Protein AF-0000000072495888 (afdb_homodimer)

Structure (mmCIF, N/CA/C/O backbone):
data_AF-0000000072495888-model_v1
#
loop_
_entity.id
_entity.type
_entity.pdbx_description
1 polymer 'Mevalonate kinase'
#
loop_
_atom_site.group_PDB
_atom_site.id
_atom_site.type_symbol
_atom_site.label_atom_id
_atom_site.label_alt_id
_atom_site.label_comp_id
_atom_site.label_asym_id
_atom_site.label_entity_id
_atom_site.label_seq_id
_atom_site.pdbx_PDB_ins_code
_atom_site.Cartn_x
_atom_site.Cartn_y
_atom_site.Cartn_z
_atom_site.occupancy
_atom_site.B_iso_or_equiv
_atom_site.auth_seq_id
_atom_site.auth_comp_id
_atom_site.auth_asym_id
_atom_site.auth_atom_id
_atom_site.pdbx_PDB_model_num
ATOM 1 N N . MET A 1 1 ? -4.848 -47.031 -33.469 1 75.88 1 MET A N 1
ATOM 2 C CA . MET A 1 1 ? -4.414 -47.062 -32.062 1 75.88 1 MET A CA 1
ATOM 3 C C . MET A 1 1 ? -5.613 -47.062 -31.109 1 75.88 1 MET A C 1
ATOM 5 O O . MET A 1 1 ? -6.586 -46.344 -31.359 1 75.88 1 MET A O 1
ATOM 9 N N . LYS A 1 2 ? -5.645 -48.031 -30.266 1 89.88 2 LYS A N 1
ATOM 10 C CA . LYS A 1 2 ? -6.719 -48.125 -29.281 1 89.88 2 LYS A CA 1
ATOM 11 C C . LYS A 1 2 ? -6.508 -47.125 -28.141 1 89.88 2 LYS A C 1
ATOM 13 O O . LYS A 1 2 ? -5.438 -47.094 -27.531 1 89.88 2 LYS A O 1
ATOM 18 N N . HIS A 1 3 ? -7.512 -46.281 -27.969 1 94.69 3 HIS A N 1
ATOM 19 C CA . HIS A 1 3 ? -7.457 -45.344 -26.875 1 94.69 3 HIS A CA 1
ATOM 20 C C . HIS A 1 3 ? -7.543 -46.031 -25.516 1 94.69 3 HIS A C 1
ATOM 22 O O . HIS A 1 3 ? -8.43 -46.875 -25.312 1 94.69 3 HIS A O 1
ATOM 28 N N . LEU A 1 4 ? -6.629 -45.656 -24.609 1 95.12 4 LEU A N 1
ATOM 29 C CA . LEU A 1 4 ? -6.594 -46.344 -23.312 1 95.12 4 LEU A CA 1
ATOM 30 C C . LEU A 1 4 ? -7.152 -45.438 -22.219 1 95.12 4 LEU A C 1
ATOM 32 O O . LEU A 1 4 ? -7.961 -45.875 -21.391 1 95.12 4 LEU A O 1
ATOM 36 N N . ALA A 1 5 ? -6.699 -44.188 -22.203 1 96.88 5 ALA A N 1
ATOM 37 C CA . ALA A 1 5 ? -7.121 -43.281 -21.141 1 96.88 5 ALA A CA 1
ATOM 38 C C . ALA A 1 5 ? -6.738 -41.844 -21.469 1 96.88 5 ALA A C 1
ATOM 40 O O . ALA A 1 5 ? -5.824 -41.625 -22.266 1 96.88 5 ALA A O 1
ATOM 41 N N . SER A 1 6 ? -7.434 -40.906 -20.906 1 97.88 6 SER A N 1
ATOM 42 C CA . SER A 1 6 ? -7.129 -39.469 -20.969 1 97.88 6 SER A CA 1
ATOM 43 C C . SER A 1 6 ? -7.402 -38.781 -19.625 1 97.88 6 SER A C 1
ATOM 45 O O . SER A 1 6 ? -8.328 -39.156 -18.906 1 97.88 6 SER A O 1
ATOM 47 N N . ALA A 1 7 ? -6.621 -37.875 -19.359 1 98.06 7 ALA A N 1
ATOM 48 C CA . ALA A 1 7 ? -6.809 -37.062 -18.156 1 98.06 7 ALA A CA 1
ATOM 49 C C . ALA A 1 7 ? -6.465 -35.594 -18.406 1 98.06 7 ALA A C 1
ATOM 51 O O . ALA A 1 7 ? -5.703 -35.281 -19.312 1 98.06 7 ALA A O 1
ATOM 52 N N . SER A 1 8 ? -7.086 -34.781 -17.688 1 98 8 SER A N 1
ATOM 53 C CA . SER A 1 8 ? -6.828 -33.344 -17.75 1 98 8 SER A CA 1
ATOM 54 C C . SER A 1 8 ? -6.605 -32.781 -16.359 1 98 8 SER A C 1
ATOM 56 O O . SER A 1 8 ? -7.207 -33.219 -15.383 1 98 8 SER A O 1
ATOM 58 N N . CYS A 1 9 ? -5.727 -31.844 -16.281 1 98 9 CYS A N 1
ATOM 59 C CA . CYS A 1 9 ? -5.387 -31.219 -15 1 98 9 CYS A CA 1
ATOM 60 C C . CYS A 1 9 ? -5.242 -29.719 -15.156 1 98 9 CYS A C 1
ATOM 62 O O . CYS A 1 9 ? -4.621 -29.234 -16.109 1 98 9 CYS A O 1
ATOM 64 N N . PRO A 1 10 ? -5.848 -28.922 -14.242 1 97.5 10 PRO A N 1
ATOM 65 C CA . PRO A 1 10 ? -5.746 -27.469 -14.312 1 97.5 10 PRO A CA 1
ATOM 66 C C . PRO A 1 10 ? -4.379 -26.953 -13.883 1 97.5 10 PRO A C 1
ATOM 68 O O . PRO A 1 10 ? -3.578 -27.703 -13.32 1 97.5 10 PRO A O 1
ATOM 71 N N . GLY A 1 11 ? -4.152 -25.688 -14.242 1 96 11 GLY A N 1
ATOM 72 C CA . GLY A 1 11 ? -3.02 -24.984 -13.656 1 96 11 GLY A CA 1
ATOM 73 C C . GLY A 1 11 ? -3.346 -24.328 -12.328 1 96 11 GLY A C 1
ATOM 74 O O . GLY A 1 11 ? -4.348 -24.656 -11.695 1 96 11 GLY A O 1
ATOM 75 N N . LYS A 1 12 ? -2.402 -23.547 -11.883 1 94.94 12 LYS A N 1
ATOM 76 C CA . LYS A 1 12 ? -2.59 -22.828 -10.625 1 94.94 12 LYS A CA 1
ATOM 77 C C . LYS A 1 12 ? -2.01 -21.422 -10.703 1 94.94 12 LYS A C 1
ATOM 79 O O . LYS A 1 12 ? -1.163 -21.141 -11.555 1 94.94 12 LYS A O 1
ATOM 84 N N . LEU A 1 13 ? -2.453 -20.516 -9.891 1 94.62 13 LEU A N 1
ATOM 85 C CA . LEU A 1 13 ? -1.805 -19.234 -9.719 1 94.62 13 LEU A CA 1
ATOM 86 C C . LEU A 1 13 ? -1.782 -18.828 -8.25 1 94.62 13 LEU A C 1
ATOM 88 O O . LEU A 1 13 ? -2.508 -19.391 -7.43 1 94.62 13 LEU A O 1
ATOM 92 N N . ILE A 1 14 ? -0.899 -17.984 -7.941 1 95 14 ILE A N 1
ATOM 93 C CA . ILE A 1 14 ? -0.83 -17.391 -6.609 1 95 14 ILE A CA 1
ATOM 94 C C . ILE A 1 14 ? -1.785 -16.203 -6.527 1 95 14 ILE A C 1
ATOM 96 O O . ILE A 1 14 ? -1.586 -15.188 -7.199 1 95 14 ILE A O 1
ATOM 100 N N . LEU A 1 15 ? -2.768 -16.375 -5.727 1 96 15 LEU A N 1
ATOM 101 C CA . LEU A 1 15 ? -3.771 -15.32 -5.594 1 96 15 LEU A CA 1
ATOM 102 C C . LEU A 1 15 ? -3.26 -14.188 -4.711 1 96 15 LEU A C 1
ATOM 104 O O . LEU A 1 15 ? -3.582 -13.023 -4.938 1 96 15 LEU A O 1
ATOM 108 N N . SER A 1 16 ? -2.504 -14.539 -3.707 1 97.19 16 SER A N 1
ATOM 109 C CA . SER A 1 16 ? -1.871 -13.562 -2.822 1 97.19 16 SER A CA 1
ATOM 110 C C . SER A 1 16 ? -0.73 -14.195 -2.031 1 97.19 16 SER A C 1
ATOM 112 O O . SER A 1 16 ? -0.672 -15.422 -1.884 1 97.19 16 SER A O 1
ATOM 114 N N . GLY A 1 17 ? 0.167 -13.336 -1.563 1 96.81 17 GLY A N 1
ATOM 115 C CA . GLY A 1 17 ? 1.252 -13.812 -0.724 1 96.81 17 GLY A CA 1
ATOM 116 C C . GLY A 1 17 ? 2.559 -13.992 -1.477 1 96.81 17 GLY A C 1
ATOM 117 O O . GLY A 1 17 ? 3.498 -14.602 -0.966 1 96.81 17 GLY A O 1
ATOM 118 N N . GLU A 1 18 ? 2.619 -13.469 -2.732 1 93.88 18 GLU A N 1
ATOM 119 C CA . GLU A 1 18 ? 3.869 -13.492 -3.486 1 93.88 18 GLU A CA 1
ATOM 120 C C . GLU A 1 18 ? 5.023 -12.93 -2.658 1 93.88 18 GLU A C 1
ATOM 122 O O . GLU A 1 18 ? 4.875 -11.906 -1.987 1 93.88 18 GLU A O 1
ATOM 127 N N . HIS A 1 19 ? 6.16 -13.602 -2.643 1 94.44 19 HIS A N 1
ATOM 128 C CA . HIS A 1 19 ? 7.371 -13.227 -1.919 1 94.44 19 HIS A CA 1
ATOM 129 C C . HIS A 1 19 ? 7.172 -13.344 -0.412 1 94.44 19 HIS A C 1
ATOM 131 O O . HIS A 1 19 ? 8.078 -13.758 0.309 1 94.44 19 HIS A O 1
ATOM 137 N N . ALA A 1 20 ? 6 -13.047 0.117 1 96.06 20 ALA A N 1
ATOM 138 C CA . ALA A 1 20 ? 5.746 -13.141 1.553 1 96.06 20 ALA A CA 1
ATOM 139 C C . ALA A 1 20 ? 5.871 -14.578 2.041 1 96.06 20 ALA A C 1
ATOM 141 O O . ALA A 1 20 ? 6.309 -14.82 3.17 1 96.06 20 ALA A O 1
ATOM 142 N N . ALA A 1 21 ? 5.516 -15.523 1.232 1 92.5 21 ALA A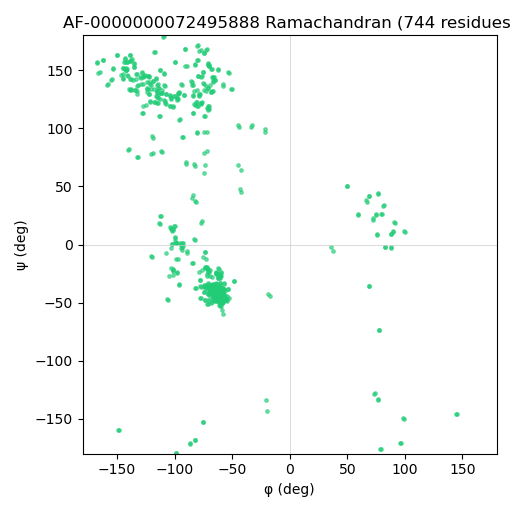 N 1
ATOM 143 C CA . ALA A 1 21 ? 5.613 -16.938 1.574 1 92.5 21 ALA A CA 1
ATOM 144 C C . ALA A 1 21 ? 7.055 -17.328 1.866 1 92.5 21 ALA A C 1
ATOM 146 O O . ALA A 1 21 ? 7.312 -18.188 2.725 1 92.5 21 ALA A O 1
ATOM 147 N N . VAL A 1 22 ? 7.973 -16.75 1.152 1 90.38 22 VAL A N 1
ATOM 148 C CA . VAL A 1 22 ? 9.398 -17.016 1.336 1 90.38 22 VAL A CA 1
ATOM 149 C C . VAL A 1 22 ? 9.82 -16.594 2.742 1 90.38 22 VAL A C 1
ATOM 151 O O . VAL A 1 22 ? 10.727 -17.188 3.324 1 90.38 22 VAL A O 1
ATOM 154 N N . TYR A 1 23 ? 9.125 -15.617 3.25 1 94.06 23 TYR A N 1
ATOM 155 C CA . TYR A 1 23 ? 9.453 -15.117 4.578 1 94.06 23 TYR A CA 1
ATOM 156 C C . TYR A 1 23 ? 8.508 -15.688 5.629 1 94.06 23 TYR A C 1
ATOM 158 O O . TYR A 1 23 ? 8.336 -15.102 6.699 1 94.06 23 TYR A O 1
ATOM 166 N N . GLY A 1 24 ? 7.812 -16.734 5.25 1 95 24 GLY A N 1
ATOM 167 C CA . GLY A 1 24 ? 7.043 -17.5 6.211 1 95 24 GLY A CA 1
ATOM 168 C C . GLY A 1 24 ? 5.637 -16.969 6.414 1 95 24 GLY A C 1
ATOM 169 O O . GLY A 1 24 ? 4.93 -17.406 7.332 1 95 24 GLY A O 1
ATOM 170 N N . LYS A 1 25 ? 5.203 -16.031 5.617 1 97.31 25 LYS A N 1
ATOM 171 C CA . LYS A 1 25 ? 3.867 -15.461 5.777 1 97.31 25 LYS A CA 1
ATOM 172 C C . LYS A 1 25 ? 2.842 -16.219 4.941 1 97.31 25 LYS A C 1
ATOM 174 O O . LYS A 1 25 ? 3.207 -17.062 4.113 1 97.31 25 LYS A O 1
ATOM 179 N N . LYS A 1 26 ? 1.606 -15.977 5.168 1 97.62 26 LYS A N 1
ATOM 180 C CA . LYS A 1 26 ? 0.509 -16.672 4.508 1 97.62 26 LYS A CA 1
ATOM 181 C C . LYS A 1 26 ? 0.452 -16.344 3.023 1 97.62 26 LYS A C 1
ATOM 183 O O . LYS A 1 26 ? 0.695 -15.195 2.633 1 97.62 26 LYS A O 1
ATOM 188 N N . ALA A 1 27 ? 0.104 -17.328 2.248 1 97.06 27 ALA A N 1
ATOM 189 C CA . ALA A 1 27 ? -0.153 -17.172 0.816 1 97.06 27 ALA A CA 1
ATOM 190 C C . ALA A 1 27 ? -1.321 -18.062 0.379 1 97.06 27 ALA A C 1
ATOM 192 O O . ALA A 1 27 ? -1.592 -19.094 0.993 1 97.06 27 ALA A O 1
ATOM 193 N N . VAL A 1 28 ? -2.035 -17.609 -0.642 1 96.88 28 VAL A N 1
ATOM 194 C CA . VAL A 1 28 ? -3.176 -18.359 -1.168 1 96.88 28 VAL A CA 1
ATOM 195 C C . VAL A 1 28 ? -2.908 -18.766 -2.615 1 96.88 28 VAL A C 1
ATOM 197 O O . VAL A 1 28 ? -2.594 -17.906 -3.455 1 96.88 28 VAL A O 1
ATOM 200 N N . ALA A 1 29 ? -2.957 -20 -2.885 1 96.38 29 ALA A N 1
ATOM 201 C CA . ALA A 1 29 ? -2.898 -20.531 -4.246 1 96.38 29 ALA A CA 1
ATOM 202 C C . ALA A 1 29 ? -4.25 -21.094 -4.676 1 96.38 29 ALA A C 1
ATOM 204 O O . ALA A 1 29 ? -5.004 -21.609 -3.85 1 96.38 29 ALA A O 1
ATOM 205 N N . ILE A 1 30 ? -4.543 -20.969 -5.961 1 95.94 30 ILE A N 1
ATOM 206 C CA . ILE A 1 30 ? -5.852 -21.391 -6.453 1 95.94 30 ILE A CA 1
ATOM 207 C C . ILE A 1 30 ? -5.711 -21.969 -7.859 1 95.94 30 ILE A C 1
ATOM 209 O O . ILE A 1 30 ? -4.777 -21.641 -8.586 1 95.94 30 ILE A O 1
ATOM 213 N N . THR A 1 31 ? -6.57 -22.859 -8.227 1 96.25 31 THR A N 1
ATOM 214 C CA . THR A 1 31 ? -6.527 -23.469 -9.555 1 96.25 31 THR A CA 1
ATOM 215 C C . THR A 1 31 ? -7.043 -22.484 -10.609 1 96.25 31 THR A C 1
ATOM 217 O O . THR A 1 31 ? -7.898 -21.641 -10.32 1 96.25 31 THR A O 1
ATOM 220 N N . VAL A 1 32 ? -6.504 -22.625 -11.727 1 96.06 32 VAL A N 1
ATOM 221 C CA . VAL A 1 32 ? -6.945 -21.875 -12.898 1 96.06 32 VAL A CA 1
ATOM 222 C C . VAL A 1 32 ? -7.441 -22.844 -13.969 1 96.06 32 VAL A C 1
ATOM 224 O O . VAL A 1 32 ? -6.844 -23.906 -14.18 1 96.06 32 VAL A O 1
ATOM 227 N N . ASP A 1 33 ? -8.508 -22.5 -14.672 1 95.62 33 ASP A N 1
ATOM 228 C CA . ASP A 1 33 ? -9.141 -23.438 -15.594 1 95.62 33 ASP A CA 1
ATOM 229 C C . ASP A 1 33 ? -8.406 -23.484 -16.938 1 95.62 33 ASP A C 1
ATOM 231 O O . ASP A 1 33 ? -9.031 -23.453 -17.984 1 95.62 33 ASP A O 1
ATOM 235 N N . LEU A 1 34 ? -7.191 -23.391 -16.969 1 96.25 34 LEU A N 1
ATOM 236 C CA . LEU A 1 34 ? -6.301 -23.781 -18.062 1 96.25 34 LEU A CA 1
ATOM 237 C C . LEU A 1 34 ? -5.777 -25.203 -17.828 1 96.25 34 LEU A C 1
ATOM 239 O O . LEU A 1 34 ? -5.426 -25.562 -16.703 1 96.25 34 LEU A O 1
ATOM 243 N N . GLN A 1 35 ? -5.738 -25.984 -18.906 1 95.81 35 GLN A N 1
ATOM 244 C CA . GLN A 1 35 ? -5.613 -27.422 -18.688 1 95.81 35 GLN A CA 1
ATOM 245 C C . GLN A 1 35 ? -4.445 -28 -19.469 1 95.81 35 GLN A C 1
ATOM 247 O O . GLN A 1 35 ? -4.141 -27.531 -20.578 1 95.81 35 GLN A O 1
ATOM 252 N N . THR A 1 36 ? -3.838 -28.922 -18.906 1 96.88 36 THR A N 1
ATOM 253 C CA . THR A 1 36 ? -3 -29.891 -19.609 1 96.88 36 THR A CA 1
ATOM 254 C C . THR A 1 36 ? -3.74 -31.203 -19.812 1 96.88 36 THR A C 1
ATOM 256 O O . THR A 1 36 ? -4.293 -31.766 -18.859 1 96.88 36 THR A O 1
ATOM 259 N N . LYS A 1 37 ? -3.76 -31.656 -21.031 1 97.69 37 LYS A N 1
ATOM 260 C CA . LYS A 1 37 ? -4.477 -32.875 -21.375 1 97.69 37 LYS A CA 1
ATOM 261 C C . LYS A 1 37 ? -3.512 -33.969 -21.844 1 97.69 37 LYS A C 1
ATOM 263 O O . LYS A 1 37 ? -2.617 -33.688 -22.656 1 97.69 37 LYS A O 1
ATOM 268 N N . ILE A 1 38 ? -3.693 -35.094 -21.312 1 98.19 38 ILE A N 1
ATOM 269 C CA . ILE A 1 38 ? -2.924 -36.281 -21.688 1 98.19 38 ILE A CA 1
ATOM 270 C C . ILE A 1 38 ? -3.848 -37.312 -22.328 1 98.19 38 ILE A C 1
ATOM 272 O O . ILE A 1 38 ? -4.922 -37.594 -21.797 1 98.19 38 ILE A O 1
ATOM 276 N N . SER A 1 39 ? -3.441 -37.75 -23.438 1 97.88 39 SER A N 1
ATOM 277 C CA . SER A 1 39 ? -4.133 -38.875 -24.078 1 97.88 39 SER A CA 1
ATOM 278 C C . SER A 1 39 ? -3.178 -40.031 -24.344 1 97.88 39 SER A C 1
ATOM 280 O O . SER A 1 39 ? -2.096 -39.844 -24.906 1 97.88 39 SER A O 1
ATOM 282 N N . ILE A 1 40 ? -3.613 -41.188 -24 1 97.62 40 ILE A N 1
ATOM 283 C CA . ILE A 1 40 ? -2.768 -42.375 -24.141 1 97.62 40 ILE A CA 1
ATOM 284 C C . ILE A 1 40 ? -3.443 -43.375 -25.062 1 97.62 40 ILE A C 1
ATOM 286 O O . ILE A 1 40 ? -4.625 -43.688 -24.906 1 97.62 40 ILE A O 1
ATOM 290 N N . TYR A 1 41 ? -2.617 -43.875 -25.969 1 96.44 41 TYR A N 1
ATOM 291 C CA . TYR A 1 41 ? -3.076 -44.844 -26.938 1 96.44 41 TYR A CA 1
ATOM 292 C C . TYR A 1 41 ? -2.193 -46.094 -26.922 1 96.44 41 TYR A C 1
ATOM 294 O O . TYR A 1 41 ? -0.987 -46 -26.672 1 96.44 41 TYR A O 1
ATOM 302 N N . GLU A 1 42 ? -2.799 -47.219 -27.141 1 95.62 42 GLU A N 1
ATOM 303 C CA . GLU A 1 42 ? -2.041 -48.469 -27.328 1 95.62 42 GLU A CA 1
ATOM 304 C C . GLU A 1 42 ? -1.507 -48.562 -28.75 1 95.62 42 GLU A C 1
ATOM 306 O O . GLU A 1 42 ? -2.236 -48.344 -29.719 1 95.62 42 GLU A O 1
ATOM 311 N N . ASN A 1 43 ? -0.26 -48.906 -28.75 1 94.31 43 ASN A N 1
ATOM 312 C CA . ASN A 1 43 ? 0.348 -49.062 -30.062 1 94.31 43 ASN A CA 1
ATOM 313 C C . ASN A 1 43 ? 0.009 -50.406 -30.688 1 94.31 43 ASN A C 1
ATOM 315 O O . ASN A 1 43 ? -0.328 -51.344 -29.969 1 94.31 43 ASN A O 1
ATOM 319 N N . SER A 1 44 ? 0.131 -50.469 -32.062 1 89.69 44 SER A N 1
ATOM 320 C CA . SER A 1 44 ? -0.004 -51.75 -32.75 1 89.69 44 SER A CA 1
ATOM 321 C C . SER A 1 44 ? 1.204 -52.625 -32.5 1 89.69 44 SER A C 1
ATOM 323 O O . SER A 1 44 ? 2.248 -52.156 -32.031 1 89.69 44 SER A O 1
ATOM 325 N N . LYS A 1 45 ? 1.039 -53.906 -32.875 1 85.81 45 LYS A N 1
ATOM 326 C CA . LYS A 1 45 ? 2.111 -54.875 -32.656 1 85.81 45 LYS A CA 1
ATOM 327 C C . LYS A 1 45 ? 3.346 -54.5 -33.469 1 85.81 45 LYS A C 1
ATOM 329 O O . LYS A 1 45 ? 4.473 -54.812 -33.094 1 85.81 45 LYS A O 1
ATOM 334 N N . GLU A 1 46 ? 3.164 -53.781 -34.531 1 86.69 46 GLU A N 1
ATOM 335 C CA . GLU A 1 46 ? 4.262 -53.406 -35.406 1 86.69 46 GLU A CA 1
ATOM 336 C C . GLU A 1 46 ? 5.086 -52.281 -34.781 1 86.69 46 GLU A C 1
ATOM 338 O O . GLU A 1 46 ? 6.27 -52.125 -35.094 1 86.69 46 GLU A O 1
ATOM 343 N N . ASN A 1 47 ? 4.461 -51.594 -33.906 1 88.62 47 ASN A N 1
ATOM 344 C CA . ASN A 1 47 ? 5.137 -50.5 -33.25 1 88.62 47 ASN A CA 1
ATOM 345 C C . ASN A 1 47 ? 5.379 -50.812 -31.766 1 88.62 47 ASN A C 1
ATOM 347 O O . ASN A 1 47 ? 4.715 -50.25 -30.891 1 88.62 47 ASN A O 1
ATOM 351 N N . ASP A 1 48 ? 6.375 -51.562 -31.469 1 92.38 48 ASP A N 1
ATOM 352 C CA . ASP A 1 48 ? 6.676 -52.031 -30.109 1 92.38 48 ASP A CA 1
ATOM 353 C C . ASP A 1 48 ? 7.605 -51.031 -29.406 1 92.38 48 ASP A C 1
ATOM 355 O O . ASP A 1 48 ? 8.773 -51.344 -29.156 1 92.38 48 ASP A O 1
ATOM 359 N N . ALA A 1 49 ? 7.055 -49.844 -29.062 1 95.56 49 ALA A N 1
ATOM 360 C CA . ALA A 1 49 ? 7.797 -48.781 -28.406 1 95.56 49 ALA A CA 1
ATOM 361 C C . ALA A 1 49 ? 6.879 -47.938 -27.516 1 95.56 49 ALA A C 1
ATOM 363 O O . ALA A 1 49 ? 5.656 -48.062 -27.594 1 95.56 49 ALA A O 1
ATOM 364 N N . VAL A 1 50 ? 7.438 -47.25 -26.688 1 96.31 50 VAL A N 1
ATOM 365 C CA . VAL A 1 50 ? 6.73 -46.219 -25.938 1 96.31 50 VAL A CA 1
ATOM 366 C C . VAL A 1 50 ? 7.09 -44.844 -26.5 1 96.31 50 VAL A C 1
ATOM 368 O O . VAL A 1 50 ? 8.266 -44.5 -26.672 1 96.31 50 VAL A O 1
ATOM 371 N N . GLN A 1 51 ? 6.062 -44.094 -26.812 1 97.31 51 GLN A N 1
ATOM 372 C CA . GLN A 1 51 ? 6.273 -42.812 -27.469 1 97.31 51 GLN A CA 1
ATOM 373 C C . GLN A 1 51 ? 5.66 -41.656 -26.656 1 97.31 51 GLN A C 1
ATOM 375 O O . GLN A 1 51 ? 4.582 -41.812 -26.078 1 97.31 51 GLN A O 1
ATOM 380 N N . LEU A 1 52 ? 6.328 -40.562 -26.578 1 98.12 52 LEU A N 1
ATOM 381 C CA . LEU A 1 52 ? 5.867 -39.344 -25.938 1 98.12 52 LEU A CA 1
ATOM 382 C C . LEU A 1 52 ? 5.848 -38.188 -26.938 1 98.12 52 LEU A C 1
ATOM 384 O O . LEU A 1 52 ? 6.855 -37.906 -27.578 1 98.12 52 LEU A O 1
ATOM 388 N N . HIS A 1 53 ? 4.684 -37.594 -27.078 1 98.19 53 HIS A N 1
ATOM 389 C CA . HIS A 1 53 ? 4.527 -36.406 -27.922 1 98.19 53 HIS A CA 1
ATOM 390 C C . HIS A 1 53 ? 4.172 -35.188 -27.078 1 98.19 53 HIS A C 1
ATOM 392 O O . HIS A 1 53 ? 3.078 -35.125 -26.516 1 98.19 53 HIS A O 1
ATOM 398 N N . LEU A 1 54 ? 5.121 -34.312 -27.016 1 96.62 54 LEU A N 1
ATOM 399 C CA . LEU A 1 54 ? 4.891 -33.031 -26.359 1 96.62 54 LEU A CA 1
ATOM 400 C C . LEU A 1 54 ? 4.441 -31.969 -27.359 1 96.62 54 LEU A C 1
ATOM 402 O O . LEU A 1 54 ? 5.27 -31.25 -27.922 1 96.62 54 LEU A O 1
ATOM 406 N N . GLY A 1 55 ? 3.139 -31.844 -27.5 1 94.19 55 GLY A N 1
ATOM 407 C CA . GLY A 1 55 ? 2.561 -31 -28.547 1 94.19 55 GLY A CA 1
ATOM 408 C C . GLY A 1 55 ? 3 -29.562 -28.469 1 94.19 55 GLY A C 1
ATOM 409 O O . GLY A 1 55 ? 3.434 -28.984 -29.469 1 94.19 55 GLY A O 1
ATOM 410 N N . ASN A 1 56 ? 2.934 -28.922 -27.375 1 91.25 56 ASN A N 1
ATOM 411 C CA . ASN A 1 56 ? 3.227 -27.5 -27.188 1 91.25 56 ASN A CA 1
ATOM 412 C C . ASN A 1 56 ? 4.715 -27.219 -27.359 1 91.25 56 ASN A C 1
ATOM 414 O O . ASN A 1 56 ? 5.105 -26.078 -27.625 1 91.25 56 ASN A O 1
ATOM 418 N N . LEU A 1 57 ? 5.582 -28.219 -27.203 1 91 57 LEU A N 1
ATOM 419 C CA . LEU A 1 57 ? 7.027 -28.047 -27.328 1 91 57 LEU A CA 1
ATOM 420 C C . LEU A 1 57 ? 7.535 -28.562 -28.656 1 91 57 LEU A C 1
ATOM 422 O O . LEU A 1 57 ? 8.742 -28.531 -28.922 1 91 57 LEU A O 1
ATOM 426 N N . ASN A 1 58 ? 6.68 -29.047 -29.469 1 92.56 58 ASN A N 1
ATOM 427 C CA . ASN A 1 58 ? 7.02 -29.625 -30.766 1 92.56 58 ASN A CA 1
ATOM 428 C C . ASN A 1 58 ? 8.148 -30.641 -30.641 1 92.56 58 ASN A C 1
ATOM 430 O O . ASN A 1 58 ? 9.156 -30.547 -31.359 1 92.56 58 ASN A O 1
ATOM 434 N N . PHE A 1 59 ? 8 -31.547 -29.734 1 95.81 59 PHE A N 1
ATOM 435 C CA . PHE A 1 59 ? 9.008 -32.562 -29.453 1 95.81 59 PHE A CA 1
ATOM 436 C C . PHE A 1 59 ? 8.359 -33.969 -29.359 1 95.81 59 PHE A C 1
ATOM 438 O O . PHE A 1 59 ? 7.266 -34.094 -28.812 1 95.81 59 PHE A O 1
ATOM 445 N N . SER A 1 60 ? 8.984 -34.938 -29.953 1 97.19 60 SER A N 1
ATOM 446 C CA . SER A 1 60 ? 8.562 -36.344 -29.875 1 97.19 60 SER A CA 1
ATOM 447 C C . SER A 1 60 ? 9.758 -37.25 -29.688 1 97.19 60 SER A C 1
ATOM 449 O O . SER A 1 60 ? 10.82 -37.031 -30.266 1 97.19 60 SER A O 1
ATOM 451 N N . LYS A 1 61 ? 9.531 -38.219 -28.922 1 96.44 61 LYS A N 1
ATOM 452 C CA . LYS A 1 61 ? 10.578 -39.219 -28.688 1 96.44 61 LYS A CA 1
ATOM 453 C C . LYS A 1 61 ? 9.992 -40.625 -28.516 1 96.44 61 LYS A C 1
ATOM 455 O O . LYS A 1 61 ? 8.875 -40.75 -28 1 96.44 61 LYS A O 1
ATOM 460 N N . SER A 1 62 ? 10.742 -41.594 -28.969 1 96.06 62 SER A N 1
ATOM 461 C CA . SER A 1 62 ? 10.328 -42.969 -28.875 1 96.06 62 SER A CA 1
ATOM 462 C C . SER A 1 62 ? 11.422 -43.844 -28.25 1 96.06 62 SER A C 1
ATOM 464 O O . SER A 1 62 ? 12.609 -43.656 -28.531 1 96.06 62 SER A O 1
ATOM 466 N N . TRP A 1 63 ? 11.062 -44.719 -27.406 1 95.25 63 TRP A N 1
ATOM 467 C CA . TRP A 1 63 ? 11.969 -45.688 -26.797 1 95.25 63 TRP A CA 1
ATOM 468 C C . TRP A 1 63 ? 11.5 -47.125 -27.078 1 95.25 63 TRP A C 1
ATOM 470 O O . TRP A 1 63 ? 10.367 -47.469 -26.766 1 95.25 63 TRP A O 1
ATOM 480 N N . PRO A 1 64 ? 12.383 -47.906 -27.547 1 94.25 64 PRO A N 1
ATOM 481 C CA . PRO A 1 64 ? 11.992 -49.281 -27.828 1 94.25 64 PRO A CA 1
ATOM 482 C C . PRO A 1 64 ? 11.648 -50.094 -26.578 1 94.25 64 PRO A C 1
ATOM 484 O O . PRO A 1 64 ? 12.305 -49.906 -25.531 1 94.25 64 PRO A O 1
ATOM 487 N N . MET A 1 65 ? 10.656 -50.969 -26.75 1 93.06 65 MET A N 1
ATOM 488 C CA . MET A 1 65 ? 10.164 -51.719 -25.609 1 93.06 65 MET A CA 1
ATOM 489 C C . MET A 1 65 ? 11.266 -52.594 -25.016 1 93.06 65 MET A C 1
ATOM 491 O O . MET A 1 65 ? 11.344 -52.781 -23.812 1 93.06 65 MET A O 1
ATOM 495 N N . ASN A 1 66 ? 12.062 -53.156 -25.844 1 90.88 66 ASN A N 1
ATOM 496 C CA . ASN A 1 66 ? 13.133 -54.031 -25.391 1 90.88 66 ASN A CA 1
ATOM 497 C C . ASN A 1 66 ? 14.094 -53.281 -24.453 1 90.88 66 ASN A C 1
ATOM 499 O O . ASN A 1 66 ? 14.555 -53.875 -23.469 1 90.88 66 ASN A O 1
ATOM 503 N N . MET A 1 67 ? 14.352 -52.125 -24.75 1 90.94 67 MET A N 1
ATOM 504 C CA . MET A 1 67 ? 15.211 -51.312 -23.906 1 90.94 67 MET A CA 1
ATOM 505 C C . MET A 1 67 ? 14.57 -51.062 -22.547 1 90.94 67 MET A C 1
ATOM 507 O O . MET A 1 67 ? 15.25 -51.156 -21.516 1 90.94 67 MET A O 1
ATOM 511 N N . LEU A 1 68 ? 13.312 -50.812 -22.484 1 91.56 68 LEU A N 1
ATOM 512 C CA . LEU A 1 68 ? 12.602 -50.469 -21.266 1 91.56 68 LEU A CA 1
ATOM 513 C C . LEU A 1 68 ? 12.406 -51.688 -20.375 1 91.56 68 LEU A C 1
ATOM 515 O O . LEU A 1 68 ? 12.406 -51.594 -19.156 1 91.56 68 LEU A O 1
ATOM 519 N N . LYS A 1 69 ? 12.211 -52.812 -20.984 1 88.44 69 LYS A N 1
ATOM 520 C CA . LYS A 1 69 ? 12.023 -54.062 -20.234 1 88.44 69 LYS A CA 1
ATOM 521 C C . LYS A 1 69 ? 13.25 -54.375 -19.391 1 88.44 69 LYS A C 1
ATOM 523 O O . LYS A 1 69 ? 13.133 -54.969 -18.312 1 88.44 69 LYS A O 1
ATOM 528 N N . GLU A 1 70 ? 14.336 -53.938 -19.859 1 87.25 70 GLU A N 1
ATOM 529 C CA . GLU A 1 70 ? 15.586 -54.188 -19.141 1 87.25 70 GLU A CA 1
ATOM 530 C C . GLU A 1 70 ? 15.656 -53.344 -17.875 1 87.25 70 GLU A C 1
ATOM 532 O O . GLU A 1 70 ? 16.406 -53.688 -16.938 1 87.25 70 GLU A O 1
ATOM 537 N N . LEU A 1 71 ? 14.922 -52.375 -17.828 1 87.44 71 LEU A N 1
ATOM 538 C CA . LEU A 1 71 ? 14.961 -51.469 -16.703 1 87.44 71 LEU A CA 1
ATOM 539 C C . LEU A 1 71 ? 13.898 -51.812 -15.672 1 87.44 71 LEU A C 1
ATOM 541 O O . LEU A 1 71 ? 13.812 -51.188 -14.617 1 87.44 71 LEU A O 1
ATOM 545 N N . MET A 1 72 ? 13.148 -52.812 -15.883 1 79.19 72 MET A N 1
ATOM 546 C CA . MET A 1 72 ? 12.023 -53.188 -15.031 1 79.19 72 MET A CA 1
ATOM 547 C C . MET A 1 72 ? 12.508 -53.938 -13.797 1 79.19 72 MET A C 1
ATOM 549 O O . MET A 1 72 ? 13.492 -54.688 -13.859 1 79.19 72 MET A O 1
ATOM 553 N N . ASN A 1 73 ? 11.781 -53.656 -12.727 1 79.62 73 ASN A N 1
ATOM 554 C CA . ASN A 1 73 ? 11.977 -54.375 -11.469 1 79.62 73 ASN A CA 1
ATOM 555 C C . ASN A 1 73 ? 10.641 -54.688 -10.797 1 79.62 73 ASN A C 1
ATOM 557 O O . ASN A 1 73 ? 10.266 -54.031 -9.82 1 79.62 73 ASN A O 1
ATOM 561 N N . PRO A 1 74 ? 9.93 -55.781 -11.219 1 68.75 74 PRO A N 1
ATOM 562 C CA . PRO A 1 74 ? 8.57 -56.062 -10.766 1 68.75 74 PRO A CA 1
ATOM 563 C C . PRO A 1 74 ? 8.523 -56.594 -9.328 1 68.75 74 PRO A C 1
ATOM 565 O O . PRO A 1 74 ? 8.68 -57.812 -9.102 1 68.75 74 PRO A O 1
ATOM 568 N N . LYS A 1 75 ? 8.93 -55.938 -8.359 1 73.56 75 LYS A N 1
ATOM 569 C CA . LYS A 1 75 ? 8.914 -56.469 -7 1 73.56 75 LYS A CA 1
ATOM 570 C C . LYS A 1 75 ? 7.773 -55.875 -6.191 1 73.56 75 LYS A C 1
ATOM 572 O O . LYS A 1 75 ? 7.469 -56.344 -5.09 1 73.56 75 LYS A O 1
ATOM 577 N N . ILE A 1 76 ? 7.082 -55 -6.781 1 76.62 76 ILE A N 1
ATOM 578 C CA . ILE A 1 76 ? 6.113 -54.25 -5.973 1 76.62 76 ILE A CA 1
ATOM 579 C C . ILE A 1 76 ? 4.695 -54.656 -6.387 1 76.62 76 ILE A C 1
ATOM 581 O O . ILE A 1 76 ? 4.387 -54.719 -7.578 1 76.62 76 ILE A O 1
ATOM 585 N N . SER A 1 77 ? 3.854 -54.938 -5.336 1 77.25 77 SER A N 1
ATOM 586 C CA . SER A 1 77 ? 2.514 -55.438 -5.66 1 77.25 77 SER A CA 1
ATOM 587 C C . SER A 1 77 ? 1.469 -54.344 -5.453 1 77.25 77 SER A C 1
ATOM 589 O O . SER A 1 77 ? 0.387 -54.406 -6.043 1 77.25 77 SER A O 1
ATOM 591 N N . TYR A 1 78 ? 1.826 -53.469 -4.566 1 84.5 78 TYR A N 1
ATOM 592 C CA . TYR A 1 78 ? 0.824 -52.438 -4.25 1 84.5 78 TYR A CA 1
ATOM 593 C C . TYR A 1 78 ? 1.362 -51.031 -4.512 1 84.5 78 TYR A C 1
ATOM 595 O O . TYR A 1 78 ? 2.527 -50.75 -4.227 1 84.5 78 TYR A O 1
ATOM 603 N N . VAL A 1 79 ? 0.515 -50.25 -5.078 1 88.12 79 VAL A N 1
ATOM 604 C CA . VAL A 1 79 ? 0.864 -48.875 -5.465 1 88.12 79 VAL A CA 1
ATOM 605 C C . VAL A 1 79 ? 1.345 -48.094 -4.242 1 88.12 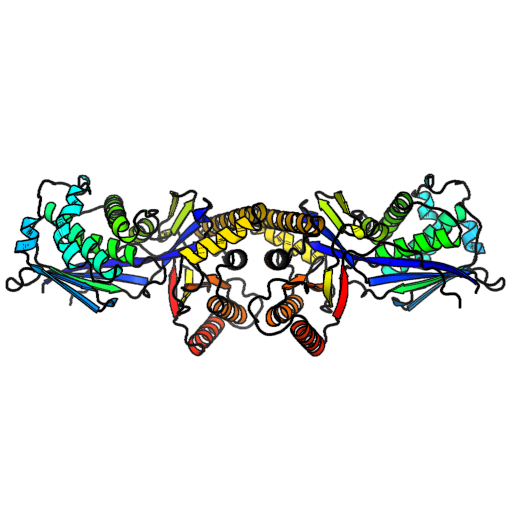79 VAL A C 1
ATOM 607 O O . VAL A 1 79 ? 2.256 -47.281 -4.344 1 88.12 79 VAL A O 1
ATOM 610 N N . GLU A 1 80 ? 0.828 -48.344 -3.004 1 87.81 80 GLU A N 1
ATOM 611 C CA . GLU A 1 80 ? 1.152 -47.625 -1.771 1 87.81 80 GLU A CA 1
ATOM 612 C C . GLU A 1 80 ? 2.561 -47.969 -1.294 1 87.81 80 GLU A C 1
ATOM 614 O O . GLU A 1 80 ? 3.176 -47.188 -0.556 1 87.81 80 GLU A O 1
ATOM 619 N N . ASP A 1 81 ? 3.027 -49.094 -1.755 1 83.69 81 ASP A N 1
ATOM 620 C CA . ASP A 1 81 ? 4.305 -49.594 -1.274 1 83.69 81 ASP A CA 1
ATOM 621 C C . ASP A 1 81 ? 5.465 -49.062 -2.117 1 83.69 81 ASP A C 1
ATOM 623 O O . ASP A 1 81 ? 6.633 -49.281 -1.776 1 83.69 81 ASP A O 1
ATOM 627 N N . PHE A 1 82 ? 5.051 -48.406 -3.107 1 85.62 82 PHE A N 1
ATOM 628 C CA . PHE A 1 82 ? 6.109 -48 -4.012 1 85.62 82 PHE A CA 1
ATOM 629 C C . PHE A 1 82 ? 6.973 -46.906 -3.371 1 85.62 82 PHE A C 1
ATOM 631 O O . PHE A 1 82 ? 6.449 -45.969 -2.783 1 85.62 82 PHE A O 1
ATOM 638 N N . ILE A 1 83 ? 8.289 -47.094 -3.52 1 80.88 83 ILE A N 1
ATOM 639 C CA . ILE A 1 83 ? 9.242 -46.125 -2.941 1 80.88 83 ILE A CA 1
ATOM 640 C C . ILE A 1 83 ? 10.172 -45.625 -4.031 1 80.88 83 ILE A C 1
ATOM 642 O O . ILE A 1 83 ? 10.828 -46.375 -4.73 1 80.88 83 ILE A O 1
ATOM 646 N N . PHE A 1 84 ? 10.086 -44.312 -4.176 1 88 84 PHE A N 1
ATOM 647 C CA . PHE A 1 84 ? 11.031 -43.656 -5.082 1 88 84 PHE A CA 1
ATOM 648 C C . PHE A 1 84 ? 12.375 -43.438 -4.395 1 88 84 PHE A C 1
ATOM 650 O O . PHE A 1 84 ? 12.562 -42.438 -3.699 1 88 84 PHE A O 1
ATOM 657 N N . ASN A 1 85 ? 13.305 -44.312 -4.598 1 87.12 85 ASN A N 1
ATOM 658 C CA . ASN A 1 85 ? 14.641 -44.188 -4.023 1 87.12 85 ASN A CA 1
ATOM 659 C C . ASN A 1 85 ? 15.68 -43.875 -5.094 1 87.12 85 ASN A C 1
ATOM 661 O O . ASN A 1 85 ? 15.344 -43.75 -6.277 1 87.12 85 ASN A O 1
ATOM 665 N N . GLU A 1 86 ? 16.844 -43.719 -4.668 1 87.62 86 GLU A N 1
ATOM 666 C CA . GLU A 1 86 ? 17.938 -43.344 -5.574 1 87.62 86 GLU A CA 1
ATOM 667 C C . GLU A 1 86 ? 18.109 -44.406 -6.664 1 87.62 86 GLU A C 1
ATOM 669 O O . GLU A 1 86 ? 18.391 -44.062 -7.816 1 87.62 86 GLU A O 1
ATOM 674 N N . ASN A 1 87 ? 17.984 -45.562 -6.273 1 86.56 87 ASN A N 1
ATOM 675 C CA . ASN A 1 87 ? 18.141 -46.656 -7.227 1 86.56 87 ASN A CA 1
ATOM 676 C C . ASN A 1 87 ? 17.078 -46.625 -8.32 1 86.56 87 ASN A C 1
ATOM 678 O O . ASN A 1 87 ? 17.375 -46.938 -9.484 1 86.56 87 ASN A O 1
ATOM 682 N N . PHE A 1 88 ? 15.953 -46.281 -7.918 1 86.94 88 PHE A N 1
ATOM 683 C CA . PHE A 1 88 ? 14.875 -46.188 -8.891 1 86.94 88 PHE A CA 1
ATOM 684 C C . PHE A 1 88 ? 15.164 -45.094 -9.914 1 86.94 88 PHE A C 1
ATOM 686 O O . PHE A 1 88 ? 15.016 -45.312 -11.117 1 86.94 88 PHE A O 1
ATOM 693 N N . PHE A 1 89 ? 15.672 -43.969 -9.5 1 89.56 89 PHE A N 1
ATOM 694 C CA . PHE A 1 89 ? 15.914 -42.844 -10.383 1 89.56 89 PHE A CA 1
ATOM 695 C C . PHE A 1 89 ? 17.094 -43.125 -11.312 1 89.56 89 PHE A C 1
ATOM 697 O O . PHE A 1 89 ? 17.141 -42.625 -12.438 1 89.56 89 PHE A O 1
ATOM 704 N N . GLN A 1 90 ? 17.938 -43.969 -10.852 1 89.94 90 GLN A N 1
ATOM 705 C CA . GLN A 1 90 ? 19.141 -44.281 -11.633 1 89.94 90 GLN A CA 1
ATOM 706 C C . GLN A 1 90 ? 18.812 -45.188 -12.82 1 89.94 90 GLN A C 1
ATOM 708 O O . GLN A 1 90 ? 19.609 -45.312 -13.75 1 89.94 90 GLN A O 1
ATOM 713 N N . ARG A 1 91 ? 17.609 -45.688 -12.789 1 88.06 91 ARG A N 1
ATOM 714 C CA . ARG A 1 91 ? 17.188 -46.562 -13.859 1 88.06 91 ARG A CA 1
ATOM 715 C C . ARG A 1 91 ? 17.234 -45.875 -15.211 1 88.06 91 ARG A C 1
ATOM 717 O O . ARG A 1 91 ? 17.422 -46.531 -16.25 1 88.06 91 ARG A O 1
ATOM 724 N N . ILE A 1 92 ? 17.141 -44.562 -15.133 1 89.69 92 ILE A N 1
ATOM 725 C CA . ILE A 1 92 ? 17.031 -43.875 -16.422 1 89.69 92 ILE A CA 1
ATOM 726 C C . ILE A 1 92 ? 18.297 -43.062 -16.672 1 89.69 92 ILE A C 1
ATOM 728 O O . ILE A 1 92 ? 18.266 -42.062 -17.406 1 89.69 92 ILE A O 1
ATOM 732 N N . ASP A 1 93 ? 19.375 -43.375 -16.125 1 90.44 93 ASP A N 1
ATOM 733 C CA . ASP A 1 93 ? 20.609 -42.594 -16.25 1 90.44 93 ASP A CA 1
ATOM 734 C C . ASP A 1 93 ? 21.078 -42.562 -17.703 1 90.44 93 ASP A C 1
ATOM 736 O O . ASP A 1 93 ? 21.562 -41.531 -18.188 1 90.44 93 ASP A O 1
ATOM 740 N N . ALA A 1 94 ? 21 -43.719 -18.297 1 87.38 94 ALA A N 1
ATOM 741 C CA . ALA A 1 94 ? 21.406 -43.75 -19.688 1 87.38 94 ALA A CA 1
ATOM 742 C C . ALA A 1 94 ? 20.562 -42.812 -20.547 1 87.38 94 ALA A C 1
ATOM 744 O O . ALA A 1 94 ? 21.062 -42.188 -21.469 1 87.38 94 ALA A O 1
ATOM 745 N N . ILE A 1 95 ? 19.328 -42.781 -20.25 1 88.5 95 ILE A N 1
ATOM 746 C CA . ILE A 1 95 ? 18.406 -41.938 -21 1 88.5 95 ILE A CA 1
ATOM 747 C C . ILE A 1 95 ? 18.703 -40.469 -20.688 1 88.5 95 ILE A C 1
ATOM 749 O O . ILE A 1 95 ? 18.609 -39.594 -21.562 1 88.5 95 ILE A O 1
ATOM 753 N N . LYS A 1 96 ? 19.031 -40.156 -19.469 1 91.62 96 LYS A N 1
ATOM 754 C CA . LYS A 1 96 ? 19.406 -38.812 -19.094 1 91.62 96 LYS A CA 1
ATOM 755 C C . LYS A 1 96 ? 20.562 -38.312 -19.938 1 91.62 96 LYS A C 1
ATOM 757 O O . LYS A 1 96 ? 20.578 -37.125 -20.344 1 91.62 96 LYS A O 1
ATOM 762 N N . LYS A 1 97 ? 21.453 -39.156 -20.172 1 91.69 97 LYS A N 1
ATOM 763 C CA . LYS A 1 97 ? 22.609 -38.812 -20.984 1 91.69 97 LYS A CA 1
ATOM 764 C C . LYS A 1 97 ? 22.203 -38.5 -22.422 1 91.69 97 LYS A C 1
ATOM 766 O O . LYS A 1 97 ? 22.766 -37.594 -23.062 1 91.69 97 LYS A O 1
ATOM 771 N N . GLU A 1 98 ? 21.297 -39.25 -22.859 1 91.56 98 GLU A N 1
ATOM 772 C CA . GLU A 1 98 ? 20.797 -39.094 -24.219 1 91.56 98 GLU A CA 1
ATOM 773 C C . GLU A 1 98 ? 20.125 -37.719 -24.391 1 91.56 98 GLU A C 1
ATOM 775 O O . GLU A 1 98 ? 20.141 -37.156 -25.484 1 91.56 98 GLU A O 1
ATOM 780 N N . LEU A 1 99 ? 19.453 -37.25 -23.375 1 93.31 99 LEU A N 1
ATOM 781 C CA . LEU A 1 99 ? 18.641 -36.031 -23.469 1 93.31 99 LEU A CA 1
ATOM 782 C C . LEU A 1 99 ? 19.344 -34.844 -22.875 1 93.31 99 LEU A C 1
ATOM 784 O O . LEU A 1 99 ? 18.719 -33.812 -22.609 1 93.31 99 LEU A O 1
ATOM 788 N N . GLU A 1 100 ? 20.594 -34.906 -22.609 1 90.69 100 GLU A N 1
ATOM 789 C CA . GLU A 1 100 ? 21.359 -33.875 -21.906 1 90.69 100 GLU A CA 1
ATOM 790 C C . GLU A 1 100 ? 21.406 -32.594 -22.688 1 90.69 100 GLU A C 1
ATOM 792 O O . GLU A 1 100 ? 21.5 -31.5 -22.109 1 90.69 100 GLU A O 1
ATOM 797 N N . ASN A 1 101 ? 21.25 -32.656 -24.016 1 92.25 101 ASN A N 1
ATOM 798 C CA . ASN A 1 101 ? 21.359 -31.469 -24.875 1 92.25 101 ASN A CA 1
ATOM 799 C C . ASN A 1 101 ? 20 -30.828 -25.125 1 92.25 101 ASN A C 1
ATOM 801 O O . ASN A 1 101 ? 19.922 -29.766 -25.734 1 92.25 101 ASN A O 1
ATOM 805 N N . GLU A 1 102 ? 18.953 -31.453 -24.641 1 92.12 102 GLU A N 1
ATOM 806 C CA . GLU A 1 102 ? 17.625 -30.891 -24.812 1 92.12 102 GLU A CA 1
ATOM 807 C C . GLU A 1 102 ? 17.344 -29.828 -23.75 1 92.12 102 GLU A C 1
ATOM 809 O O . GLU A 1 102 ? 18 -29.781 -22.719 1 92.12 102 GLU A O 1
ATOM 814 N N . HIS A 1 103 ? 16.422 -28.922 -24.141 1 91.06 103 HIS A N 1
ATOM 815 C CA . HIS A 1 103 ? 15.969 -27.938 -23.156 1 91.06 103 HIS A CA 1
ATOM 816 C C . HIS A 1 103 ? 15.477 -28.641 -21.891 1 91.06 103 HIS A C 1
ATOM 818 O O . HIS A 1 103 ? 14.867 -29.703 -21.953 1 91.06 103 HIS A O 1
ATOM 824 N N . CYS A 1 104 ? 15.641 -28 -20.797 1 87.75 104 CYS A N 1
ATOM 825 C CA . CYS A 1 104 ? 15.359 -28.594 -19.484 1 87.75 104 CYS A CA 1
ATOM 826 C C . CYS A 1 104 ? 13.906 -29.047 -19.391 1 87.75 104 CYS A C 1
ATOM 828 O O . CYS A 1 104 ? 13.609 -30.094 -18.844 1 87.75 104 CYS A O 1
ATOM 830 N N . ASN A 1 105 ? 13.016 -28.234 -19.922 1 89.12 105 ASN A N 1
ATOM 831 C CA . ASN A 1 105 ? 11.602 -28.609 -19.859 1 89.12 105 ASN A CA 1
ATOM 832 C C . ASN A 1 105 ? 11.328 -29.906 -20.609 1 89.12 105 ASN A C 1
ATOM 834 O O . ASN A 1 105 ? 10.516 -30.719 -20.156 1 89.12 105 ASN A O 1
ATOM 838 N N . ILE A 1 106 ? 11.977 -30.094 -21.703 1 93.5 106 ILE A N 1
ATOM 839 C CA . ILE A 1 106 ? 11.805 -31.297 -22.516 1 93.5 106 ILE A CA 1
ATOM 840 C C . ILE A 1 106 ? 12.422 -32.5 -21.812 1 93.5 106 ILE A C 1
ATOM 842 O O . ILE A 1 106 ? 11.766 -33.531 -21.641 1 93.5 106 ILE A O 1
ATOM 846 N N . SER A 1 107 ? 13.664 -32.312 -21.406 1 94.94 107 SER A N 1
ATOM 847 C CA . SER A 1 107 ? 14.359 -33.438 -20.75 1 94.94 107 SER A CA 1
ATOM 848 C C . SER A 1 107 ? 13.617 -33.875 -19.5 1 94.94 107 SER A C 1
ATOM 850 O O . SER A 1 107 ? 13.383 -35.062 -19.312 1 94.94 107 SER A O 1
ATOM 852 N N . ASN A 1 108 ? 13.211 -32.906 -18.688 1 93.94 108 ASN A N 1
ATOM 853 C CA . ASN A 1 108 ? 12.508 -33.25 -17.453 1 93.94 108 ASN A CA 1
ATOM 854 C C . ASN A 1 108 ? 11.172 -33.938 -17.734 1 93.94 108 ASN A C 1
ATOM 856 O O . ASN A 1 108 ? 10.766 -34.844 -17.016 1 93.94 108 ASN A O 1
ATOM 860 N N . SER A 1 109 ? 10.492 -33.469 -18.75 1 95.75 109 SER A N 1
ATOM 861 C CA . SER A 1 109 ? 9.227 -34.094 -19.125 1 95.75 109 SER A CA 1
ATOM 862 C C . SER A 1 109 ? 9.43 -35.531 -19.531 1 95.75 109 SER A C 1
ATOM 864 O O . SER A 1 109 ? 8.633 -36.406 -19.172 1 95.75 109 SER A O 1
ATOM 866 N N . CYS A 1 110 ? 10.445 -35.781 -20.219 1 96.62 110 CYS A N 1
ATOM 867 C CA . CYS A 1 110 ? 10.766 -37.156 -20.641 1 96.62 110 CYS A CA 1
ATOM 868 C C . CYS A 1 110 ? 11.117 -38.031 -19.438 1 96.62 110 CYS A C 1
ATOM 870 O O . CYS A 1 110 ? 10.656 -39.156 -19.328 1 96.62 110 CYS A O 1
ATOM 872 N N . TYR A 1 111 ? 11.906 -37.438 -18.562 1 95.56 111 TYR A N 1
ATOM 873 C CA . TYR A 1 111 ? 12.312 -38.188 -17.375 1 95.56 111 TYR A CA 1
ATOM 874 C C . TYR A 1 111 ? 11.102 -38.594 -16.547 1 95.56 111 TYR A C 1
ATOM 876 O O . TYR A 1 111 ? 10.977 -39.75 -16.156 1 95.56 111 TYR A O 1
ATOM 884 N N . VAL A 1 112 ? 10.258 -37.656 -16.312 1 96.5 112 VAL A N 1
ATOM 885 C CA . VAL A 1 112 ? 9.062 -37.906 -15.508 1 96.5 112 VAL A CA 1
ATOM 886 C C . VAL A 1 112 ? 8.203 -38.969 -16.172 1 96.5 112 VAL A C 1
ATOM 888 O O . VAL A 1 112 ? 7.719 -39.875 -15.508 1 96.5 112 VAL A O 1
ATOM 891 N N . PHE A 1 113 ? 8.055 -38.906 -17.438 1 97.62 113 PHE A N 1
ATOM 892 C CA . PHE A 1 113 ? 7.25 -39.844 -18.188 1 97.62 113 PHE A CA 1
ATOM 893 C C . PHE A 1 113 ? 7.812 -41.281 -18.031 1 97.62 113 PHE A C 1
ATOM 895 O O . PHE A 1 113 ? 7.082 -42.188 -17.656 1 97.62 113 PHE A O 1
ATOM 902 N N . LEU A 1 114 ? 9.023 -41.406 -18.281 1 95.88 114 LEU A N 1
ATOM 903 C CA . LEU A 1 114 ? 9.648 -42.719 -18.266 1 95.88 114 LEU A CA 1
ATOM 904 C C . LEU A 1 114 ? 9.633 -43.312 -16.875 1 95.88 114 LEU A C 1
ATOM 906 O O . LEU A 1 114 ? 9.375 -44.5 -16.703 1 95.88 114 LEU A O 1
ATOM 910 N N . LEU A 1 115 ? 9.93 -42.5 -15.906 1 95.19 115 LEU A N 1
ATOM 911 C CA . LEU A 1 115 ? 9.938 -43 -14.531 1 95.19 115 LEU A CA 1
ATOM 912 C C . LEU A 1 115 ? 8.547 -43.438 -14.102 1 95.19 115 LEU A C 1
ATOM 914 O O . LEU A 1 115 ? 8.398 -44.5 -13.477 1 95.19 115 LEU A O 1
ATOM 918 N N . LEU A 1 116 ? 7.57 -42.656 -14.422 1 96.31 116 LEU A N 1
ATOM 919 C CA . LEU A 1 116 ? 6.203 -43.031 -14.094 1 96.31 116 LEU A CA 1
ATOM 920 C C . LEU A 1 116 ? 5.801 -44.312 -14.836 1 96.31 116 LEU A C 1
ATOM 922 O O . LEU A 1 116 ? 5.188 -45.219 -14.25 1 96.31 116 LEU A O 1
ATOM 926 N N . TYR A 1 117 ? 6.113 -44.375 -16.094 1 96.12 117 TYR A N 1
ATOM 927 C CA . TYR A 1 117 ? 5.812 -45.562 -16.891 1 96.12 117 TYR A CA 1
ATOM 928 C C . TYR A 1 117 ? 6.438 -46.812 -16.281 1 96.12 117 TYR A C 1
ATOM 930 O O . TYR A 1 117 ? 5.77 -47.812 -16.125 1 96.12 117 TYR A O 1
ATOM 938 N N . LEU A 1 118 ? 7.699 -46.688 -15.945 1 93.81 118 LEU A N 1
ATOM 939 C CA . LEU A 1 118 ? 8.422 -47.812 -15.383 1 93.81 118 LEU A CA 1
ATOM 940 C C . LEU A 1 118 ? 7.84 -48.219 -14.031 1 93.81 118 LEU A C 1
ATOM 942 O O . LEU A 1 118 ? 7.664 -49.406 -13.75 1 93.81 118 LEU A O 1
ATOM 946 N N . ALA A 1 119 ? 7.598 -47.25 -13.219 1 93.06 119 ALA A N 1
ATOM 947 C CA . ALA A 1 119 ? 7.035 -47.531 -11.898 1 93.06 119 ALA A CA 1
ATOM 948 C C . ALA A 1 119 ? 5.68 -48.219 -12.016 1 93.06 119 ALA A C 1
ATOM 950 O O . ALA A 1 119 ? 5.395 -49.156 -11.289 1 93.06 119 ALA A O 1
ATOM 951 N N . ILE A 1 120 ? 4.863 -47.75 -12.906 1 93.56 120 ILE A N 1
ATOM 952 C CA . ILE A 1 120 ? 3.51 -48.281 -13.055 1 93.56 120 ILE A CA 1
ATOM 953 C C . ILE A 1 120 ? 3.555 -49.656 -13.688 1 93.56 120 ILE A C 1
ATOM 955 O O . ILE A 1 120 ? 2.789 -50.562 -13.312 1 93.56 120 ILE A O 1
ATOM 959 N N . THR A 1 121 ? 4.465 -49.844 -14.625 1 89.69 121 THR A N 1
ATOM 960 C CA . THR A 1 121 ? 4.594 -51.156 -15.258 1 89.69 121 THR A CA 1
ATOM 961 C C . THR A 1 121 ? 5.148 -52.156 -14.273 1 89.69 121 THR A C 1
ATOM 963 O O . THR A 1 121 ? 4.902 -53.375 -14.406 1 89.69 121 THR A O 1
ATOM 966 N N . ASP A 1 122 ? 5.922 -51.625 -13.305 1 86.75 122 ASP A N 1
ATOM 967 C CA . ASP A 1 122 ? 6.375 -52.531 -12.242 1 86.75 122 ASP A CA 1
ATOM 968 C C . ASP A 1 122 ? 5.191 -53.094 -11.469 1 86.75 122 ASP A C 1
ATOM 970 O O . ASP A 1 122 ? 5.305 -54.156 -10.859 1 86.75 122 ASP A O 1
ATOM 974 N N . LEU A 1 123 ? 4.105 -52.438 -11.555 1 84.5 123 LEU A N 1
ATOM 975 C CA . LEU A 1 123 ? 2.902 -52.844 -10.828 1 84.5 123 LEU A CA 1
ATOM 976 C C . LEU A 1 123 ? 1.952 -53.625 -11.727 1 84.5 123 LEU A C 1
ATOM 978 O O . LEU A 1 123 ? 0.989 -54.219 -11.25 1 84.5 123 LEU A O 1
ATOM 982 N N . SER A 1 124 ? 2.268 -53.562 -13.062 1 84.88 124 SER A N 1
ATOM 983 C CA . SER A 1 124 ? 1.354 -54.188 -14.039 1 84.88 124 SER A CA 1
ATOM 984 C C . SER A 1 124 ? 2.109 -54.719 -15.25 1 84.88 124 SER A C 1
ATOM 986 O O . SER A 1 124 ? 3.322 -54.906 -15.195 1 84.88 124 SER A O 1
ATOM 988 N N . GLU A 1 125 ? 1.348 -54.906 -16.344 1 84.88 125 GLU A N 1
ATOM 989 C CA . GLU A 1 125 ? 1.944 -55.438 -17.562 1 84.88 125 GLU A CA 1
ATOM 990 C C . GLU A 1 125 ? 2.48 -54.312 -18.438 1 84.88 125 GLU A C 1
ATOM 992 O O . GLU A 1 125 ? 1.962 -53.188 -18.422 1 84.88 125 GLU A O 1
ATOM 997 N N . PHE A 1 126 ? 3.398 -54.656 -19.172 1 85.5 126 PHE A N 1
ATOM 998 C CA . PHE A 1 126 ? 3.961 -53.719 -20.141 1 85.5 126 PHE A CA 1
ATOM 999 C C . PHE A 1 126 ? 3 -53.5 -21.297 1 85.5 126 PHE A C 1
ATOM 1001 O O . PHE A 1 126 ? 2.348 -54.438 -21.75 1 85.5 126 PHE A O 1
ATOM 1008 N N . LYS A 1 127 ? 2.926 -52.219 -21.625 1 90.19 127 LYS A N 1
ATOM 1009 C CA . LYS A 1 127 ? 2.15 -51.844 -22.797 1 90.19 127 LYS A CA 1
ATOM 1010 C C . LYS A 1 127 ? 2.928 -50.875 -23.688 1 90.19 127 LYS A C 1
ATOM 1012 O O . LYS A 1 127 ? 3.605 -50 -23.188 1 90.19 127 LYS A O 1
ATOM 1017 N N . SER A 1 128 ? 2.934 -51.281 -24.984 1 95 128 SER A N 1
ATOM 1018 C CA . SER A 1 128 ? 3.393 -50.281 -25.953 1 95 128 SER A CA 1
ATOM 1019 C C . SER A 1 128 ? 2.369 -49.188 -26.141 1 95 128 SER A C 1
ATOM 1021 O O . SER A 1 128 ? 1.243 -49.438 -26.578 1 95 128 SER A O 1
ATOM 1023 N N . ILE A 1 129 ? 2.787 -47.938 -25.781 1 96.69 129 ILE A N 1
ATOM 1024 C CA . ILE A 1 129 ? 1.788 -46.875 -25.766 1 96.69 129 ILE A CA 1
ATOM 1025 C C . ILE A 1 129 ? 2.365 -45.625 -26.422 1 96.69 129 ILE A C 1
ATOM 1027 O O . ILE A 1 129 ? 3.586 -45.469 -26.5 1 96.69 129 ILE A O 1
ATOM 1031 N N . THR A 1 130 ? 1.506 -44.812 -26.906 1 97.56 130 THR A N 1
ATOM 1032 C CA . THR A 1 130 ? 1.79 -43.438 -27.328 1 97.56 130 THR A CA 1
ATOM 1033 C C . THR A 1 130 ? 1.064 -42.438 -26.438 1 97.56 130 THR A C 1
ATOM 1035 O O . THR A 1 130 ? -0.147 -42.531 -26.234 1 97.56 130 THR A O 1
ATOM 1038 N N . VAL A 1 131 ? 1.809 -41.531 -25.906 1 98.25 131 VAL A N 1
ATOM 1039 C CA . VAL A 1 131 ? 1.259 -40.5 -25.047 1 98.25 131 VAL A CA 1
ATOM 1040 C C . VAL A 1 131 ? 1.294 -39.156 -25.766 1 98.25 131 VAL A C 1
ATOM 1042 O O . VAL A 1 131 ? 2.355 -38.719 -26.203 1 98.25 131 VAL A O 1
ATOM 1045 N N . ASN A 1 132 ? 0.16 -38.531 -25.875 1 98.12 132 ASN A N 1
ATOM 1046 C CA . ASN A 1 132 ? 0.043 -37.188 -26.438 1 98.12 132 ASN A CA 1
ATOM 1047 C C . ASN A 1 132 ? -0.258 -36.156 -25.359 1 98.12 132 ASN A C 1
ATOM 1049 O O . ASN A 1 132 ? -1.2 -36.312 -24.578 1 98.12 132 ASN A O 1
ATOM 1053 N N . VAL A 1 133 ? 0.528 -35.094 -25.359 1 97.94 133 VAL A N 1
ATOM 1054 C CA . VAL A 1 133 ? 0.372 -34.031 -24.375 1 97.94 133 VAL A CA 1
ATOM 1055 C C . VAL A 1 133 ? -0.026 -32.75 -25.094 1 97.94 133 VAL A C 1
ATOM 1057 O O . VAL A 1 133 ? 0.646 -32.312 -26.031 1 97.94 133 VAL A O 1
ATOM 1060 N N . THR A 1 134 ? -1.085 -32.125 -24.656 1 96.5 134 THR A N 1
ATOM 1061 C CA . THR A 1 134 ? -1.495 -30.797 -25.109 1 96.5 134 THR A CA 1
ATOM 1062 C C . THR A 1 134 ? -1.861 -29.906 -23.922 1 96.5 134 THR A C 1
ATOM 1064 O O . THR A 1 134 ? -2.328 -30.391 -22.891 1 96.5 134 THR A O 1
ATOM 1067 N N . SER A 1 135 ? -1.595 -28.672 -24.078 1 95.56 135 SER A N 1
ATOM 1068 C CA . SER A 1 135 ? -1.901 -27.719 -23.016 1 95.56 135 SER A CA 1
ATOM 1069 C C . SER A 1 135 ? -2.332 -26.375 -23.578 1 95.56 135 SER A C 1
ATOM 1071 O O . SER A 1 135 ? -1.813 -25.938 -24.609 1 95.56 135 SER A O 1
ATOM 1073 N N . ASN A 1 136 ? -3.275 -25.688 -22.953 1 94 136 ASN A N 1
ATOM 1074 C CA . ASN A 1 136 ? -3.646 -24.328 -23.328 1 94 136 ASN A CA 1
ATOM 1075 C C . ASN A 1 136 ? -3.049 -23.297 -22.391 1 94 136 ASN A C 1
ATOM 1077 O O . ASN A 1 136 ? -3.422 -22.125 -22.438 1 94 136 ASN A O 1
ATOM 1081 N N . MET A 1 137 ? -2.152 -23.688 -21.578 1 90.81 137 MET A N 1
ATOM 1082 C CA . MET A 1 137 ? -1.423 -22.766 -20.703 1 90.81 137 MET A CA 1
ATOM 1083 C C . MET A 1 137 ? -0.239 -22.141 -21.438 1 90.81 137 MET A C 1
ATOM 1085 O O . MET A 1 137 ? 0.471 -22.828 -22.172 1 90.81 137 MET A O 1
ATOM 1089 N N . PRO A 1 138 ? -0.08 -20.844 -21.234 1 84.19 138 PRO A N 1
ATOM 1090 C CA . PRO A 1 138 ? 1.131 -20.266 -21.828 1 84.19 138 PRO A CA 1
ATOM 1091 C C . PRO A 1 138 ? 2.41 -20.812 -21.203 1 84.19 138 PRO A C 1
ATOM 1093 O O . PRO A 1 138 ? 2.461 -21.062 -20 1 84.19 138 PRO A O 1
ATOM 1096 N N . ASN A 1 139 ? 3.422 -21.031 -22 1 73.81 139 ASN A N 1
ATOM 1097 C CA . ASN A 1 139 ? 4.68 -21.609 -21.547 1 73.81 139 ASN A CA 1
ATOM 1098 C C . ASN A 1 139 ? 5.434 -20.656 -20.625 1 73.81 139 ASN A C 1
ATOM 1100 O O . ASN A 1 139 ? 5.559 -19.469 -20.938 1 73.81 139 ASN A O 1
ATOM 1104 N N . GLY A 1 140 ? 5.855 -21.172 -19.531 1 72.12 140 GLY A N 1
ATOM 1105 C CA . GLY A 1 140 ? 6.746 -20.406 -18.672 1 72.12 140 GLY A CA 1
ATOM 1106 C C . GLY A 1 140 ? 6.059 -19.266 -17.953 1 72.12 140 GLY A C 1
ATOM 1107 O O . GLY A 1 140 ? 6.711 -18.297 -17.562 1 72.12 140 GLY A O 1
ATOM 1108 N N . ALA A 1 141 ? 4.793 -19.297 -17.797 1 77.62 141 ALA A N 1
ATOM 1109 C CA . ALA A 1 141 ? 4.051 -18.156 -17.234 1 77.62 141 ALA A CA 1
ATOM 1110 C C . ALA A 1 141 ? 3.895 -18.297 -15.727 1 77.62 141 ALA A C 1
ATOM 1112 O O . ALA A 1 141 ? 3.336 -17.406 -15.078 1 77.62 141 ALA A O 1
ATOM 1113 N N . GLY A 1 142 ? 4.383 -19.344 -15.18 1 81.38 142 GLY A N 1
ATOM 1114 C CA . GLY A 1 142 ? 4.285 -19.516 -13.742 1 81.38 142 GLY A CA 1
ATOM 1115 C C . GLY A 1 142 ? 2.918 -20 -13.289 1 81.38 142 GLY A C 1
ATOM 1116 O O . GLY A 1 142 ? 2.523 -19.781 -12.141 1 81.38 142 GLY A O 1
ATOM 1117 N N . LEU A 1 143 ? 2.219 -20.672 -14.109 1 91.5 143 LEU A N 1
ATOM 1118 C CA . LEU A 1 143 ? 0.86 -21.109 -13.812 1 91.5 143 LEU A CA 1
ATOM 1119 C C . LEU A 1 143 ? 0.837 -22.594 -13.445 1 91.5 143 LEU A C 1
ATOM 1121 O O . LEU A 1 143 ? -0.209 -23.234 -13.523 1 91.5 143 LEU A O 1
ATOM 1125 N N . GLY A 1 144 ? 2.031 -23.172 -13.188 1 90.94 144 GLY A N 1
ATOM 1126 C CA . GLY A 1 144 ? 2.104 -24.547 -12.719 1 90.94 144 GLY A CA 1
ATOM 1127 C C . GLY A 1 144 ? 2.004 -25.562 -13.836 1 90.94 144 GLY A C 1
ATOM 1128 O O . GLY A 1 144 ? 1.414 -26.625 -13.656 1 90.94 144 GLY A O 1
ATOM 1129 N N . SER A 1 145 ? 2.506 -25.281 -15 1 91.81 145 SER A N 1
ATOM 1130 C CA . SER A 1 145 ? 2.414 -26.156 -16.172 1 91.81 145 SER A CA 1
ATOM 1131 C C . SER A 1 145 ? 3.113 -27.484 -15.914 1 91.81 145 SER A C 1
ATOM 1133 O O . SER A 1 145 ? 2.617 -28.547 -16.312 1 91.81 145 SER A O 1
ATOM 1135 N N . SER A 1 146 ? 4.301 -27.438 -15.25 1 92.69 146 SER A N 1
ATOM 1136 C CA . SER A 1 146 ? 5.043 -28.672 -15 1 92.69 146 SER A CA 1
ATOM 1137 C C . SER A 1 146 ? 4.266 -29.609 -14.086 1 92.69 146 SER A C 1
ATOM 1139 O O . SER A 1 146 ? 4.16 -30.812 -14.359 1 92.69 146 SER A O 1
ATOM 1141 N N . SER A 1 147 ? 3.74 -29 -13.016 1 95.06 147 SER A N 1
ATOM 1142 C CA . SER A 1 147 ? 2.98 -29.828 -12.086 1 95.06 147 SER A CA 1
ATOM 1143 C C . SER A 1 147 ? 1.686 -30.328 -12.719 1 95.06 147 SER A C 1
ATOM 1145 O O . SER A 1 147 ? 1.263 -31.453 -12.477 1 95.06 147 SER A O 1
ATOM 1147 N N . SER A 1 148 ? 1.049 -29.484 -13.469 1 96.75 148 SER A N 1
ATOM 1148 C CA . SER A 1 148 ? -0.147 -29.891 -14.195 1 96.75 148 SER A CA 1
ATOM 1149 C C . SER A 1 148 ? 0.15 -31.062 -15.133 1 96.75 148 SER A C 1
ATOM 1151 O O . SER A 1 148 ? -0.654 -31.984 -15.25 1 96.75 148 SER A O 1
ATOM 1153 N N . TYR A 1 149 ? 1.269 -31.047 -15.789 1 96.75 149 TYR A N 1
ATOM 1154 C CA . TYR A 1 149 ? 1.726 -32.125 -16.656 1 96.75 149 TYR A CA 1
ATOM 1155 C C . TYR A 1 149 ? 1.938 -33.406 -15.859 1 96.75 149 TYR A C 1
ATOM 1157 O O . TYR A 1 149 ? 1.442 -34.469 -16.25 1 96.75 149 TYR A O 1
ATOM 1165 N N . ILE A 1 150 ? 2.621 -33.25 -14.781 1 97.56 150 ILE A N 1
ATOM 1166 C CA . ILE A 1 150 ? 2.973 -34.406 -13.969 1 97.56 150 ILE A CA 1
ATOM 1167 C C . ILE A 1 150 ? 1.703 -35.125 -13.477 1 97.56 150 ILE A C 1
ATOM 1169 O O . ILE A 1 150 ? 1.552 -36.312 -13.625 1 97.56 150 ILE A O 1
ATOM 1173 N N . VAL A 1 151 ? 0.809 -34.344 -12.953 1 98.31 151 VAL A N 1
ATOM 1174 C CA . VAL A 1 151 ? -0.386 -34.906 -12.32 1 98.31 151 VAL A CA 1
ATOM 1175 C C . VAL A 1 151 ? -1.297 -35.5 -13.383 1 98.31 151 VAL A C 1
ATOM 1177 O O . VAL A 1 151 ? -1.846 -36.594 -13.195 1 98.31 151 VAL A O 1
ATOM 1180 N N . SER A 1 152 ? -1.473 -34.875 -14.477 1 98.38 152 SER A N 1
ATOM 1181 C CA . SER A 1 152 ? -2.312 -35.406 -15.539 1 98.38 152 SER A CA 1
ATOM 1182 C C . SER A 1 152 ? -1.704 -36.656 -16.141 1 98.38 152 SER A C 1
ATOM 1184 O O . SER A 1 152 ? -2.42 -37.594 -16.453 1 98.38 152 SER A O 1
ATOM 1186 N N . LEU A 1 153 ? -0.454 -36.656 -16.359 1 98.38 153 LEU A N 1
ATOM 1187 C CA . LEU A 1 153 ? 0.245 -37.812 -16.891 1 98.38 153 LEU A CA 1
ATOM 1188 C C . LEU A 1 153 ? 0.088 -39 -15.953 1 98.38 153 LEU A C 1
ATOM 1190 O O . LEU A 1 153 ? -0.245 -40.125 -16.406 1 98.38 153 LEU A O 1
ATOM 1194 N N . ALA A 1 154 ? 0.412 -38.781 -14.695 1 98.25 154 ALA A N 1
ATOM 1195 C CA . ALA A 1 154 ? 0.288 -39.875 -13.711 1 98.25 154 ALA A CA 1
ATOM 1196 C C . ALA A 1 154 ? -1.125 -40.438 -13.703 1 98.25 154 ALA A C 1
ATOM 1198 O O . ALA A 1 154 ? -1.306 -41.656 -13.773 1 98.25 154 ALA A O 1
ATOM 1199 N N . LYS A 1 155 ? -2.088 -39.562 -13.656 1 98.19 155 LYS A N 1
ATOM 1200 C CA . LYS A 1 155 ? -3.479 -40 -13.633 1 98.19 155 LYS A CA 1
ATOM 1201 C C . LYS A 1 155 ? -3.818 -40.812 -14.875 1 98.19 155 LYS A C 1
ATOM 1203 O O . LYS A 1 155 ? -4.426 -41.906 -14.781 1 98.19 155 LYS A O 1
ATOM 1208 N N . ALA A 1 156 ? -3.479 -40.312 -16.016 1 98 156 ALA A N 1
ATOM 1209 C CA . ALA A 1 156 ? -3.768 -41 -17.281 1 98 156 ALA A CA 1
ATOM 1210 C C . ALA A 1 156 ? -3.08 -42.344 -17.344 1 98 156 ALA A C 1
ATOM 1212 O O . ALA A 1 156 ? -3.662 -43.344 -17.828 1 98 156 ALA A O 1
ATOM 1213 N N . LEU A 1 157 ? -1.842 -42.438 -16.922 1 97.69 157 LEU A N 1
ATOM 1214 C CA . LEU A 1 157 ? -1.1 -43.688 -16.953 1 97.69 157 LEU A CA 1
ATOM 1215 C C . LEU A 1 157 ? -1.736 -44.719 -16.016 1 97.69 157 LEU A C 1
ATOM 1217 O O . LEU A 1 157 ? -1.935 -45.875 -16.406 1 97.69 157 LEU A O 1
ATOM 1221 N N . PHE A 1 158 ? -2.016 -44.312 -14.805 1 97.12 158 PHE A N 1
ATOM 1222 C CA . PHE A 1 158 ? -2.666 -45.219 -13.875 1 97.12 158 PHE A CA 1
ATOM 1223 C C . PHE A 1 158 ? -3.973 -45.75 -14.461 1 97.12 158 PHE A C 1
ATOM 1225 O O . PHE A 1 158 ? -4.266 -46.938 -14.367 1 97.12 158 PHE A O 1
ATOM 1232 N N . ASP A 1 159 ? -4.746 -44.875 -15.047 1 96.44 159 ASP A N 1
ATOM 1233 C CA . ASP A 1 159 ? -6.008 -45.281 -15.656 1 96.44 159 ASP A CA 1
ATOM 1234 C C . ASP A 1 159 ? -5.77 -46.219 -16.844 1 96.44 159 ASP A C 1
ATOM 1236 O O . ASP A 1 159 ? -6.488 -47.188 -17 1 96.44 159 ASP A O 1
ATOM 1240 N N . ALA A 1 160 ? -4.793 -45.875 -17.656 1 96 160 ALA A N 1
ATOM 1241 C CA . ALA A 1 160 ? -4.488 -46.688 -18.828 1 96 160 ALA A CA 1
ATOM 1242 C C . ALA A 1 160 ? -4.098 -48.094 -18.438 1 96 160 ALA A C 1
ATOM 1244 O O . ALA A 1 160 ? -4.391 -49.062 -19.172 1 96 160 ALA A O 1
ATOM 1245 N N . PHE A 1 161 ? -3.465 -48.25 -17.344 1 95.12 161 PHE A N 1
ATOM 1246 C CA . PHE A 1 161 ? -2.98 -49.562 -16.906 1 95.12 161 PHE A CA 1
ATOM 1247 C C . PHE A 1 161 ? -3.943 -50.188 -15.906 1 95.12 161 PHE A C 1
ATOM 1249 O O . PHE A 1 161 ? -3.629 -51.188 -15.281 1 95.12 161 PHE A O 1
ATOM 1256 N N . LYS A 1 162 ? -5.055 -49.5 -15.609 1 94.06 162 LYS A N 1
ATOM 1257 C CA . LYS A 1 162 ? -6.156 -50.031 -14.797 1 94.06 162 LYS A CA 1
ATOM 1258 C C . LYS A 1 162 ? -5.715 -50.25 -13.352 1 94.06 162 LYS A C 1
ATOM 1260 O O . LYS A 1 162 ? -6.031 -51.281 -12.758 1 94.06 162 LYS A O 1
ATOM 1265 N N . ILE A 1 163 ? -4.918 -49.375 -12.93 1 94 163 ILE A N 1
ATOM 1266 C CA . ILE A 1 163 ? -4.516 -49.375 -11.523 1 94 163 ILE A CA 1
ATOM 1267 C C . ILE A 1 163 ? -5.293 -48.312 -10.75 1 94 163 ILE A C 1
ATOM 1269 O O . ILE A 1 163 ? -5.227 -47.125 -11.078 1 94 163 ILE A O 1
ATOM 1273 N N . THR A 1 164 ? -6.031 -48.75 -9.805 1 92.06 164 THR A N 1
ATOM 1274 C CA . THR A 1 164 ? -6.797 -47.812 -8.969 1 92.06 164 THR A CA 1
ATOM 1275 C C . THR A 1 164 ? -5.895 -47.156 -7.941 1 92.06 164 THR A C 1
ATOM 1277 O O . THR A 1 164 ? -5.105 -47.812 -7.27 1 92.06 164 THR A O 1
ATOM 1280 N N . ILE A 1 165 ? -5.996 -45.875 -7.922 1 93 165 ILE A N 1
ATOM 1281 C CA . ILE A 1 165 ? -5.191 -45.094 -6.984 1 93 165 ILE A CA 1
ATOM 1282 C C . ILE A 1 165 ? -6.035 -43.969 -6.391 1 93 165 ILE A C 1
ATOM 1284 O O . ILE A 1 165 ? -6.828 -43.344 -7.094 1 93 165 ILE A O 1
ATOM 1288 N N . ASP A 1 166 ? -5.949 -43.844 -5.105 1 94.31 166 ASP A N 1
ATOM 1289 C CA . ASP A 1 166 ? -6.66 -42.719 -4.531 1 94.31 166 ASP A CA 1
ATOM 1290 C C . ASP A 1 166 ? -5.859 -41.406 -4.695 1 94.31 166 ASP A C 1
ATOM 1292 O O . ASP A 1 166 ? -4.691 -41.438 -5.082 1 94.31 166 ASP A O 1
ATOM 1296 N N . GLN A 1 167 ? -6.418 -40.312 -4.395 1 95.06 167 GLN A N 1
ATOM 1297 C CA . GLN A 1 167 ? -5.836 -39 -4.672 1 95.06 167 GLN A CA 1
ATOM 1298 C C . GLN A 1 167 ? -4.629 -38.719 -3.773 1 95.06 167 GLN A C 1
ATOM 1300 O O . GLN A 1 167 ? -3.67 -38.062 -4.191 1 95.06 167 GLN A O 1
ATOM 1305 N N . GLU A 1 168 ? -4.68 -39.219 -2.588 1 95.5 168 GLU A N 1
ATOM 1306 C CA . GLU A 1 168 ? -3.576 -39 -1.659 1 95.5 168 GLU A CA 1
ATOM 1307 C C . GLU A 1 168 ? -2.293 -39.656 -2.166 1 95.5 168 GLU A C 1
ATOM 1309 O O . GLU A 1 168 ? -1.225 -39.031 -2.141 1 95.5 168 GLU A O 1
ATOM 1314 N N . ILE A 1 169 ? -2.451 -40.875 -2.566 1 95.88 169 ILE A N 1
ATOM 1315 C CA . ILE A 1 169 ? -1.297 -41.625 -3.074 1 95.88 169 ILE A CA 1
ATOM 1316 C C . ILE A 1 169 ? -0.833 -41 -4.391 1 95.88 169 ILE A C 1
ATOM 1318 O O . ILE A 1 169 ? 0.369 -40.844 -4.625 1 95.88 169 ILE A O 1
ATOM 1322 N N . LEU A 1 170 ? -1.786 -40.656 -5.246 1 97.06 170 LEU A N 1
ATOM 1323 C CA . LEU A 1 170 ? -1.441 -39.969 -6.484 1 97.06 170 LEU A CA 1
ATOM 1324 C C . LEU A 1 170 ? -0.623 -38.719 -6.195 1 97.06 170 LEU A C 1
ATOM 1326 O O . LEU A 1 170 ? 0.403 -38.469 -6.84 1 97.06 170 LEU A O 1
ATOM 1330 N N . ASN A 1 171 ? -1.091 -37.969 -5.25 1 96.62 171 ASN A N 1
ATOM 1331 C CA . ASN A 1 171 ? -0.413 -36.719 -4.879 1 96.62 171 ASN A CA 1
ATOM 1332 C C . ASN A 1 171 ? 1.008 -36.969 -4.387 1 96.62 171 ASN A C 1
ATOM 1334 O O . ASN A 1 171 ? 1.925 -36.219 -4.688 1 96.62 171 ASN A O 1
ATOM 1338 N N . ARG A 1 172 ? 1.165 -37.969 -3.639 1 95.31 172 ARG A N 1
ATOM 1339 C CA . ARG A 1 172 ? 2.486 -38.344 -3.139 1 95.31 172 ARG A CA 1
ATOM 1340 C C . ARG A 1 172 ? 3.426 -38.688 -4.289 1 95.31 172 ARG A C 1
ATOM 1342 O O . ARG A 1 172 ? 4.598 -38.312 -4.277 1 95.31 172 ARG A O 1
ATOM 1349 N N . TRP A 1 173 ? 2.914 -39.5 -5.23 1 95.88 173 TRP A N 1
ATOM 1350 C CA . TRP A 1 173 ? 3.703 -39.844 -6.406 1 95.88 173 TRP A CA 1
ATOM 1351 C C . TRP A 1 173 ? 4.121 -38.594 -7.176 1 95.88 173 TRP A C 1
ATOM 1353 O O . TRP A 1 173 ? 5.281 -38.469 -7.578 1 95.88 173 TRP A O 1
ATOM 1363 N N . CYS A 1 174 ? 3.174 -37.719 -7.336 1 96.88 174 CYS A N 1
ATOM 1364 C CA . CYS A 1 174 ? 3.416 -36.5 -8.109 1 96.88 174 CYS A CA 1
ATOM 1365 C C . CYS A 1 174 ? 4.402 -35.594 -7.391 1 96.88 174 CYS A C 1
ATOM 1367 O O . CYS A 1 174 ? 5.195 -34.906 -8.031 1 96.88 174 CYS A O 1
ATOM 1369 N N . PHE A 1 175 ? 4.359 -35.562 -6.09 1 95.06 175 PHE A N 1
ATOM 1370 C CA . PHE A 1 175 ? 5.312 -34.781 -5.309 1 95.06 175 PHE A CA 1
ATOM 1371 C C . PHE A 1 175 ? 6.742 -35.25 -5.59 1 95.06 175 PHE A C 1
ATOM 1373 O O . PHE A 1 175 ? 7.637 -34.406 -5.766 1 95.06 175 PHE A O 1
ATOM 1380 N N . GLU A 1 176 ? 6.902 -36.531 -5.656 1 94.12 176 GLU A N 1
ATOM 1381 C CA . GLU A 1 176 ? 8.227 -37.094 -5.914 1 94.12 176 GLU A CA 1
ATOM 1382 C C . GLU A 1 176 ? 8.719 -36.719 -7.312 1 94.12 176 GLU A C 1
ATOM 1384 O O . GLU A 1 176 ? 9.906 -36.469 -7.512 1 94.12 176 GLU A O 1
ATOM 1389 N N . MET A 1 177 ? 7.84 -36.75 -8.266 1 94.75 177 MET A N 1
ATOM 1390 C CA . MET A 1 177 ? 8.203 -36.406 -9.633 1 94.75 177 MET A CA 1
ATOM 1391 C C . MET A 1 177 ? 8.523 -34.906 -9.742 1 94.75 177 MET A C 1
ATOM 1393 O O . MET A 1 177 ? 9.383 -34.5 -10.531 1 94.75 177 MET A O 1
ATOM 1397 N N . ASP A 1 178 ? 7.801 -34.094 -8.961 1 92.75 178 ASP A N 1
ATOM 1398 C CA . ASP A 1 178 ? 7.996 -32.625 -8.984 1 92.75 178 ASP A CA 1
ATOM 1399 C C . ASP A 1 178 ? 9.422 -32.281 -8.562 1 92.75 178 ASP A C 1
ATOM 1401 O O . ASP A 1 178 ? 9.938 -31.219 -8.961 1 92.75 178 ASP A O 1
ATOM 1405 N N . LYS A 1 179 ? 10.039 -33.062 -7.785 1 89.19 179 LYS A N 1
ATOM 1406 C CA . LYS A 1 179 ? 11.406 -32.844 -7.344 1 89.19 179 LYS A CA 1
ATOM 1407 C C . LYS A 1 179 ? 12.375 -32.812 -8.523 1 89.19 179 LYS A C 1
ATOM 1409 O O . LYS A 1 179 ? 13.414 -32.156 -8.469 1 89.19 179 LYS A O 1
ATOM 1414 N N . LEU A 1 180 ? 12.008 -33.469 -9.562 1 84.12 180 LEU A N 1
ATOM 1415 C CA . LEU A 1 180 ? 12.852 -33.531 -10.75 1 84.12 180 LEU A CA 1
ATOM 1416 C C . LEU A 1 180 ? 12.836 -32.188 -11.484 1 84.12 180 LEU A C 1
ATOM 1418 O O . LEU A 1 180 ? 13.82 -31.828 -12.125 1 84.12 180 LEU A O 1
ATOM 1422 N N . PHE A 1 181 ? 11.688 -31.547 -11.461 1 78 181 PHE A N 1
ATOM 1423 C CA . PHE A 1 181 ? 11.562 -30.25 -12.125 1 78 181 PHE A CA 1
ATOM 1424 C C . PHE A 1 181 ? 12.109 -29.141 -11.234 1 78 181 PHE A C 1
ATOM 1426 O O . PHE A 1 181 ? 12.703 -28.188 -11.727 1 78 181 PHE A O 1
ATOM 1433 N N . HIS A 1 182 ? 11.891 -29.25 -9.969 1 77.5 182 HIS A N 1
ATOM 1434 C CA . HIS A 1 182 ? 12.07 -28.062 -9.125 1 77.5 182 HIS A CA 1
ATOM 1435 C C . HIS A 1 182 ? 13.125 -28.312 -8.055 1 77.5 182 HIS A C 1
ATOM 1437 O O . HIS A 1 182 ? 13.562 -27.375 -7.383 1 77.5 182 HIS A O 1
ATOM 1443 N N . GLY A 1 183 ? 13.555 -29.438 -7.871 1 78 183 GLY A N 1
ATOM 1444 C CA . GLY A 1 183 ? 14.492 -29.781 -6.816 1 78 183 GLY A CA 1
ATOM 1445 C C . GLY A 1 183 ? 13.836 -29.891 -5.453 1 78 183 GLY A C 1
ATOM 1446 O O . GLY A 1 183 ? 13.672 -31 -4.934 1 78 183 GLY A O 1
ATOM 1447 N N . LYS A 1 184 ? 13.438 -28.703 -4.777 1 76.38 184 LYS A N 1
ATOM 1448 C CA . LYS A 1 184 ? 12.758 -28.688 -3.484 1 76.38 184 LYS A CA 1
ATOM 1449 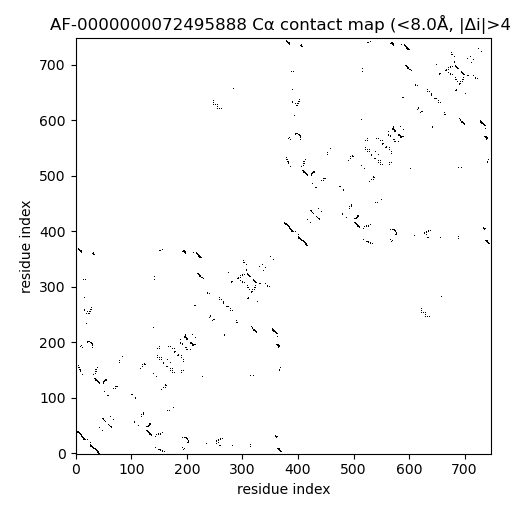C C . LYS A 1 184 ? 11.391 -28.031 -3.594 1 76.38 184 LYS A C 1
ATOM 1451 O O . LYS A 1 184 ? 11.211 -26.875 -3.182 1 76.38 184 LYS A O 1
ATOM 1456 N N . PRO A 1 185 ? 10.555 -28.844 -4.098 1 79.25 185 PRO A N 1
ATOM 1457 C CA . PRO A 1 185 ? 9.219 -28.266 -4.23 1 79.25 185 PRO A CA 1
ATOM 1458 C C . PRO A 1 185 ? 8.516 -28.078 -2.889 1 79.25 185 PRO A C 1
ATOM 1460 O O . PRO A 1 185 ? 8.852 -28.75 -1.913 1 79.25 185 PRO A O 1
ATOM 1463 N N . SER A 1 186 ? 7.574 -27.156 -2.811 1 78.69 186 SER A N 1
ATOM 1464 C CA . SER A 1 186 ? 6.816 -26.875 -1.595 1 78.69 186 SER A CA 1
ATOM 1465 C C . SER A 1 186 ? 5.633 -27.828 -1.443 1 78.69 186 SER A C 1
ATOM 1467 O O . SER A 1 186 ? 5.047 -27.922 -0.365 1 78.69 186 SER A O 1
ATOM 1469 N N . GLY A 1 187 ? 5.293 -28.5 -2.541 1 86.62 187 GLY A N 1
ATOM 1470 C CA . GLY A 1 187 ? 4.117 -29.359 -2.52 1 86.62 187 GLY A CA 1
ATOM 1471 C C . GLY A 1 187 ? 2.838 -28.625 -2.867 1 86.62 187 GLY A C 1
ATOM 1472 O O . GLY A 1 187 ? 1.776 -29.234 -2.994 1 86.62 187 GLY A O 1
ATOM 1473 N N . ILE A 1 188 ? 2.898 -27.406 -3.08 1 88.88 188 ILE A N 1
ATOM 1474 C CA . ILE A 1 188 ? 1.733 -26.578 -3.348 1 88.88 188 ILE A CA 1
ATOM 1475 C C . ILE A 1 188 ? 1.165 -26.906 -4.727 1 88.88 188 ILE A C 1
ATOM 1477 O O . ILE A 1 188 ? -0.032 -27.172 -4.863 1 88.88 188 ILE A O 1
ATOM 1481 N N . ASP A 1 189 ? 2.016 -26.984 -5.688 1 91.62 189 ASP A N 1
ATOM 1482 C CA . ASP A 1 189 ? 1.562 -27.094 -7.07 1 91.62 189 ASP A CA 1
ATOM 1483 C C . ASP A 1 189 ? 0.9 -28.438 -7.32 1 91.62 189 ASP A C 1
ATOM 1485 O O . ASP A 1 189 ? -0.217 -28.516 -7.836 1 91.62 189 ASP A O 1
ATOM 1489 N N . ASN A 1 190 ? 1.608 -29.531 -6.91 1 93.81 190 ASN A N 1
ATOM 1490 C CA . ASN A 1 190 ? 1.02 -30.859 -7.141 1 93.81 190 ASN A CA 1
ATOM 1491 C C . ASN A 1 190 ? -0.264 -31.047 -6.336 1 93.81 190 ASN A C 1
ATOM 1493 O O . ASN A 1 190 ? -1.21 -31.672 -6.812 1 93.81 190 ASN A O 1
ATOM 1497 N N . SER A 1 191 ? -0.285 -30.469 -5.152 1 94.62 191 SER A N 1
ATOM 1498 C CA . SER A 1 191 ? -1.473 -30.609 -4.316 1 94.62 191 SER A CA 1
ATOM 1499 C C . SER A 1 191 ? -2.674 -29.906 -4.941 1 94.62 191 SER A C 1
ATOM 1501 O O . SER A 1 191 ? -3.762 -30.484 -5.023 1 94.62 191 SER A O 1
ATOM 1503 N N . ILE A 1 192 ? -2.488 -28.781 -5.336 1 94.62 192 ILE A N 1
ATOM 1504 C CA . ILE A 1 192 ? -3.588 -28 -5.898 1 94.62 192 ILE A CA 1
ATOM 1505 C C . ILE A 1 192 ? -4.031 -28.609 -7.223 1 94.62 192 ILE A C 1
ATOM 1507 O O . ILE A 1 192 ? -5.223 -28.625 -7.547 1 94.62 192 ILE A O 1
ATOM 1511 N N . CYS A 1 193 ? -3.121 -29.062 -8.008 1 96.19 193 CYS A N 1
ATOM 1512 C CA . CYS A 1 193 ? -3.441 -29.703 -9.273 1 96.19 193 CYS A CA 1
ATOM 1513 C C . CYS A 1 193 ? -4.219 -31 -9.039 1 96.19 193 CYS A C 1
ATOM 1515 O O . CYS A 1 193 ? -5.137 -31.312 -9.789 1 96.19 193 CYS A O 1
ATOM 1517 N N . THR A 1 194 ? -3.859 -31.719 -8.016 1 97.12 194 THR A N 1
ATOM 1518 C CA . THR A 1 194 ? -4.484 -33 -7.723 1 97.12 194 THR A CA 1
ATOM 1519 C C . THR A 1 194 ? -5.887 -32.812 -7.164 1 97.12 194 THR A C 1
ATOM 1521 O O . THR A 1 194 ? -6.844 -33.406 -7.645 1 97.12 194 THR A O 1
ATOM 1524 N N . TYR A 1 195 ? -6 -31.938 -6.223 1 96.19 195 TYR A N 1
ATOM 1525 C CA . TYR A 1 195 ? -7.234 -31.859 -5.445 1 96.19 195 TYR A CA 1
ATOM 1526 C C . TYR A 1 195 ? -8.148 -30.766 -5.973 1 96.19 195 TYR A C 1
ATOM 1528 O O . TYR A 1 195 ? -9.352 -30.781 -5.723 1 96.19 195 TYR A O 1
ATOM 1536 N N . GLY A 1 196 ? -7.598 -29.812 -6.617 1 96 196 GLY A N 1
ATOM 1537 C CA . GLY A 1 196 ? -8.367 -28.656 -7.066 1 96 196 GLY A CA 1
ATOM 1538 C C . GLY A 1 196 ? -8.633 -27.656 -5.961 1 96 196 GLY A C 1
ATOM 1539 O O . GLY A 1 196 ? -8.031 -27.734 -4.887 1 96 196 GLY A O 1
ATOM 1540 N N . GLY A 1 197 ? -9.406 -26.641 -6.332 1 95.31 197 GLY A N 1
ATOM 1541 C CA . GLY A 1 197 ? -9.805 -25.641 -5.355 1 95.31 197 GLY A CA 1
ATOM 1542 C C . GLY A 1 197 ? -8.695 -24.656 -5.031 1 95.31 197 GLY A C 1
ATOM 1543 O O . GLY A 1 197 ? -8.117 -24.062 -5.934 1 95.31 197 GLY A O 1
ATOM 1544 N N . ALA A 1 198 ? -8.539 -24.469 -3.715 1 95.75 198 ALA A N 1
ATOM 1545 C CA . ALA A 1 198 ? -7.562 -23.5 -3.225 1 95.75 198 ALA A CA 1
ATOM 1546 C C . ALA A 1 198 ? -6.887 -24 -1.951 1 95.75 198 ALA A C 1
ATOM 1548 O O . ALA A 1 198 ? -7.375 -24.922 -1.303 1 95.75 198 ALA A O 1
ATOM 1549 N N . LEU A 1 199 ? -5.754 -23.422 -1.677 1 96.69 199 LEU A N 1
ATOM 1550 C CA . LEU A 1 199 ? -5.062 -23.797 -0.448 1 96.69 199 LEU A CA 1
ATOM 1551 C C . LEU A 1 199 ? -4.398 -22.578 0.196 1 96.69 199 LEU A C 1
ATOM 1553 O O . LEU A 1 199 ? -4.059 -21.625 -0.493 1 96.69 199 LEU A O 1
ATOM 1557 N N . LEU A 1 200 ? -4.285 -22.609 1.489 1 97.06 200 LEU A N 1
ATOM 1558 C CA . LEU A 1 200 ? -3.568 -21.641 2.309 1 97.06 200 LEU A CA 1
ATOM 1559 C C . LEU A 1 200 ? -2.227 -22.203 2.764 1 97.06 200 LEU A C 1
ATOM 1561 O O . LEU A 1 200 ? -2.164 -23.312 3.312 1 97.06 200 LEU A O 1
ATOM 1565 N N . PHE A 1 201 ? -1.274 -21.484 2.484 1 95.69 201 PHE A N 1
ATOM 1566 C CA . PHE A 1 201 ? 0.095 -21.875 2.789 1 95.69 201 PHE A CA 1
ATOM 1567 C C . PHE A 1 201 ? 0.732 -20.922 3.781 1 95.69 201 PHE A C 1
ATOM 1569 O O . PHE A 1 201 ? 0.496 -19.703 3.717 1 95.69 201 PHE A O 1
ATOM 1576 N N . GLU A 1 202 ? 1.571 -21.391 4.727 1 96.25 202 GLU A N 1
ATOM 1577 C CA . GLU A 1 202 ? 2.285 -20.578 5.703 1 96.25 202 GLU A CA 1
ATOM 1578 C C . GLU A 1 202 ? 3.5 -21.328 6.262 1 96.25 202 GLU A C 1
ATOM 1580 O O . GLU A 1 202 ? 3.42 -22.516 6.566 1 96.25 202 GLU A O 1
ATOM 1585 N N . GLY A 1 203 ? 4.578 -20.656 6.391 1 93 203 GLY A N 1
ATOM 1586 C CA . GLY A 1 203 ? 5.762 -21.234 7 1 93 203 GLY A CA 1
ATOM 1587 C C . GLY A 1 203 ? 6.262 -22.469 6.266 1 93 203 GLY A C 1
ATOM 1588 O O . GLY A 1 203 ? 6.656 -23.453 6.887 1 93 203 GLY A O 1
ATOM 1589 N N . GLY A 1 204 ? 5.988 -22.562 5.07 1 87.19 204 GLY A N 1
ATOM 1590 C CA . GLY A 1 204 ? 6.5 -23.656 4.266 1 87.19 204 GLY A CA 1
ATOM 1591 C C . GLY A 1 204 ? 5.586 -24.859 4.254 1 87.19 204 GLY A C 1
ATOM 1592 O O . GLY A 1 204 ? 5.965 -25.938 3.768 1 87.19 204 GLY A O 1
ATOM 1593 N N . LYS A 1 205 ? 4.398 -24.609 4.777 1 92.06 205 LYS A N 1
ATOM 1594 C CA . LYS A 1 205 ? 3.48 -25.75 4.852 1 92.06 205 LYS A CA 1
ATOM 1595 C C . LYS A 1 205 ? 2.082 -25.359 4.391 1 92.06 205 LYS A C 1
ATOM 1597 O O . LYS A 1 205 ? 1.69 -24.188 4.504 1 92.06 205 LYS A O 1
ATOM 1602 N N . ILE A 1 206 ? 1.405 -26.328 3.91 1 94.38 206 ILE A N 1
ATOM 1603 C CA . ILE A 1 206 ? -0.012 -26.141 3.619 1 94.38 206 ILE A CA 1
ATOM 1604 C C . ILE A 1 206 ? -0.816 -26.188 4.918 1 94.38 206 ILE A C 1
ATOM 1606 O O . ILE A 1 206 ? -0.818 -27.203 5.621 1 94.38 206 ILE A O 1
ATOM 1610 N N . ILE A 1 207 ? -1.504 -25.156 5.203 1 95.12 207 ILE A N 1
ATOM 1611 C CA . ILE A 1 207 ? -2.217 -25.078 6.473 1 95.12 207 ILE A CA 1
ATOM 1612 C C . ILE A 1 207 ? -3.666 -25.516 6.281 1 95.12 207 ILE A C 1
ATOM 1614 O O . ILE A 1 207 ? -4.281 -26.062 7.203 1 95.12 207 ILE A O 1
ATOM 1618 N N . GLU A 1 208 ? -4.16 -25.219 5.184 1 95.69 208 GLU A N 1
ATOM 1619 C CA . GLU A 1 208 ? -5.539 -25.562 4.863 1 95.69 208 GLU A CA 1
ATOM 1620 C C . GLU A 1 208 ? -5.75 -25.672 3.357 1 95.69 208 GLU A C 1
ATOM 1622 O O . GLU A 1 208 ? -5.121 -24.953 2.58 1 95.69 208 GLU A O 1
ATOM 1627 N N . GLN A 1 209 ? -6.574 -26.656 2.965 1 94.88 209 GLN A N 1
ATOM 1628 C CA . GLN A 1 209 ? -6.934 -26.844 1.564 1 94.88 209 GLN A CA 1
ATOM 1629 C C . GLN A 1 209 ? -8.43 -27.078 1.408 1 94.88 209 GLN A C 1
ATOM 1631 O O . GLN A 1 209 ? -9.039 -27.812 2.197 1 94.88 209 GLN A O 1
ATOM 1636 N N . VAL A 1 210 ? -9.008 -26.375 0.458 1 93.44 210 VAL A N 1
ATOM 1637 C CA . VAL A 1 210 ? -10.438 -26.547 0.225 1 93.44 210 VAL A CA 1
ATOM 1638 C C . VAL A 1 210 ? -10.688 -26.969 -1.222 1 93.44 210 VAL A C 1
ATOM 1640 O O . VAL A 1 210 ? -9.992 -26.5 -2.135 1 93.44 210 VAL A O 1
ATOM 1643 N N . LYS A 1 211 ? -11.688 -27.797 -1.395 1 90.94 211 LYS A N 1
ATOM 1644 C CA . LYS A 1 211 ? -12.031 -28.281 -2.729 1 90.94 211 LYS A CA 1
ATOM 1645 C C . LYS A 1 211 ? -12.812 -27.234 -3.51 1 90.94 211 LYS A C 1
ATOM 1647 O O . LYS A 1 211 ? -13.281 -26.234 -2.938 1 90.94 211 LYS A O 1
ATOM 1652 N N . HIS A 1 212 ? -12.914 -27.469 -4.77 1 91.12 212 HIS A N 1
ATOM 1653 C CA . HIS A 1 212 ? -13.516 -26.516 -5.684 1 91.12 212 HIS A CA 1
ATOM 1654 C C . HIS A 1 212 ? -14.977 -26.25 -5.328 1 91.12 212 HIS A C 1
ATOM 1656 O O . HIS A 1 212 ? -15.492 -25.156 -5.566 1 91.12 212 HIS A O 1
ATOM 1662 N N . GLU A 1 213 ? -15.602 -27.188 -4.691 1 88.12 213 GLU A N 1
ATOM 1663 C CA . GLU A 1 213 ? -17.016 -27.062 -4.352 1 88.12 213 GLU A CA 1
ATOM 1664 C C . GLU A 1 213 ? -17.219 -26.062 -3.211 1 88.12 213 GLU A C 1
ATOM 1666 O O . GLU A 1 213 ? -18.312 -25.531 -3.039 1 88.12 213 GLU A O 1
ATOM 1671 N N . SER A 1 214 ? -16.203 -25.844 -2.535 1 86 214 SER A N 1
ATOM 1672 C CA . SER A 1 214 ? -16.312 -25.047 -1.316 1 86 214 SER A CA 1
ATOM 1673 C C . SER A 1 214 ? -15.898 -23.609 -1.562 1 86 214 SER A C 1
ATOM 1675 O O . SER A 1 214 ? -15.852 -22.797 -0.629 1 86 214 SER A O 1
ATOM 1677 N N . ILE A 1 215 ? -15.555 -23.266 -2.732 1 82.94 215 ILE A N 1
ATOM 1678 C CA . ILE A 1 215 ? -15.172 -21.891 -3.016 1 82.94 215 ILE A CA 1
ATOM 1679 C C . ILE A 1 215 ? -15.961 -21.359 -4.211 1 82.94 215 ILE A C 1
ATOM 1681 O O . ILE A 1 215 ? -16.391 -22.141 -5.066 1 82.94 215 ILE A O 1
ATOM 1685 N N . PRO A 1 216 ? -16.203 -20.031 -4.129 1 80 216 PRO A N 1
ATOM 1686 C CA . PRO A 1 216 ? -16.906 -19.469 -5.285 1 80 216 PRO A CA 1
ATOM 1687 C C . PRO A 1 216 ? -16.047 -19.469 -6.551 1 80 216 PRO A C 1
ATOM 1689 O O . PRO A 1 216 ? -14.82 -19.516 -6.469 1 80 216 PRO A O 1
ATOM 1692 N N . ASN A 1 217 ? -16.797 -19.562 -7.688 1 75.25 217 ASN A N 1
ATOM 1693 C CA . ASN A 1 217 ? -16.094 -19.375 -8.945 1 75.25 217 ASN A CA 1
ATOM 1694 C C . ASN A 1 217 ? -15.844 -17.891 -9.242 1 75.25 217 ASN A C 1
ATOM 1696 O O . ASN A 1 217 ? -16.734 -17.062 -9.039 1 75.25 217 ASN A O 1
ATOM 1700 N N . PHE A 1 218 ? -14.57 -17.641 -9.508 1 81.56 218 PHE A N 1
ATOM 1701 C CA . PHE A 1 218 ? -14.195 -16.266 -9.852 1 81.56 218 PHE A CA 1
ATOM 1702 C C . PHE A 1 218 ? -13.727 -16.188 -11.297 1 81.56 218 PHE A C 1
ATOM 1704 O O . PHE A 1 218 ? -13 -17.062 -11.773 1 81.56 218 PHE A O 1
ATOM 1711 N N . LYS A 1 219 ? -14.266 -15.172 -11.906 1 88.94 219 LYS A N 1
ATOM 1712 C CA . LYS A 1 219 ? -13.797 -14.922 -13.266 1 88.94 219 LYS A CA 1
ATOM 1713 C C . LYS A 1 219 ? -12.695 -13.867 -13.289 1 88.94 219 LYS A C 1
ATOM 1715 O O . LYS A 1 219 ? -12.789 -12.844 -12.609 1 88.94 219 LYS A O 1
ATOM 1720 N N . VAL A 1 220 ? -11.656 -14.227 -13.969 1 94.94 220 VAL A N 1
ATOM 1721 C CA . VAL A 1 220 ? -10.555 -13.281 -14.125 1 94.94 220 VAL A CA 1
ATOM 1722 C C . VAL A 1 220 ? -10.047 -13.312 -15.562 1 94.94 220 VAL A C 1
ATOM 1724 O O . VAL A 1 220 ? -10.352 -14.234 -16.312 1 94.94 220 VAL A O 1
ATOM 1727 N N . ILE A 1 221 ? -9.398 -12.266 -15.891 1 96.94 221 ILE A N 1
ATOM 1728 C CA . ILE A 1 221 ? -8.625 -12.234 -17.125 1 96.94 221 ILE A CA 1
ATOM 1729 C C . ILE A 1 221 ? -7.133 -12.273 -16.797 1 96.94 221 ILE A C 1
ATOM 1731 O O . ILE A 1 221 ? -6.645 -11.461 -16.016 1 96.94 221 ILE A O 1
ATOM 1735 N N . LEU A 1 222 ? -6.484 -13.281 -17.328 1 97.38 222 LEU A N 1
ATOM 1736 C CA . LEU A 1 222 ? -5.031 -13.32 -17.234 1 97.38 222 LEU A CA 1
ATOM 1737 C C . LEU A 1 222 ? -4.391 -12.672 -18.453 1 97.38 222 LEU A C 1
ATOM 1739 O O . LEU A 1 222 ? -4.773 -12.969 -19.594 1 97.38 222 LEU A O 1
ATOM 1743 N N . VAL A 1 223 ? -3.5 -11.766 -18.188 1 97.81 223 VAL A N 1
ATOM 1744 C CA . VAL A 1 223 ? -2.809 -11.078 -19.266 1 97.81 223 VAL A CA 1
ATOM 1745 C C . VAL A 1 223 ? -1.321 -11.422 -19.234 1 97.81 223 VAL A C 1
ATOM 1747 O O . VAL A 1 223 ? -0.651 -11.219 -18.219 1 97.81 223 VAL A O 1
ATOM 1750 N N . ASN A 1 224 ? -0.871 -11.961 -20.328 1 95.75 224 ASN A N 1
ATOM 1751 C CA . ASN A 1 224 ? 0.554 -12.234 -20.484 1 95.75 224 ASN A CA 1
ATOM 1752 C C . ASN A 1 224 ? 1.322 -10.992 -20.922 1 95.75 224 ASN A C 1
ATOM 1754 O O . ASN A 1 224 ? 1.084 -10.469 -22.016 1 95.75 224 ASN A O 1
ATOM 1758 N N . THR A 1 225 ? 2.287 -10.555 -20.109 1 94.75 225 THR A N 1
ATOM 1759 C CA . THR A 1 225 ? 3.031 -9.336 -20.391 1 94.75 225 THR A CA 1
ATOM 1760 C C . THR A 1 225 ? 3.957 -9.531 -21.594 1 94.75 225 THR A C 1
ATOM 1762 O O . THR A 1 225 ? 4.418 -8.555 -22.188 1 94.75 225 THR A O 1
ATOM 1765 N N . GLY A 1 226 ? 4.305 -10.805 -21.844 1 92.25 226 GLY A N 1
ATOM 1766 C CA . GLY A 1 226 ? 5.262 -11.117 -22.891 1 92.25 226 GLY A CA 1
ATOM 1767 C C . GLY A 1 226 ? 6.703 -10.977 -22.453 1 92.25 226 GLY A C 1
ATOM 1768 O O . GLY A 1 226 ? 7.625 -11.219 -23.234 1 92.25 226 GLY A O 1
ATOM 1769 N N . ILE A 1 227 ? 6.867 -10.555 -21.234 1 92.44 227 ILE A N 1
ATOM 1770 C CA . ILE A 1 227 ? 8.203 -10.398 -20.672 1 92.44 227 ILE A CA 1
ATOM 1771 C C . ILE A 1 227 ? 8.57 -11.633 -19.844 1 92.44 227 ILE A C 1
ATOM 1773 O O . ILE A 1 227 ? 7.84 -12.008 -18.922 1 92.44 227 ILE A O 1
ATOM 1777 N N . GLN A 1 228 ? 9.703 -12.273 -20.156 1 87.31 228 GLN A N 1
ATOM 1778 C CA . GLN A 1 228 ? 10.148 -13.469 -19.438 1 87.31 228 GLN A CA 1
ATOM 1779 C C . GLN A 1 228 ? 10.516 -13.133 -18 1 87.31 228 GLN A C 1
ATOM 1781 O O . GLN A 1 228 ? 11.211 -12.156 -17.734 1 87.31 228 GLN A O 1
ATOM 1786 N N . ARG A 1 229 ? 10.172 -14.008 -17.062 1 86.44 229 ARG A N 1
ATOM 1787 C CA . ARG A 1 229 ? 10.398 -13.789 -15.633 1 86.44 229 ARG A CA 1
ATOM 1788 C C . ARG A 1 229 ? 11.805 -14.234 -15.234 1 86.44 229 ARG A C 1
ATOM 1790 O O . ARG A 1 229 ? 12.352 -15.172 -15.805 1 86.44 229 ARG A O 1
ATOM 1797 N N . ASN A 1 230 ? 12.305 -13.477 -14.438 1 90.25 230 ASN A N 1
ATOM 1798 C CA . ASN A 1 230 ? 13.516 -13.859 -13.727 1 90.25 230 ASN A CA 1
ATOM 1799 C C . ASN A 1 230 ? 13.289 -13.883 -12.219 1 90.25 230 ASN A C 1
ATOM 1801 O O . ASN A 1 230 ? 13.508 -12.883 -11.531 1 90.25 230 ASN A O 1
ATOM 1805 N N . THR A 1 231 ? 12.953 -15.031 -11.727 1 88.19 231 THR A N 1
ATOM 1806 C CA . THR A 1 231 ? 12.555 -15.188 -10.328 1 88.19 231 THR A CA 1
ATOM 1807 C C . THR A 1 231 ? 13.688 -14.805 -9.391 1 88.19 231 THR A C 1
ATOM 1809 O O . THR A 1 231 ? 13.477 -14.102 -8.406 1 88.19 231 THR A O 1
ATOM 1812 N N . LYS A 1 232 ? 14.859 -15.266 -9.727 1 90.81 232 LYS A N 1
ATOM 1813 C CA . LYS A 1 232 ? 16.031 -14.969 -8.898 1 90.81 232 LYS A CA 1
ATOM 1814 C C . LYS A 1 232 ? 16.25 -13.469 -8.766 1 90.81 232 LYS A C 1
ATOM 1816 O O . LYS A 1 232 ? 16.531 -12.969 -7.672 1 90.81 232 LYS A O 1
ATOM 1821 N N . ALA A 1 233 ? 16.078 -12.789 -9.852 1 95.06 233 ALA A N 1
ATOM 1822 C CA . ALA A 1 233 ? 16.25 -11.344 -9.836 1 95.06 233 ALA A CA 1
ATOM 1823 C C . ALA A 1 233 ? 15.219 -10.656 -8.961 1 95.06 233 ALA A C 1
ATOM 1825 O O . ALA A 1 233 ? 15.516 -9.68 -8.273 1 95.06 233 ALA A O 1
ATOM 1826 N N . MET A 1 234 ? 14.008 -11.141 -8.992 1 94.94 234 MET A N 1
ATOM 1827 C CA . MET A 1 234 ? 12.938 -10.562 -8.188 1 94.94 234 MET A CA 1
ATOM 1828 C C . MET A 1 234 ? 13.18 -10.805 -6.703 1 94.94 234 MET A C 1
ATOM 1830 O O . MET A 1 234 ? 12.93 -9.922 -5.879 1 94.94 234 MET A O 1
ATOM 1834 N N . ILE A 1 235 ? 13.688 -11.961 -6.34 1 94.12 235 ILE A N 1
ATOM 1835 C CA . ILE A 1 235 ? 14.008 -12.273 -4.953 1 94.12 235 ILE A CA 1
ATOM 1836 C C . ILE A 1 235 ? 15.117 -11.344 -4.457 1 94.12 235 ILE A C 1
ATOM 1838 O O . ILE A 1 235 ? 15.07 -10.867 -3.324 1 94.12 235 ILE A O 1
ATOM 1842 N N . GLU A 1 236 ? 16.031 -11.117 -5.328 1 95.75 236 GLU A N 1
ATOM 1843 C CA . GLU A 1 236 ? 17.141 -10.219 -4.977 1 95.75 236 GLU A CA 1
ATOM 1844 C C . GLU A 1 236 ? 16.641 -8.789 -4.773 1 95.75 236 GLU A C 1
ATOM 1846 O O . GLU A 1 236 ? 17.109 -8.086 -3.877 1 95.75 236 GLU A O 1
ATOM 1851 N N . ARG A 1 237 ? 15.742 -8.406 -5.59 1 95.25 237 ARG A N 1
ATOM 1852 C CA . ARG A 1 237 ? 15.164 -7.07 -5.445 1 95.25 237 ARG A CA 1
ATOM 1853 C C . ARG A 1 237 ? 14.43 -6.934 -4.117 1 95.25 237 ARG A C 1
ATOM 1855 O O . ARG A 1 237 ? 14.547 -5.906 -3.443 1 95.25 237 ARG A O 1
ATOM 1862 N N . CYS A 1 238 ? 13.664 -7.891 -3.791 1 94.81 238 CYS A N 1
ATOM 1863 C CA . CYS A 1 238 ? 12.977 -7.906 -2.504 1 94.81 238 CYS A CA 1
ATOM 1864 C C . CYS A 1 238 ? 13.977 -7.828 -1.354 1 94.81 238 CYS A C 1
ATOM 1866 O O . CYS A 1 238 ? 13.766 -7.086 -0.392 1 94.81 238 CYS A O 1
ATOM 1868 N N . ARG A 1 239 ? 15.055 -8.586 -1.492 1 95.44 239 ARG A N 1
ATOM 1869 C CA . ARG A 1 239 ? 16.078 -8.594 -0.456 1 95.44 239 ARG A CA 1
ATOM 1870 C C . ARG A 1 239 ? 16.703 -7.207 -0.288 1 95.44 239 ARG A C 1
ATOM 1872 O O . ARG A 1 239 ? 17.031 -6.801 0.829 1 95.44 239 ARG A O 1
ATOM 1879 N N . LYS A 1 240 ? 16.859 -6.539 -1.375 1 95.62 240 LYS A N 1
ATOM 1880 C CA . LYS A 1 240 ? 17.422 -5.191 -1.325 1 95.62 240 LYS A CA 1
ATOM 1881 C C . LYS A 1 240 ? 16.531 -4.258 -0.499 1 95.62 240 LYS A C 1
ATOM 1883 O O . LYS A 1 240 ? 17.047 -3.355 0.173 1 95.62 240 LYS A O 1
ATOM 1888 N N . ARG A 1 241 ? 15.219 -4.441 -0.592 1 94.69 241 ARG A N 1
ATOM 1889 C CA . ARG A 1 241 ? 14.312 -3.654 0.236 1 94.69 241 ARG A CA 1
ATOM 1890 C C . ARG A 1 241 ? 14.555 -3.914 1.719 1 94.69 241 ARG A C 1
ATOM 1892 O O . ARG A 1 241 ? 14.516 -2.988 2.531 1 94.69 241 ARG A O 1
ATOM 1899 N N . PHE A 1 242 ? 14.828 -5.168 2.074 1 94.56 242 PHE A N 1
ATOM 1900 C CA . PHE A 1 242 ? 15.117 -5.539 3.453 1 94.56 242 PHE A CA 1
ATOM 1901 C C . PHE A 1 242 ? 16.438 -4.926 3.914 1 94.56 242 PHE A C 1
ATOM 1903 O O . PHE A 1 242 ? 16.594 -4.574 5.086 1 94.56 242 PHE A O 1
ATOM 1910 N N . ASP A 1 243 ? 17.344 -4.844 2.98 1 94.44 243 ASP A N 1
ATOM 1911 C CA . ASP A 1 243 ? 18.625 -4.211 3.318 1 94.44 243 ASP A CA 1
ATOM 1912 C C . ASP A 1 243 ? 18.438 -2.727 3.613 1 94.44 243 ASP A C 1
ATOM 1914 O O . ASP A 1 243 ? 19.031 -2.195 4.551 1 94.44 243 ASP A O 1
ATOM 1918 N N . LEU A 1 244 ? 17.625 -2.074 2.857 1 90.44 244 LEU A N 1
ATOM 1919 C CA . LEU A 1 244 ? 17.422 -0.634 2.977 1 90.44 244 LEU A CA 1
ATOM 1920 C C . LEU A 1 244 ? 16.531 -0.309 4.164 1 90.44 244 LEU A C 1
ATOM 1922 O O . LEU A 1 244 ? 16.781 0.647 4.898 1 90.44 244 LEU A O 1
ATOM 1926 N N . TYR A 1 245 ? 15.383 -1.106 4.254 1 93.75 245 TYR A N 1
ATOM 1927 C CA . TYR A 1 245 ? 14.367 -0.847 5.27 1 93.75 245 TYR A CA 1
ATOM 1928 C C . TYR A 1 245 ? 13.969 -2.131 5.988 1 93.75 245 TYR A C 1
ATOM 1930 O O . TYR A 1 245 ? 12.844 -2.615 5.836 1 93.75 245 TYR A O 1
ATOM 1938 N N . PRO A 1 246 ? 14.766 -2.637 6.848 1 95.06 246 PRO A N 1
ATOM 1939 C CA . PRO A 1 246 ? 14.516 -3.961 7.426 1 95.06 246 PRO A CA 1
ATOM 1940 C C . PRO A 1 246 ? 13.18 -4.047 8.156 1 95.06 246 PRO A C 1
ATOM 1942 O O . PRO A 1 246 ? 12.359 -4.918 7.852 1 95.06 246 PRO A O 1
ATOM 1945 N N . GLU A 1 247 ? 12.914 -3.092 9.039 1 96 247 GLU A N 1
ATOM 1946 C CA . GLU A 1 247 ? 11.703 -3.164 9.852 1 96 247 GLU A CA 1
ATOM 1947 C C . GLU A 1 247 ? 10.461 -2.906 9.008 1 96 247 GLU A C 1
ATOM 1949 O O . GLU A 1 247 ? 9.453 -3.6 9.156 1 96 247 GLU A O 1
ATOM 1954 N N . LEU A 1 248 ? 10.555 -1.927 8.156 1 96.06 248 LEU A N 1
ATOM 1955 C CA . LEU A 1 248 ? 9.414 -1.589 7.309 1 96.06 248 LEU A CA 1
ATOM 1956 C C . LEU A 1 248 ? 9.109 -2.725 6.34 1 96.06 248 LEU A C 1
ATOM 1958 O O . LEU A 1 248 ? 7.941 -3.059 6.121 1 96.06 248 LEU A O 1
ATOM 1962 N N . SER A 1 249 ? 10.18 -3.303 5.758 1 97.19 249 SER A N 1
ATOM 1963 C CA . SER A 1 249 ? 9.977 -4.395 4.809 1 97.19 249 SER A CA 1
ATOM 1964 C C . SER A 1 249 ? 9.367 -5.613 5.492 1 97.19 249 SER A C 1
ATOM 1966 O O . SER A 1 249 ? 8.516 -6.293 4.914 1 97.19 249 SER A O 1
ATOM 1968 N N . GLU A 1 250 ? 9.789 -5.875 6.691 1 97.56 250 GLU A N 1
ATOM 1969 C CA . GLU A 1 250 ? 9.164 -6.941 7.465 1 97.56 250 GLU A CA 1
ATOM 1970 C C . GLU A 1 250 ? 7.68 -6.66 7.691 1 97.56 250 GLU A C 1
ATOM 1972 O O . GLU A 1 250 ? 6.848 -7.562 7.57 1 97.56 250 GLU A O 1
ATOM 1977 N N . GLN A 1 251 ? 7.41 -5.457 8.016 1 97.56 251 GLN A N 1
ATOM 1978 C CA . GLN A 1 251 ? 6.02 -5.074 8.242 1 97.56 251 GLN A CA 1
ATOM 1979 C C . GLN A 1 251 ? 5.195 -5.219 6.969 1 97.56 251 GLN A C 1
ATOM 1981 O O . GLN A 1 251 ? 4.023 -5.59 7.02 1 97.56 251 GLN A O 1
ATOM 1986 N N . VAL A 1 252 ? 5.777 -4.883 5.879 1 98.12 252 VAL A N 1
ATOM 1987 C CA . VAL A 1 252 ? 5.105 -5.031 4.59 1 98.12 252 VAL A CA 1
ATOM 1988 C C . VAL A 1 252 ? 4.789 -6.504 4.34 1 98.12 252 VAL A C 1
ATOM 1990 O O . VAL A 1 252 ? 3.678 -6.844 3.926 1 98.12 252 VAL A O 1
ATOM 1993 N N . MET A 1 253 ? 5.73 -7.414 4.656 1 98.19 253 MET A N 1
ATOM 1994 C CA . MET A 1 253 ? 5.496 -8.844 4.492 1 98.19 253 MET A CA 1
ATOM 1995 C C . MET A 1 253 ? 4.355 -9.312 5.387 1 98.19 253 MET A C 1
ATOM 1997 O O . MET A 1 253 ? 3.527 -10.125 4.969 1 98.19 253 MET A O 1
ATOM 2001 N N . ILE A 1 254 ? 4.352 -8.82 6.578 1 98.25 254 ILE A N 1
ATOM 2002 C CA . ILE A 1 254 ? 3.287 -9.164 7.512 1 98.25 254 ILE A CA 1
ATOM 2003 C C . ILE A 1 254 ? 1.94 -8.719 6.949 1 98.25 254 ILE A C 1
ATOM 2005 O O . ILE A 1 254 ? 0.952 -9.453 7.027 1 98.25 254 ILE A O 1
ATOM 2009 N N . THR A 1 255 ? 1.923 -7.547 6.375 1 98.5 255 THR A N 1
ATOM 2010 C CA . THR A 1 255 ? 0.688 -7.008 5.812 1 98.5 255 THR A CA 1
ATOM 2011 C C . THR A 1 255 ? 0.215 -7.859 4.633 1 98.5 255 THR A C 1
ATOM 2013 O O . THR A 1 255 ? -0.979 -8.133 4.5 1 98.5 255 THR A O 1
ATOM 2016 N N . ILE A 1 256 ? 1.113 -8.258 3.787 1 98.5 256 ILE A N 1
ATOM 2017 C CA . ILE A 1 256 ? 0.763 -9.141 2.676 1 98.5 256 ILE A CA 1
ATOM 2018 C C . ILE A 1 256 ? 0.175 -10.438 3.215 1 98.5 256 ILE A C 1
ATOM 2020 O O . ILE A 1 256 ? -0.818 -10.945 2.686 1 98.5 256 ILE A O 1
ATOM 2024 N N . GLY A 1 257 ? 0.799 -11 4.27 1 98.25 257 GLY A N 1
ATOM 2025 C CA . GLY A 1 257 ? 0.247 -12.18 4.914 1 98.25 257 GLY A CA 1
ATOM 2026 C C . GLY A 1 257 ? -1.169 -11.977 5.422 1 98.25 257 GLY A C 1
ATOM 2027 O O . GLY A 1 257 ? -2.006 -12.867 5.312 1 98.25 257 GLY A O 1
ATOM 2028 N N . MET A 1 258 ? -1.409 -10.82 5.926 1 97.88 258 MET A N 1
ATOM 2029 C CA . MET A 1 258 ? -2.736 -10.508 6.449 1 97.88 258 MET A CA 1
ATOM 2030 C C . MET A 1 258 ? -3.752 -10.383 5.32 1 97.88 258 MET A C 1
ATOM 2032 O O . MET A 1 258 ? -4.922 -10.734 5.484 1 97.88 258 MET A O 1
ATOM 2036 N N . ILE A 1 259 ? -3.322 -9.805 4.219 1 98.12 259 ILE A N 1
ATOM 2037 C CA . ILE A 1 259 ? -4.168 -9.758 3.029 1 98.12 259 ILE A CA 1
ATOM 2038 C C . ILE A 1 259 ? -4.562 -11.18 2.623 1 98.12 259 ILE A C 1
ATOM 2040 O O . ILE A 1 259 ? -5.734 -11.445 2.336 1 98.12 259 ILE A O 1
ATOM 2044 N N . SER A 1 260 ? -3.578 -12.062 2.621 1 97.75 260 SER A N 1
ATOM 2045 C CA . SER A 1 260 ? -3.832 -13.453 2.273 1 97.75 260 SER A CA 1
ATOM 2046 C C . SER A 1 260 ? -4.84 -14.086 3.225 1 97.75 260 SER A C 1
ATOM 2048 O O . SER A 1 260 ? -5.723 -14.836 2.795 1 97.75 260 SER A O 1
ATOM 2050 N N . LYS A 1 261 ? -4.652 -13.789 4.48 1 97 261 LYS A N 1
ATOM 2051 C CA . LYS A 1 261 ? -5.609 -14.289 5.465 1 97 261 LYS A CA 1
ATOM 2052 C C . LYS A 1 261 ? -7.02 -13.789 5.16 1 97 261 LYS A C 1
ATOM 2054 O O . LYS A 1 261 ? -7.98 -14.555 5.211 1 97 261 LYS A O 1
ATOM 2059 N N . GLN A 1 262 ? -7.129 -12.539 4.855 1 94.94 262 GLN A N 1
ATOM 2060 C CA . GLN A 1 262 ? -8.422 -11.938 4.555 1 94.94 262 GLN A CA 1
ATOM 2061 C C . GLN A 1 262 ? -9.031 -12.562 3.299 1 94.94 262 GLN A C 1
ATOM 2063 O O . GLN A 1 262 ? -10.234 -12.844 3.262 1 94.94 262 GLN A O 1
ATOM 2068 N N . ILE A 1 263 ? -8.25 -12.719 2.287 1 94.38 263 ILE A N 1
ATOM 2069 C CA . ILE A 1 263 ? -8.719 -13.328 1.049 1 94.38 263 ILE A CA 1
ATOM 2070 C C . ILE A 1 263 ? -9.195 -14.75 1.327 1 94.38 263 ILE A C 1
ATOM 2072 O O . ILE A 1 263 ? -10.266 -15.156 0.861 1 94.38 263 ILE A O 1
ATOM 2076 N N . TRP A 1 264 ? -8.438 -15.477 2.084 1 94.69 264 TRP A N 1
ATOM 2077 C CA . TRP A 1 264 ? -8.781 -16.859 2.418 1 94.69 264 TRP A CA 1
ATOM 2078 C C . TRP A 1 264 ? -10.133 -16.922 3.129 1 94.69 264 TRP A C 1
ATOM 2080 O O . TRP A 1 264 ? -10.977 -17.75 2.789 1 94.69 264 TRP A O 1
ATOM 2090 N N . GLN A 1 265 ? -10.289 -16.031 4.094 1 92.19 265 GLN A N 1
ATOM 2091 C CA . GLN A 1 265 ? -11.555 -15.984 4.828 1 92.19 265 GLN A CA 1
ATOM 2092 C C . GLN A 1 265 ? -12.719 -15.656 3.9 1 92.19 265 GLN A C 1
ATOM 2094 O O . GLN A 1 265 ? -13.805 -16.219 4.035 1 92.19 265 GLN A O 1
ATOM 2099 N N . SER A 1 266 ? -12.461 -14.781 3.012 1 88.88 266 SER A N 1
ATOM 2100 C CA . SER A 1 266 ? -13.5 -14.398 2.059 1 88.88 266 SER A CA 1
ATOM 2101 C C . SER A 1 266 ? -13.867 -15.57 1.151 1 88.88 266 SER A C 1
ATOM 2103 O O . SER A 1 266 ? -15.039 -15.758 0.818 1 88.88 266 SER A O 1
ATOM 2105 N N . LEU A 1 267 ? -12.906 -16.344 0.717 1 88.38 267 LEU A N 1
ATOM 2106 C CA . LEU A 1 267 ? -13.141 -17.5 -0.147 1 88.38 267 LEU A CA 1
ATOM 2107 C C . LEU A 1 267 ? -13.984 -18.547 0.565 1 88.38 267 LEU A C 1
ATOM 2109 O O . LEU A 1 267 ? -14.852 -19.172 -0.051 1 88.38 267 LEU A O 1
ATOM 2113 N N . LYS A 1 268 ? -13.75 -18.734 1.768 1 86.75 268 LYS A N 1
ATOM 2114 C CA . LYS A 1 268 ? -14.422 -19.781 2.531 1 86.75 268 LYS A CA 1
ATOM 2115 C C . LYS A 1 268 ? -15.867 -19.406 2.848 1 86.75 268 LYS A C 1
ATOM 2117 O O . LYS A 1 268 ? -16.719 -20.266 3.014 1 86.75 268 LYS A O 1
ATOM 2122 N N . GLN A 1 269 ? -16.141 -18.188 3.115 1 79.44 269 GLN A N 1
ATOM 2123 C CA . GLN A 1 269 ? -17.484 -17.75 3.473 1 79.44 269 GLN A CA 1
ATOM 2124 C C . GLN A 1 269 ? -18.391 -17.672 2.242 1 79.44 269 GLN A C 1
ATOM 2126 O O . GLN A 1 269 ? -19.594 -17.406 2.357 1 79.44 269 GLN A O 1
ATOM 2131 N N . LYS A 1 270 ? -18.125 -18.297 1.153 1 65.75 270 LYS A N 1
ATOM 2132 C CA . LYS A 1 270 ? -18.875 -18.328 -0.096 1 65.75 270 LYS A CA 1
ATOM 2133 C C . LYS A 1 270 ? -19.531 -16.984 -0.389 1 65.75 270 LYS A C 1
ATOM 2135 O O . LYS A 1 270 ? -20.344 -16.875 -1.301 1 65.75 270 LYS A O 1
ATOM 2140 N N . ASP A 1 271 ? -19.359 -16.031 0.544 1 59.59 271 ASP A N 1
ATOM 2141 C CA . ASP A 1 271 ? -20 -14.727 0.413 1 59.59 271 ASP A CA 1
ATOM 2142 C C . ASP A 1 271 ? -19.344 -13.914 -0.709 1 59.59 271 ASP A C 1
ATOM 2144 O O . ASP A 1 271 ? -18.141 -14.016 -0.945 1 59.59 271 ASP A O 1
ATOM 2148 N N . ASN A 1 272 ? -20.109 -13.617 -1.672 1 59.75 272 ASN A N 1
ATOM 2149 C CA . ASN A 1 272 ? -19.766 -12.75 -2.793 1 59.75 272 ASN A CA 1
ATOM 2150 C C . ASN A 1 272 ? -19 -11.516 -2.33 1 59.75 272 ASN A C 1
ATOM 2152 O O . ASN A 1 272 ? -19.391 -10.391 -2.645 1 59.75 272 ASN A O 1
ATOM 2156 N N . ALA A 1 273 ? -18.047 -11.906 -1.46 1 65.5 273 ALA A N 1
ATOM 2157 C CA . ALA A 1 273 ? -17.328 -10.711 -1.005 1 65.5 273 ALA A CA 1
ATOM 2158 C C . ALA A 1 273 ? -16.391 -10.188 -2.088 1 65.5 273 ALA A C 1
ATOM 2160 O O . ALA A 1 273 ? -15.82 -10.969 -2.854 1 65.5 273 ALA A O 1
ATOM 2161 N N . ASP A 1 274 ? -16.281 -9 -2.314 1 81 274 ASP A N 1
ATOM 2162 C CA . ASP A 1 274 ? -15.461 -8.258 -3.264 1 81 274 ASP A CA 1
ATOM 2163 C C . ASP A 1 274 ? -14 -8.234 -2.824 1 81 274 ASP A C 1
ATOM 2165 O O . ASP A 1 274 ? -13.68 -7.727 -1.75 1 81 274 ASP A O 1
ATOM 2169 N N . LEU A 1 275 ? -13.156 -8.961 -3.6 1 89.5 275 LEU A N 1
ATOM 2170 C CA . LEU A 1 275 ? -11.734 -9.062 -3.287 1 89.5 275 LEU A CA 1
ATOM 2171 C C . LEU A 1 275 ? -10.977 -7.844 -3.814 1 89.5 275 LEU A C 1
ATOM 2173 O O . LEU A 1 275 ? -9.75 -7.773 -3.699 1 89.5 275 LEU A O 1
ATOM 2177 N N . SER A 1 276 ? -11.672 -6.918 -4.348 1 91.88 276 SER A N 1
ATOM 2178 C CA . SER A 1 276 ? -11.062 -5.812 -5.078 1 91.88 276 SER A CA 1
ATOM 2179 C C . SER A 1 276 ? -10.078 -5.047 -4.203 1 91.88 276 SER A C 1
ATOM 2181 O O . SER A 1 276 ? -8.945 -4.789 -4.613 1 91.88 276 SER A O 1
ATOM 2183 N N . ASP A 1 277 ? -10.453 -4.766 -2.992 1 92.75 277 ASP A N 1
ATOM 2184 C CA . ASP A 1 277 ? -9.617 -3.98 -2.094 1 92.75 277 ASP A CA 1
ATOM 2185 C C . ASP A 1 277 ? -8.336 -4.738 -1.737 1 92.75 277 ASP A C 1
ATOM 2187 O O . ASP A 1 277 ? -7.25 -4.156 -1.718 1 92.75 277 ASP A O 1
ATOM 2191 N N . CYS A 1 278 ? -8.5 -6.012 -1.504 1 95.12 278 CYS A N 1
ATOM 2192 C CA . CYS A 1 278 ? -7.359 -6.844 -1.142 1 95.12 278 CYS A CA 1
ATOM 2193 C C . CYS A 1 278 ? -6.387 -6.973 -2.309 1 95.12 278 CYS A C 1
ATOM 2195 O O . CYS A 1 278 ? -5.172 -6.871 -2.123 1 95.12 278 CYS A O 1
ATOM 2197 N N . ILE A 1 279 ? -6.938 -7.133 -3.484 1 96.12 279 ILE A N 1
ATOM 2198 C CA . ILE A 1 279 ? -6.113 -7.305 -4.676 1 96.12 279 ILE A CA 1
ATOM 2199 C C . ILE A 1 279 ? -5.34 -6.02 -4.961 1 96.12 279 ILE A C 1
ATOM 2201 O O . ILE A 1 279 ? -4.137 -6.051 -5.215 1 96.12 279 ILE A O 1
ATOM 2205 N N . LYS A 1 280 ? -6.023 -4.953 -4.883 1 95.75 280 LYS A N 1
ATOM 2206 C CA . LYS A 1 280 ? -5.406 -3.652 -5.125 1 95.75 280 LYS A CA 1
ATOM 2207 C C . LYS A 1 280 ? -4.301 -3.371 -4.109 1 95.75 280 LYS A C 1
ATOM 2209 O O . LYS A 1 280 ? -3.205 -2.943 -4.48 1 95.75 280 LYS A O 1
ATOM 2214 N N . LEU A 1 281 ? -4.605 -3.578 -2.855 1 97.38 281 LEU A N 1
ATOM 2215 C CA . LEU A 1 281 ? -3.629 -3.344 -1.798 1 97.38 281 LEU A CA 1
ATOM 2216 C C . LEU A 1 281 ? -2.414 -4.246 -1.969 1 97.38 281 LEU A C 1
ATOM 2218 O O . LEU A 1 281 ? -1.276 -3.805 -1.794 1 97.38 281 LEU A O 1
ATOM 2222 N N . ASN A 1 282 ? -2.682 -5.465 -2.295 1 98.31 282 ASN A N 1
ATOM 2223 C CA . ASN A 1 282 ? -1.581 -6.402 -2.5 1 98.31 282 ASN A CA 1
ATOM 2224 C C . ASN A 1 282 ? -0.667 -5.953 -3.637 1 98.31 282 ASN A C 1
ATOM 2226 O O . ASN A 1 282 ? 0.558 -6.016 -3.516 1 98.31 282 ASN A O 1
ATOM 2230 N N . GLN A 1 283 ? -1.225 -5.52 -4.719 1 98.19 283 GLN A N 1
ATOM 2231 C CA . GLN A 1 283 ? -0.431 -5.043 -5.848 1 98.19 283 GLN A CA 1
ATOM 2232 C C . GLN A 1 283 ? 0.448 -3.865 -5.441 1 98.19 283 GLN A C 1
ATOM 2234 O O . GLN A 1 283 ? 1.612 -3.785 -5.84 1 98.19 283 GLN A O 1
ATOM 2239 N N . ASN A 1 284 ? -0.102 -2.99 -4.699 1 97 284 ASN A N 1
ATOM 2240 C CA . ASN A 1 284 ? 0.645 -1.821 -4.246 1 97 284 ASN A CA 1
ATOM 2241 C C . ASN A 1 284 ? 1.834 -2.221 -3.375 1 97 284 ASN A C 1
ATOM 2243 O O . ASN A 1 284 ? 2.91 -1.63 -3.48 1 97 284 ASN A O 1
ATOM 2247 N N . LEU A 1 285 ? 1.635 -3.156 -2.5 1 98.25 285 LEU A N 1
ATOM 2248 C CA . LEU A 1 285 ? 2.717 -3.617 -1.639 1 98.25 285 LEU A CA 1
ATOM 2249 C C . LEU A 1 285 ? 3.795 -4.328 -2.451 1 98.25 285 LEU A C 1
ATOM 2251 O O . LEU A 1 285 ? 4.984 -4.211 -2.15 1 98.25 285 LEU A O 1
ATOM 2255 N N . LEU A 1 286 ? 3.318 -5.02 -3.492 1 98.06 286 LEU A N 1
ATOM 2256 C CA . LEU A 1 286 ? 4.281 -5.68 -4.371 1 98.06 286 LEU A CA 1
ATOM 2257 C C . LEU A 1 286 ? 5.113 -4.652 -5.129 1 98.06 286 LEU A C 1
ATOM 2259 O O . LEU A 1 286 ? 6.293 -4.883 -5.406 1 98.06 286 LEU A O 1
ATOM 2263 N N . GLU A 1 287 ? 4.547 -3.551 -5.465 1 95.75 287 GLU A N 1
ATOM 2264 C CA . GLU A 1 287 ? 5.285 -2.465 -6.098 1 95.75 287 GLU A CA 1
ATOM 2265 C C . GLU A 1 287 ? 6.363 -1.914 -5.168 1 95.75 287 GLU A C 1
ATOM 2267 O O . GLU A 1 287 ? 7.469 -1.593 -5.609 1 95.75 287 GLU A O 1
ATOM 2272 N N . TYR A 1 288 ? 6.02 -1.812 -3.918 1 96 288 TYR A N 1
ATOM 2273 C CA . TYR A 1 288 ? 7.016 -1.386 -2.941 1 96 288 TYR A CA 1
ATOM 2274 C C . TYR A 1 288 ? 8.211 -2.33 -2.936 1 96 288 TYR A C 1
ATOM 2276 O O . TYR A 1 288 ? 9.359 -1.892 -2.793 1 96 288 TYR A O 1
ATOM 2284 N N . LEU A 1 289 ? 7.941 -3.576 -3.104 1 96.94 289 LEU A N 1
ATOM 2285 C CA . LEU A 1 289 ? 9 -4.578 -3.08 1 96.94 289 LEU A CA 1
ATOM 2286 C C . LEU A 1 289 ? 9.836 -4.516 -4.355 1 96.94 289 LEU A C 1
ATOM 2288 O O . LEU A 1 289 ? 10.82 -5.242 -4.496 1 96.94 289 LEU A O 1
ATOM 2292 N N . ASP A 1 290 ? 9.398 -3.707 -5.277 1 95.88 290 ASP A N 1
ATOM 2293 C CA . ASP A 1 290 ? 10.117 -3.43 -6.52 1 95.88 290 ASP A CA 1
ATOM 2294 C C . ASP A 1 290 ? 10.141 -4.656 -7.426 1 95.88 290 ASP A C 1
ATOM 2296 O O . ASP A 1 290 ? 11.156 -4.961 -8.047 1 95.88 290 ASP A O 1
ATOM 2300 N N . VAL A 1 291 ? 9.008 -5.328 -7.488 1 96.81 291 VAL A N 1
ATOM 2301 C CA . VAL A 1 291 ? 8.945 -6.52 -8.328 1 96.81 291 VAL A CA 1
ATOM 2302 C C . VAL A 1 291 ? 8 -6.277 -9.5 1 96.81 291 VAL A C 1
ATOM 2304 O O . VAL A 1 291 ? 7.52 -7.223 -10.125 1 96.81 291 VAL A O 1
ATOM 2307 N N . GLY A 1 292 ? 7.738 -5.074 -9.766 1 95.31 292 GLY A N 1
ATOM 2308 C CA . GLY A 1 292 ? 6.906 -4.703 -10.898 1 95.31 292 GLY A CA 1
ATOM 2309 C C . GLY A 1 292 ? 7.668 -4.664 -12.211 1 95.31 292 GLY A C 1
ATOM 2310 O O . GLY A 1 292 ? 8.75 -5.238 -12.32 1 95.31 292 GLY A O 1
ATOM 2311 N N . HIS A 1 293 ? 7.098 -4.164 -13.117 1 95.56 293 HIS A N 1
ATOM 2312 C CA . HIS A 1 293 ? 7.609 -3.928 -14.461 1 95.56 293 HIS A CA 1
ATOM 2313 C C . HIS A 1 293 ? 6.723 -2.949 -15.227 1 95.56 293 HIS A C 1
ATOM 2315 O O . HIS A 1 293 ? 5.512 -2.906 -15.008 1 95.56 293 HIS A O 1
ATOM 2321 N N . PRO A 1 294 ? 7.32 -2.135 -16.141 1 94.69 294 PRO A N 1
ATOM 2322 C CA . PRO A 1 294 ? 6.508 -1.178 -16.891 1 94.69 294 PRO A CA 1
ATOM 2323 C C . PRO A 1 294 ? 5.324 -1.835 -17.594 1 94.69 294 PRO A C 1
ATOM 2325 O O . PRO A 1 294 ? 4.23 -1.264 -17.641 1 94.69 294 PRO A O 1
ATOM 2328 N N . LYS A 1 295 ? 5.52 -3.051 -18.141 1 96.94 295 LYS A N 1
ATOM 2329 C CA . LYS A 1 295 ? 4.434 -3.744 -18.828 1 96.94 295 LYS A CA 1
ATOM 2330 C C . LYS A 1 295 ? 3.35 -4.176 -17.844 1 96.94 295 LYS A C 1
ATOM 2332 O O . LYS A 1 295 ? 2.166 -4.199 -18.188 1 96.94 295 LYS A O 1
ATOM 2337 N N . ILE A 1 296 ? 3.77 -4.539 -16.656 1 97.31 296 ILE A N 1
ATOM 2338 C CA . ILE A 1 296 ? 2.801 -4.859 -15.609 1 97.31 296 ILE A CA 1
ATOM 2339 C C . ILE A 1 296 ? 1.991 -3.615 -15.258 1 97.31 296 ILE A C 1
ATOM 2341 O O . ILE A 1 296 ? 0.76 -3.664 -15.203 1 97.31 296 ILE A O 1
ATOM 2345 N N . SER A 1 297 ? 2.723 -2.477 -15.125 1 95.75 297 SER A N 1
ATOM 2346 C CA . SER A 1 297 ? 2.076 -1.212 -14.781 1 95.75 297 SER A CA 1
ATOM 2347 C C . SER A 1 297 ? 1.079 -0.797 -15.859 1 95.75 297 SER A C 1
ATOM 2349 O O . SER A 1 297 ? 0.01 -0.267 -15.555 1 95.75 297 SER A O 1
ATOM 2351 N N . GLU A 1 298 ? 1.479 -1.024 -17.031 1 96.81 298 GLU A N 1
ATOM 2352 C CA . GLU A 1 298 ? 0.597 -0.685 -18.156 1 96.81 298 GLU A CA 1
ATOM 2353 C C . GLU A 1 298 ? -0.712 -1.466 -18.078 1 96.81 298 GLU A C 1
ATOM 2355 O O . GLU A 1 298 ? -1.791 -0.897 -18.266 1 96.81 298 GLU A O 1
ATOM 2360 N N . ILE A 1 299 ? -0.641 -2.697 -17.812 1 98.25 299 ILE A N 1
ATOM 2361 C CA . ILE A 1 299 ? -1.819 -3.551 -17.734 1 98.25 299 ILE A CA 1
ATOM 2362 C C . ILE A 1 299 ? -2.689 -3.113 -16.547 1 98.25 299 ILE A C 1
ATOM 2364 O O . ILE A 1 299 ? -3.914 -3.037 -16.672 1 98.25 299 ILE A O 1
ATOM 2368 N N . ILE A 1 300 ? -2.062 -2.816 -15.461 1 97.31 300 ILE A N 1
ATOM 2369 C CA . ILE A 1 300 ? -2.775 -2.391 -14.258 1 97.31 300 ILE A CA 1
ATOM 2370 C C . ILE A 1 300 ? -3.518 -1.085 -14.531 1 97.31 300 ILE A C 1
ATOM 2372 O O . ILE A 1 300 ? -4.668 -0.917 -14.125 1 97.31 300 ILE A O 1
ATOM 2376 N N . GLU A 1 301 ? -2.852 -0.174 -15.219 1 94.44 301 GLU A N 1
ATOM 2377 C CA . GLU A 1 301 ? -3.471 1.104 -15.555 1 94.44 301 GLU A CA 1
ATOM 2378 C C . GLU A 1 301 ? -4.664 0.912 -16.484 1 94.44 301 GLU A C 1
ATOM 2380 O O . GLU A 1 301 ? -5.684 1.588 -16.344 1 94.44 301 GLU A O 1
ATOM 2385 N N . ILE A 1 302 ? -4.551 0.068 -17.438 1 96.62 302 ILE A N 1
ATOM 2386 C CA . ILE A 1 302 ? -5.645 -0.228 -18.344 1 96.62 302 ILE A CA 1
ATOM 2387 C C . ILE A 1 302 ? -6.832 -0.793 -17.578 1 96.62 302 ILE A C 1
ATOM 2389 O O . ILE A 1 302 ? -7.977 -0.39 -17.797 1 96.62 302 ILE A O 1
ATOM 2393 N N . ALA A 1 303 ? -6.539 -1.76 -16.672 1 96.75 303 ALA A N 1
ATOM 2394 C CA . ALA A 1 303 ? -7.598 -2.328 -15.844 1 96.75 303 ALA A CA 1
ATOM 2395 C C . ALA A 1 303 ? -8.297 -1.244 -15.031 1 96.75 303 ALA A C 1
ATOM 2397 O O . ALA A 1 303 ? -9.531 -1.182 -15 1 96.75 303 ALA A O 1
ATOM 2398 N N . LYS A 1 304 ? -7.504 -0.39 -14.469 1 92.44 304 LYS A N 1
ATOM 2399 C CA . LYS A 1 304 ? -8.031 0.678 -13.625 1 92.44 304 LYS A CA 1
ATOM 2400 C C . LYS A 1 304 ? -8.93 1.616 -14.422 1 92.44 304 LYS A C 1
ATOM 2402 O O . LYS A 1 304 ? -10.023 1.973 -13.969 1 92.44 304 LYS A O 1
ATOM 2407 N N . ARG A 1 305 ? -8.484 2.031 -15.562 1 90.88 305 ARG A N 1
ATOM 2408 C CA . ARG A 1 305 ? -9.242 2.951 -16.406 1 90.88 305 ARG A CA 1
ATOM 2409 C C . ARG A 1 305 ? -10.594 2.352 -16.797 1 90.88 305 ARG A C 1
ATOM 2411 O O . ARG A 1 305 ? -11.555 3.08 -17.047 1 90.88 305 ARG A O 1
ATOM 2418 N N . ASN A 1 306 ? -10.656 1.076 -16.828 1 93.06 306 ASN A N 1
ATOM 2419 C CA . ASN A 1 306 ? -11.898 0.406 -17.219 1 93.06 306 ASN A CA 1
ATOM 2420 C C . ASN A 1 306 ? -12.68 -0.071 -15.992 1 93.06 306 ASN A C 1
ATOM 2422 O O . ASN A 1 306 ? -13.641 -0.829 -16.125 1 93.06 306 ASN A O 1
ATOM 2426 N N . GLY A 1 307 ? -12.195 0.299 -14.852 1 90.06 307 GLY A N 1
ATOM 2427 C CA . GLY A 1 307 ? -12.961 0.081 -13.633 1 90.06 307 GLY A CA 1
ATOM 2428 C C . GLY A 1 307 ? -12.664 -1.251 -12.977 1 90.06 307 GLY A C 1
ATOM 2429 O O . GLY A 1 307 ? -13.477 -1.761 -12.195 1 90.06 307 GLY A O 1
ATOM 2430 N N . PHE A 1 308 ? -11.562 -1.897 -13.273 1 94.31 308 PHE A N 1
ATOM 2431 C CA . PHE A 1 308 ? -11.203 -3.178 -12.68 1 94.31 308 PHE A CA 1
ATOM 2432 C C . PHE A 1 308 ? -9.906 -3.053 -11.883 1 94.31 308 PHE A C 1
ATOM 2434 O O . PHE A 1 308 ? -9.242 -2.016 -11.922 1 94.31 308 PHE A O 1
ATOM 2441 N N . VAL A 1 309 ? -9.633 -4.031 -11.07 1 94.94 309 VAL A N 1
ATOM 2442 C CA . VAL A 1 309 ? -8.375 -4.094 -10.336 1 94.94 309 VAL A CA 1
ATOM 2443 C C . VAL A 1 309 ? -7.535 -5.262 -10.844 1 94.94 309 VAL A C 1
ATOM 2445 O O . VAL A 1 309 ? -8.07 -6.25 -11.344 1 94.94 309 VAL A O 1
ATOM 2448 N N . ALA A 1 310 ? -6.238 -5.082 -10.75 1 97.69 310 ALA A N 1
ATOM 2449 C CA . ALA A 1 310 ? -5.324 -6.086 -11.281 1 97.69 310 ALA A CA 1
ATOM 2450 C C . ALA A 1 310 ? -4.09 -6.234 -10.398 1 97.69 310 ALA A C 1
ATOM 2452 O O . ALA A 1 310 ? -3.764 -5.332 -9.625 1 97.69 310 ALA A O 1
ATOM 2453 N N . LYS A 1 311 ? -3.465 -7.293 -10.469 1 97.81 311 LYS A N 1
ATOM 2454 C CA . LYS A 1 311 ? -2.209 -7.543 -9.766 1 97.81 311 LYS A CA 1
ATOM 2455 C C . LYS A 1 311 ? -1.366 -8.586 -10.5 1 97.81 311 LYS A C 1
ATOM 2457 O O . LYS A 1 311 ? -1.904 -9.453 -11.188 1 97.81 311 LYS A O 1
ATOM 2462 N N . LEU A 1 312 ? -0.151 -8.461 -10.328 1 97.56 312 LEU A N 1
ATOM 2463 C CA . LEU A 1 312 ? 0.704 -9.508 -10.859 1 97.56 312 LEU A CA 1
ATOM 2464 C C . LEU A 1 312 ? 0.545 -10.797 -10.062 1 97.56 312 LEU A C 1
ATOM 2466 O O . LEU A 1 312 ? 0.13 -10.766 -8.906 1 97.56 312 LEU A O 1
ATOM 2470 N N . THR A 1 313 ? 0.767 -11.93 -10.578 1 96.12 313 THR A N 1
ATOM 2471 C CA . THR A 1 313 ? 0.834 -13.219 -9.914 1 96.12 313 THR A CA 1
ATOM 2472 C C . THR A 1 313 ? 2.17 -13.906 -10.188 1 96.12 313 THR A C 1
ATOM 2474 O O . THR A 1 313 ? 2.662 -13.883 -11.32 1 96.12 313 THR A O 1
ATOM 2477 N N . GLY A 1 314 ? 2.756 -14.43 -9.125 1 92.69 314 GLY A N 1
ATOM 2478 C CA . GLY A 1 314 ? 4.086 -15.008 -9.234 1 92.69 314 GLY A CA 1
ATOM 2479 C C . GLY A 1 314 ? 5.188 -14.07 -8.773 1 92.69 314 GLY A C 1
ATOM 2480 O O . GLY A 1 314 ? 4.965 -13.227 -7.906 1 92.69 314 GLY A O 1
ATOM 2481 N N . ALA A 1 315 ? 6.324 -14.219 -9.359 1 91.12 315 ALA A N 1
ATOM 2482 C CA . ALA A 1 315 ? 7.508 -13.516 -8.867 1 91.12 315 ALA A CA 1
ATOM 2483 C C . ALA A 1 315 ? 7.492 -12.055 -9.297 1 91.12 315 ALA A C 1
ATOM 2485 O O . ALA A 1 315 ? 8.047 -11.195 -8.602 1 91.12 315 ALA A O 1
ATOM 2486 N N . GLY A 1 316 ? 6.914 -11.758 -10.422 1 94.31 316 GLY A N 1
ATOM 2487 C CA . GLY A 1 316 ? 6.938 -10.398 -10.945 1 94.31 316 GLY A CA 1
ATOM 2488 C C . GLY A 1 316 ? 8.039 -10.164 -11.961 1 94.31 316 GLY A C 1
ATOM 2489 O O . GLY A 1 316 ? 8.648 -11.117 -12.453 1 94.31 316 GLY A O 1
ATOM 2490 N N . GLY A 1 317 ? 8.219 -8.898 -12.312 1 94.62 317 GLY A N 1
ATOM 2491 C CA . GLY A 1 317 ? 9.203 -8.547 -13.32 1 94.62 317 GLY A CA 1
ATOM 2492 C C . GLY A 1 317 ? 8.75 -8.867 -14.734 1 94.62 317 GLY A C 1
ATOM 2493 O O . GLY A 1 317 ? 9.516 -8.703 -15.688 1 94.62 317 GLY A O 1
ATOM 2494 N N . GLY A 1 318 ? 7.602 -9.219 -14.953 1 94.25 318 GLY A N 1
ATOM 2495 C CA . GLY A 1 318 ? 6.965 -9.695 -16.172 1 94.25 318 GLY A CA 1
ATOM 2496 C C . GLY A 1 318 ? 5.914 -10.758 -15.914 1 94.25 318 GLY A C 1
ATOM 2497 O O . GLY A 1 318 ? 5.145 -10.664 -14.961 1 94.25 318 GLY A O 1
ATOM 2498 N N . GLY A 1 319 ? 5.773 -11.672 -16.781 1 93 319 GLY A N 1
ATOM 2499 C CA . GLY A 1 319 ? 4.883 -12.797 -16.578 1 93 319 GLY A CA 1
ATOM 2500 C C . GLY A 1 319 ? 3.418 -12.438 -16.719 1 93 319 GLY A C 1
ATOM 2501 O O . GLY A 1 319 ? 3.021 -11.797 -17.688 1 93 319 GLY A O 1
ATOM 2502 N N . ILE A 1 320 ? 2.648 -12.812 -15.703 1 96.5 320 ILE A N 1
ATOM 2503 C CA . ILE A 1 320 ? 1.196 -12.758 -15.836 1 96.5 320 ILE A CA 1
ATOM 2504 C C . ILE A 1 320 ? 0.628 -11.727 -14.859 1 96.5 320 ILE A C 1
ATOM 2506 O O . ILE A 1 320 ? 1.062 -11.648 -13.711 1 96.5 320 ILE A O 1
ATOM 2510 N N . VAL A 1 321 ? -0.325 -10.961 -15.367 1 97.94 321 VAL A N 1
ATOM 2511 C CA . VAL A 1 321 ? -1.138 -10.07 -14.555 1 97.94 321 VAL A CA 1
ATOM 2512 C C . VAL A 1 321 ? -2.58 -10.562 -14.516 1 97.94 321 VAL A C 1
ATOM 2514 O O . VAL A 1 321 ? -3.141 -10.938 -15.555 1 97.94 321 VAL A O 1
ATOM 2517 N N . MET A 1 322 ? -3.131 -10.656 -13.383 1 97.56 322 MET A N 1
ATOM 2518 C CA . MET A 1 322 ? -4.516 -11.078 -13.211 1 97.56 322 MET A CA 1
ATOM 2519 C C . MET A 1 322 ? -5.438 -9.875 -13.039 1 97.56 322 MET A C 1
ATOM 2521 O O . MET A 1 322 ? -5.195 -9.023 -12.188 1 97.56 322 MET A O 1
ATOM 2525 N N . ILE A 1 323 ? -6.457 -9.75 -13.812 1 97.38 323 ILE A N 1
ATOM 2526 C CA . ILE A 1 323 ? -7.484 -8.719 -13.68 1 97.38 323 ILE A CA 1
ATOM 2527 C C . ILE A 1 323 ? -8.742 -9.328 -13.07 1 97.38 323 ILE A C 1
ATOM 2529 O O . ILE A 1 323 ? -9.32 -10.266 -13.633 1 97.38 323 ILE A O 1
ATOM 2533 N N . TYR A 1 324 ? -9.133 -8.82 -11.914 1 94.38 324 TYR A N 1
ATOM 2534 C CA . TYR A 1 324 ? -10.305 -9.297 -11.188 1 94.38 324 TYR A CA 1
ATOM 2535 C C . TYR A 1 324 ? -11.578 -8.695 -11.758 1 94.38 324 TYR A C 1
ATOM 2537 O O . TYR A 1 324 ? -11.742 -7.473 -11.789 1 94.38 324 TYR A O 1
ATOM 2545 N N . LEU A 1 325 ? -12.57 -9.523 -12.211 1 88.06 325 LEU A N 1
ATOM 2546 C CA . LEU A 1 325 ? -13.727 -9.039 -12.961 1 88.06 325 LEU A CA 1
ATOM 2547 C C . LEU A 1 325 ? -14.953 -8.945 -12.055 1 88.06 325 LEU A C 1
ATOM 2549 O O . LEU A 1 325 ? -15.938 -8.289 -12.398 1 88.06 325 LEU A O 1
ATOM 2553 N N . ASP A 1 326 ? -15.016 -9.648 -11 1 73.12 326 ASP A N 1
ATOM 2554 C CA . ASP A 1 326 ? -16.219 -9.727 -10.18 1 73.12 326 ASP A CA 1
ATOM 2555 C C . ASP A 1 326 ? -16.297 -8.562 -9.195 1 73.12 326 ASP A C 1
ATOM 2557 O O . ASP A 1 326 ? -16.656 -8.742 -8.031 1 73.12 326 ASP A O 1
ATOM 2561 N N . CYS A 1 327 ? -16.016 -7.512 -9.602 1 59.5 327 CYS A N 1
ATOM 2562 C CA . CYS A 1 327 ? -16.047 -6.316 -8.758 1 59.5 327 CYS A CA 1
ATOM 2563 C C . CYS A 1 327 ? -17.484 -5.875 -8.5 1 59.5 327 CYS A C 1
ATOM 2565 O O . CYS A 1 327 ? -18.281 -5.781 -9.438 1 59.5 327 CYS A O 1
ATOM 2567 N N . LYS A 1 328 ? -18.078 -6.223 -7.434 1 57.5 328 LYS A N 1
ATOM 2568 C CA . LYS A 1 328 ? -19.453 -5.812 -7.141 1 57.5 328 LYS A CA 1
ATOM 2569 C C . LYS A 1 328 ? -19.578 -4.289 -7.137 1 57.5 328 LYS A C 1
ATOM 2571 O O . LYS A 1 328 ? -20.656 -3.752 -7.426 1 57.5 328 LYS A O 1
ATOM 2576 N N . ASN A 1 329 ? -18.844 -3.645 -6.289 1 51.19 329 ASN A N 1
ATOM 2577 C CA . ASN A 1 329 ? -19.078 -2.221 -6.078 1 51.19 329 ASN A CA 1
ATOM 2578 C C . ASN A 1 329 ? -18.562 -1.39 -7.25 1 51.19 329 ASN A C 1
ATOM 2580 O O . ASN A 1 329 ? -17.359 -1.153 -7.367 1 51.19 329 ASN A O 1
ATOM 2584 N N . PRO A 1 330 ? -19.453 -1.454 -8.25 1 44.22 330 PRO A N 1
ATOM 2585 C CA . PRO A 1 330 ? -19.109 -0.62 -9.406 1 44.22 330 PRO A CA 1
ATOM 2586 C C . PRO A 1 330 ? -18.641 0.777 -9 1 44.22 330 PRO A C 1
ATOM 2588 O O . PRO A 1 330 ? -19.375 1.511 -8.336 1 44.22 330 PRO A O 1
ATOM 2591 N N . SER A 1 331 ? -17.578 0.847 -8.422 1 42.19 331 SER A N 1
ATOM 2592 C CA . SER A 1 331 ? -17.188 2.23 -8.172 1 42.19 331 SER A CA 1
ATOM 2593 C C . SER A 1 331 ? -17.922 3.189 -9.102 1 42.19 331 SER A C 1
ATOM 2595 O O . SER A 1 331 ? -19.109 3.025 -9.359 1 42.19 331 SER A O 1
ATOM 2597 N N . THR A 1 332 ? -16.844 4.082 -9.578 1 43.84 332 THR A N 1
ATOM 2598 C CA . THR A 1 332 ? -17.109 5.391 -10.164 1 43.84 332 THR A CA 1
ATOM 2599 C C . THR A 1 332 ? -18.031 5.277 -11.359 1 43.84 332 THR A C 1
ATOM 2601 O O . THR A 1 332 ? -18.453 6.289 -11.938 1 43.84 332 THR A O 1
ATOM 2604 N N . ILE A 1 333 ? -17.797 4.309 -12.336 1 45.16 333 ILE A N 1
ATOM 2605 C CA . ILE A 1 333 ? -18.469 4.566 -13.609 1 45.16 333 ILE A CA 1
ATOM 2606 C C . ILE A 1 333 ? -19.906 4.062 -13.547 1 45.16 333 ILE A C 1
ATOM 2608 O O . ILE A 1 333 ? -20.156 2.855 -13.602 1 45.16 333 ILE A O 1
ATOM 2612 N N . GLU A 1 334 ? -20.641 4.723 -12.781 1 47.66 334 GLU A N 1
ATOM 2613 C CA . GLU A 1 334 ? -22.078 4.602 -12.539 1 47.66 334 GLU A CA 1
ATOM 2614 C C . GLU A 1 334 ? -22.766 3.848 -13.664 1 47.66 334 GLU A C 1
ATOM 2616 O O . GLU A 1 334 ? -23.719 3.107 -13.43 1 47.66 334 GLU A O 1
ATOM 2621 N N . HIS A 1 335 ? -22.328 4.211 -14.969 1 50.09 335 HIS A N 1
ATOM 2622 C CA . HIS A 1 335 ? -23.344 3.99 -15.984 1 50.09 335 HIS A CA 1
ATOM 2623 C C . HIS A 1 335 ? -23.047 2.732 -16.797 1 50.09 335 HIS A C 1
ATOM 2625 O O . HIS A 1 335 ? -23.891 2.291 -17.578 1 50.09 335 HIS A O 1
ATOM 2631 N N . GLN A 1 336 ? -21.844 2.285 -16.797 1 59.66 336 GLN A N 1
ATOM 2632 C CA . GLN A 1 336 ? -21.656 1.176 -17.719 1 59.66 336 GLN A CA 1
ATOM 2633 C C . GLN A 1 336 ? -21.75 -0.167 -17 1 59.66 336 GLN A C 1
ATOM 2635 O O . GLN A 1 336 ? -21.234 -0.317 -15.891 1 59.66 336 GLN A O 1
ATOM 2640 N N . ASN A 1 337 ? -22.516 -1.027 -17.5 1 73.94 337 ASN A N 1
ATOM 2641 C CA . ASN A 1 337 ? -22.641 -2.371 -16.953 1 73.94 337 ASN A CA 1
ATOM 2642 C C . ASN A 1 337 ? -21.312 -3.137 -17.031 1 73.94 337 ASN A C 1
ATOM 2644 O O . ASN A 1 337 ? -20.422 -2.758 -17.781 1 73.94 337 ASN A O 1
ATOM 2648 N N . ASN A 1 338 ? -21.078 -4 -16.203 1 80.94 338 ASN A N 1
ATOM 2649 C CA . ASN A 1 338 ? -19.875 -4.812 -16.078 1 80.94 338 ASN A CA 1
ATOM 2650 C C . ASN A 1 338 ? -19.469 -5.422 -17.406 1 80.94 338 ASN A C 1
ATOM 2652 O O . ASN A 1 338 ? -18.281 -5.48 -17.734 1 80.94 338 ASN A O 1
ATOM 2656 N N . GLN A 1 339 ? -20.406 -5.703 -18.234 1 83.94 339 GLN A N 1
ATOM 2657 C CA . GLN A 1 339 ? -20.109 -6.336 -19.516 1 83.94 339 GLN A CA 1
ATOM 2658 C C . GLN A 1 339 ? -19.484 -5.348 -20.5 1 83.94 339 GLN A C 1
ATOM 2660 O O . GLN A 1 339 ? -18.531 -5.68 -21.203 1 83.94 339 GLN A O 1
ATOM 2665 N N . GLU A 1 340 ? -20.016 -4.18 -20.484 1 87.94 340 GLU A N 1
ATOM 2666 C CA . GLU A 1 340 ? -19.484 -3.146 -21.359 1 87.94 340 GLU A CA 1
ATOM 2667 C C . GLU A 1 340 ? -18.062 -2.768 -20.953 1 87.94 340 GLU A C 1
ATOM 2669 O O . GLU A 1 340 ? -17.203 -2.562 -21.812 1 87.94 340 GLU A O 1
ATOM 2674 N N . ARG A 1 341 ? -17.859 -2.734 -19.688 1 90.88 341 ARG A N 1
ATOM 2675 C CA . ARG A 1 341 ? -16.531 -2.412 -19.188 1 90.88 341 ARG A CA 1
ATOM 2676 C C . ARG A 1 341 ? -15.539 -3.514 -19.531 1 90.88 341 ARG A C 1
ATOM 2678 O O . ARG A 1 341 ? -14.383 -3.234 -19.875 1 90.88 341 ARG A O 1
ATOM 2685 N N . GLU A 1 342 ? -16.016 -4.715 -19.469 1 92.62 342 GLU A N 1
ATOM 2686 C CA . GLU A 1 342 ? -15.148 -5.844 -19.797 1 92.62 342 GLU A CA 1
ATOM 2687 C C . GLU A 1 342 ? -14.773 -5.836 -21.281 1 92.62 342 GLU A C 1
ATOM 2689 O O . GLU A 1 342 ? -13.625 -6.121 -21.641 1 92.62 342 GLU A O 1
ATOM 2694 N N . PHE A 1 343 ? -15.734 -5.539 -22.078 1 93.69 343 PHE A N 1
ATOM 2695 C CA . PHE A 1 343 ? -15.477 -5.477 -23.516 1 93.69 343 PHE A CA 1
ATOM 2696 C C . PHE A 1 343 ? -14.453 -4.395 -23.828 1 93.69 343 PHE A C 1
ATOM 2698 O O . PHE A 1 343 ? -13.539 -4.613 -24.625 1 93.69 343 PHE A O 1
ATOM 2705 N N . SER A 1 344 ? -14.656 -3.277 -23.203 1 94.94 344 SER A N 1
ATOM 2706 C CA . SER A 1 344 ? -13.719 -2.176 -23.391 1 94.94 344 SER A CA 1
ATOM 2707 C C . SER A 1 344 ? -12.32 -2.549 -22.906 1 94.94 344 SER A C 1
ATOM 2709 O O . SER A 1 344 ? -11.328 -2.217 -23.547 1 94.94 344 SER A O 1
ATOM 2711 N N . LEU A 1 345 ? -12.281 -3.199 -21.812 1 96.12 345 LEU A N 1
ATOM 2712 C CA . LEU A 1 345 ? -11.016 -3.67 -21.25 1 96.12 345 LEU A CA 1
ATOM 2713 C C . LEU A 1 345 ? -10.305 -4.594 -22.234 1 96.12 345 LEU A C 1
ATOM 2715 O O . LEU A 1 345 ? -9.125 -4.391 -22.531 1 96.12 345 LEU A O 1
ATOM 2719 N N . ILE A 1 346 ? -11 -5.574 -22.75 1 96.88 346 ILE A N 1
ATOM 2720 C CA . ILE A 1 346 ? -10.43 -6.574 -23.656 1 96.88 346 ILE A CA 1
ATOM 2721 C C . ILE A 1 346 ? -9.961 -5.902 -24.938 1 96.88 346 ILE A C 1
ATOM 2723 O O . ILE A 1 346 ? -8.859 -6.176 -25.422 1 96.88 346 ILE A O 1
ATOM 2727 N N . ASP A 1 347 ? -10.789 -5.012 -25.406 1 97.44 347 ASP A N 1
ATOM 2728 C CA . ASP A 1 347 ? -10.453 -4.301 -26.625 1 97.44 347 ASP A CA 1
ATOM 2729 C C . ASP A 1 347 ? -9.164 -3.504 -26.469 1 97.44 347 ASP A C 1
ATOM 2731 O O . ASP A 1 347 ? -8.312 -3.502 -27.359 1 97.44 347 ASP A O 1
ATOM 2735 N N . GLU A 1 348 ? -9.031 -2.883 -25.375 1 97.5 348 GLU A N 1
ATOM 2736 C CA . GLU A 1 348 ? -7.832 -2.084 -25.141 1 97.5 348 GLU A CA 1
ATOM 2737 C C . GLU A 1 348 ? -6.602 -2.969 -24.969 1 97.5 348 GLU A C 1
ATOM 2739 O O . GLU A 1 348 ? -5.531 -2.65 -25.5 1 97.5 348 GLU A O 1
ATOM 2744 N N . LEU A 1 349 ? -6.738 -4.016 -24.266 1 98.12 349 LEU A N 1
ATOM 2745 C CA . LEU A 1 349 ? -5.621 -4.938 -24.094 1 98.12 349 LEU A CA 1
ATOM 2746 C C . LEU A 1 349 ? -5.176 -5.52 -25.422 1 98.12 349 LEU A C 1
ATOM 2748 O O . LEU A 1 349 ? -3.979 -5.59 -25.719 1 98.12 349 LEU A O 1
ATOM 2752 N N . LEU A 1 350 ? -6.113 -5.863 -26.25 1 97.25 350 LEU A N 1
ATOM 2753 C CA . LEU A 1 350 ? -5.812 -6.449 -27.547 1 97.25 350 LEU A CA 1
ATOM 2754 C C . LEU A 1 350 ? -5.188 -5.414 -28.484 1 97.25 350 LEU A C 1
ATOM 2756 O O . LEU A 1 350 ? -4.312 -5.746 -29.297 1 97.25 350 LEU A O 1
ATOM 2760 N N . SER A 1 351 ? -5.66 -4.199 -28.375 1 97.5 351 SER A N 1
ATOM 2761 C CA . SER A 1 351 ? -5.102 -3.129 -29.188 1 97.5 351 SER A CA 1
ATOM 2762 C C . SER A 1 351 ? -3.623 -2.912 -28.875 1 97.5 351 SER A C 1
ATOM 2764 O O . SER A 1 351 ? -2.857 -2.484 -29.75 1 97.5 351 SER A O 1
ATOM 2766 N N . LYS A 1 352 ? -3.252 -3.23 -27.703 1 96.81 352 LYS A N 1
ATOM 2767 C CA . LYS A 1 352 ? -1.858 -3.09 -27.281 1 96.81 352 LYS A CA 1
ATOM 2768 C C . LYS A 1 352 ? -1.088 -4.391 -27.5 1 96.81 352 LYS A C 1
ATOM 2770 O O . LYS A 1 352 ? 0.065 -4.512 -27.078 1 96.81 352 LYS A O 1
ATOM 2775 N N . LYS A 1 353 ? -1.754 -5.43 -28.047 1 96 353 LYS A N 1
ATOM 2776 C CA . LYS A 1 353 ? -1.17 -6.691 -28.484 1 96 353 LYS A CA 1
ATOM 2777 C C . LYS A 1 353 ? -0.809 -7.578 -27.297 1 96 353 LYS A C 1
ATOM 2779 O O . LYS A 1 353 ? 0.17 -8.328 -27.344 1 96 353 LYS A O 1
ATOM 2784 N N . PHE A 1 354 ? -1.504 -7.375 -26.25 1 96.75 354 PHE A N 1
ATOM 2785 C CA . PHE A 1 354 ? -1.342 -8.305 -25.141 1 96.75 354 PHE A CA 1
ATOM 2786 C C . PHE A 1 354 ? -2.084 -9.609 -25.406 1 96.75 354 PHE A C 1
ATOM 2788 O O . PHE A 1 354 ? -3.146 -9.602 -26.031 1 96.75 354 PHE A O 1
ATOM 2795 N N . GLU A 1 355 ? -1.497 -10.727 -24.953 1 95.5 355 GLU A N 1
ATOM 2796 C CA . GLU A 1 355 ? -2.201 -12 -24.969 1 95.5 355 GLU A CA 1
ATOM 2797 C C . GLU A 1 355 ? -3.084 -12.156 -23.734 1 95.5 355 GLU A C 1
ATOM 2799 O O . GLU A 1 355 ? -2.627 -11.953 -22.609 1 95.5 355 GLU A O 1
ATOM 2804 N N . ILE A 1 356 ? -4.344 -12.484 -23.969 1 96.88 356 ILE A N 1
ATOM 2805 C CA . ILE A 1 356 ? -5.285 -12.516 -22.859 1 96.88 356 ILE A CA 1
ATOM 2806 C C . ILE A 1 356 ? -5.926 -13.898 -22.75 1 96.88 356 ILE A C 1
ATOM 2808 O O . ILE A 1 356 ? -6.125 -14.57 -23.781 1 96.88 356 ILE A O 1
ATOM 2812 N N . TYR A 1 357 ? -6.215 -14.367 -21.531 1 95.75 357 TYR A N 1
ATOM 2813 C CA . TYR A 1 357 ? -6.926 -15.602 -21.234 1 95.75 357 TYR A CA 1
ATOM 2814 C C . TYR A 1 357 ? -8.086 -15.344 -20.281 1 95.75 357 TYR A C 1
ATOM 2816 O O . TYR A 1 357 ? -7.871 -14.953 -19.125 1 95.75 357 TYR A O 1
ATOM 2824 N N . ARG A 1 358 ? -9.273 -15.523 -20.766 1 94.5 358 ARG A N 1
ATOM 2825 C CA . ARG A 1 358 ? -10.422 -15.484 -19.859 1 94.5 358 ARG A CA 1
ATOM 2826 C C . ARG A 1 358 ? -10.586 -16.812 -19.125 1 94.5 358 ARG A C 1
ATOM 2828 O O . ARG A 1 358 ? -10.805 -17.844 -19.75 1 94.5 358 ARG A O 1
ATOM 2835 N N . VAL A 1 359 ? -10.5 -16.75 -17.797 1 95.25 359 VAL A N 1
ATOM 2836 C CA . VAL A 1 359 ? -10.445 -18.031 -17.094 1 95.25 359 VAL A CA 1
ATOM 2837 C C . VAL A 1 359 ? -11.312 -17.969 -15.844 1 95.25 359 VAL A C 1
ATOM 2839 O O . VAL A 1 359 ? -11.719 -16.891 -15.406 1 95.25 359 VAL A O 1
ATOM 2842 N N . THR A 1 360 ? -11.594 -19.156 -15.367 1 93.94 360 THR A N 1
ATOM 2843 C CA . THR A 1 360 ? -12.25 -19.344 -14.078 1 93.94 360 THR A CA 1
ATOM 2844 C C . THR A 1 360 ? -11.273 -19.906 -13.047 1 93.94 360 THR A C 1
ATOM 2846 O O . THR A 1 360 ? -10.469 -20.781 -13.367 1 93.94 360 THR A O 1
ATOM 2849 N N . LEU A 1 361 ? -11.32 -19.344 -11.82 1 94.31 361 LEU A N 1
ATOM 2850 C CA . LEU A 1 361 ? -10.484 -19.844 -10.734 1 94.31 361 LEU A CA 1
ATOM 2851 C C . LEU A 1 361 ? -11.273 -20.75 -9.805 1 94.31 361 LEU A C 1
ATOM 2853 O O . LEU A 1 361 ? -12.5 -20.641 -9.719 1 94.31 361 LEU A O 1
ATOM 2857 N N . GLY A 1 362 ? -10.539 -21.609 -9.109 1 93.44 362 GLY A N 1
ATOM 2858 C CA . GLY A 1 362 ? -11.164 -22.484 -8.125 1 93.44 362 GLY A CA 1
ATOM 2859 C C . GLY A 1 362 ? -11.891 -23.656 -8.742 1 93.44 362 GLY A C 1
ATOM 2860 O O . GLY A 1 362 ? -13.023 -23.969 -8.375 1 93.44 362 GLY A O 1
ATOM 2861 N N . VAL A 1 363 ? -11.32 -24.297 -9.695 1 94.88 363 VAL A N 1
ATOM 2862 C CA . VAL A 1 363 ? -11.961 -25.375 -10.422 1 94.88 363 VAL A CA 1
ATOM 2863 C C . VAL A 1 363 ? -11.492 -26.719 -9.867 1 94.88 363 VAL A C 1
ATOM 2865 O O . VAL A 1 363 ? -10.711 -26.766 -8.914 1 94.88 363 VAL A O 1
ATOM 2868 N N . LYS A 1 364 ? -11.977 -27.781 -10.438 1 95.56 364 LYS A N 1
ATOM 2869 C CA . LYS A 1 364 ? -11.641 -29.141 -10.008 1 95.56 364 LYS A CA 1
ATOM 2870 C C . LYS A 1 364 ? -10.195 -29.484 -10.359 1 95.56 364 LYS A C 1
ATOM 2872 O O . LYS A 1 364 ? -9.609 -28.891 -11.266 1 95.56 364 LYS A O 1
ATOM 2877 N N . GLY A 1 365 ? -9.625 -30.406 -9.594 1 96.94 365 GLY A N 1
ATOM 2878 C CA . GLY A 1 365 ? -8.289 -30.891 -9.891 1 96.94 365 GLY A CA 1
ATOM 2879 C C . GLY A 1 365 ? -8.25 -31.844 -11.07 1 96.94 365 GLY A C 1
ATOM 2880 O O . GLY A 1 365 ? -9.07 -31.734 -11.992 1 96.94 365 GLY A O 1
ATOM 2881 N N . VAL A 1 366 ? -7.324 -32.688 -11.086 1 98 366 VAL A N 1
ATOM 2882 C CA . VAL A 1 366 ? -7.141 -33.625 -12.195 1 98 366 VAL A CA 1
ATOM 2883 C C . VAL A 1 366 ? -8.406 -34.469 -12.383 1 98 366 VAL A C 1
ATOM 2885 O O . VAL A 1 366 ? -9.047 -34.844 -11.406 1 98 366 VAL A O 1
ATOM 2888 N N . THR A 1 367 ? -8.781 -34.625 -13.609 1 96.56 367 THR A N 1
ATOM 2889 C CA . THR A 1 367 ? -9.977 -35.406 -13.945 1 96.56 367 THR A CA 1
ATOM 2890 C C . THR A 1 367 ? -9.695 -36.375 -15.102 1 96.56 367 THR A C 1
ATOM 2892 O O . THR A 1 367 ? -8.977 -36.031 -16.031 1 96.56 367 THR A O 1
ATOM 2895 N N . ALA A 1 368 ? -10.289 -37.531 -14.992 1 96.25 368 ALA A N 1
ATOM 2896 C CA . ALA A 1 368 ? -10.281 -38.438 -16.141 1 96.25 368 ALA A CA 1
ATOM 2897 C C . ALA A 1 368 ? -11.234 -37.969 -17.219 1 96.25 368 ALA A C 1
ATOM 2899 O O . ALA A 1 368 ? -12.336 -37.5 -16.922 1 96.25 368 ALA A O 1
ATOM 2900 N N . ILE A 1 369 ? -10.758 -37.969 -18.344 1 91.44 369 ILE A N 1
ATOM 2901 C CA . ILE A 1 369 ? -11.609 -37.594 -19.469 1 91.44 369 ILE A CA 1
ATOM 2902 C C . ILE A 1 369 ? -12.188 -38.844 -20.125 1 91.44 369 ILE A C 1
ATOM 2904 O O . ILE A 1 369 ? -11.445 -39.75 -20.516 1 91.44 369 ILE A O 1
ATOM 2908 N N . GLU A 1 370 ? -13.5 -39.125 -19.938 1 76.56 370 GLU A N 1
ATOM 2909 C CA . GLU A 1 370 ? -14.141 -40.312 -20.562 1 76.56 370 GLU A CA 1
ATOM 2910 C C . GLU A 1 370 ? -14.273 -40.125 -22.062 1 76.56 370 GLU A C 1
ATOM 2912 O O . GLU A 1 370 ? -14.453 -39 -22.547 1 76.56 370 GLU A O 1
ATOM 2917 N N . ASN A 1 371 ? -13.656 -40.969 -22.859 1 57.91 371 ASN A N 1
ATOM 2918 C CA . ASN A 1 371 ? -13.727 -41 -24.328 1 57.91 371 ASN A CA 1
ATOM 2919 C C . ASN A 1 371 ? -15.102 -40.562 -24.828 1 57.91 371 ASN A C 1
ATOM 2921 O O . ASN A 1 371 ? -16.125 -41.031 -24.328 1 57.91 371 ASN A O 1
ATOM 2925 N N . GLU A 1 372 ? -15.25 -39.469 -25.266 1 45.66 372 GLU A N 1
ATOM 2926 C CA . GLU A 1 372 ? -16.359 -39.312 -26.219 1 45.66 372 GLU A CA 1
ATOM 2927 C C . GLU A 1 372 ? -16.359 -40.469 -27.219 1 45.66 372 GLU A C 1
ATOM 2929 O O . GLU A 1 372 ? -15.305 -40.875 -27.719 1 45.66 372 GLU A O 1
ATOM 2934 N N . THR A 1 373 ? -17.266 -41.5 -27.094 1 38.34 373 THR A N 1
ATOM 2935 C CA . THR A 1 373 ? -17.578 -42.312 -28.25 1 38.34 373 THR A CA 1
ATOM 2936 C C . THR A 1 373 ? -17.234 -41.562 -29.547 1 38.34 373 THR A C 1
ATOM 2938 O O . THR A 1 373 ? -17.797 -40.5 -29.828 1 38.34 373 THR A O 1
ATOM 2941 N N . ILE A 1 374 ? -16.031 -41.844 -30.125 1 29.83 374 ILE A N 1
ATOM 2942 C CA . ILE A 1 374 ? -16.125 -41.656 -31.562 1 29.83 374 ILE A CA 1
ATOM 2943 C C . ILE A 1 374 ? -17.297 -42.469 -32.094 1 29.83 374 ILE A C 1
ATOM 2945 O O . ILE A 1 374 ? -17.391 -43.688 -31.828 1 29.83 374 ILE A O 1
ATOM 2949 N N . MET B 1 1 ? 1.851 55.969 12.68 1 75.69 1 MET B N 1
ATOM 2950 C CA . MET B 1 1 ? 1.815 54.875 13.648 1 75.69 1 MET B CA 1
ATOM 2951 C C . MET B 1 1 ? 3.211 54.312 13.883 1 75.69 1 MET B C 1
ATOM 2953 O O . MET B 1 1 ? 3.98 54.156 12.93 1 75.69 1 MET B O 1
ATOM 2957 N N . LYS B 1 2 ? 3.604 54.312 15.125 1 89.94 2 LYS B N 1
ATOM 2958 C CA . LYS B 1 2 ? 4.906 53.781 15.516 1 89.94 2 LYS B CA 1
ATOM 2959 C C . LYS B 1 2 ? 4.891 52.25 15.539 1 89.94 2 LYS B C 1
ATOM 2961 O O . LYS B 1 2 ? 4.023 51.656 16.172 1 89.94 2 LYS B O 1
ATOM 2966 N N . HIS B 1 3 ? 5.789 51.688 14.727 1 94.75 3 HIS B N 1
ATOM 2967 C CA . HIS B 1 3 ? 5.91 50.25 14.711 1 94.75 3 HIS B CA 1
ATOM 2968 C C . HIS B 1 3 ? 6.441 49.719 16.047 1 94.75 3 HIS B C 1
ATOM 2970 O O . HIS B 1 3 ? 7.453 50.219 16.547 1 94.75 3 HIS B O 1
ATOM 2976 N N . LEU B 1 4 ? 5.766 48.688 16.578 1 95.19 4 LEU B N 1
ATOM 2977 C CA . LEU B 1 4 ? 6.156 48.156 17.891 1 95.19 4 LEU B CA 1
ATOM 2978 C C . LEU B 1 4 ? 6.875 46.812 17.75 1 95.19 4 LEU B C 1
ATOM 2980 O O . LEU B 1 4 ? 7.922 46.625 18.359 1 95.19 4 LEU B O 1
ATOM 2984 N N . ALA B 1 5 ? 6.297 45.938 16.969 1 96.94 5 ALA B N 1
ATOM 2985 C CA . ALA B 1 5 ? 6.871 44.625 16.828 1 96.94 5 ALA B CA 1
ATOM 2986 C C . ALA B 1 5 ? 6.242 43.875 15.656 1 96.94 5 ALA B C 1
ATOM 2988 O O . ALA B 1 5 ? 5.125 44.188 15.234 1 96.94 5 ALA B O 1
ATOM 2989 N N . SER B 1 6 ? 6.941 42.906 15.125 1 97.94 6 SER B N 1
ATOM 2990 C CA . SER B 1 6 ? 6.457 41.969 14.109 1 97.94 6 SER B CA 1
ATOM 2991 C C . SER B 1 6 ? 6.992 40.562 14.352 1 97.94 6 SER B C 1
ATOM 2993 O O . SER B 1 6 ? 8.117 40.406 14.828 1 97.94 6 SER B O 1
ATOM 2995 N N . ALA B 1 7 ? 6.207 39.656 14.039 1 98.06 7 ALA B N 1
ATOM 2996 C CA . ALA B 1 7 ? 6.613 38.281 14.148 1 98.06 7 ALA B CA 1
ATOM 2997 C C . ALA B 1 7 ? 6.035 37.438 13 1 98.06 7 ALA B C 1
ATOM 2999 O O . ALA B 1 7 ? 5.02 37.812 12.406 1 98.06 7 ALA B O 1
ATOM 3000 N N . SER B 1 8 ? 6.719 36.438 12.664 1 98 8 SER B N 1
ATOM 3001 C CA . SER B 1 8 ? 6.285 35.5 11.633 1 98 8 SER B CA 1
ATOM 3002 C C . SER B 1 8 ? 6.371 34.062 12.125 1 98 8 SER B C 1
ATOM 3004 O O . SER B 1 8 ? 7.266 33.719 12.898 1 98 8 SER B O 1
ATOM 3006 N N . CYS B 1 9 ? 5.438 33.281 11.727 1 98 9 CYS B N 1
ATOM 3007 C CA . CYS B 1 9 ? 5.375 31.891 12.133 1 98 9 CYS B CA 1
ATOM 3008 C C . CYS B 1 9 ? 5.008 31 10.961 1 98 9 CYS B C 1
ATOM 3010 O O . CYS B 1 9 ? 4.098 31.312 10.195 1 98 9 CYS B O 1
ATOM 3012 N N . PRO B 1 10 ? 5.746 29.875 10.781 1 97.5 10 PRO B N 1
ATOM 3013 C CA . PRO B 1 10 ? 5.449 28.953 9.688 1 97.5 10 PRO B CA 1
ATOM 3014 C C . PRO B 1 10 ? 4.195 28.125 9.938 1 97.5 10 PRO B C 1
ATOM 3016 O O . PRO B 1 10 ? 3.674 28.109 11.055 1 97.5 10 PRO B O 1
ATOM 3019 N N . GLY B 1 11 ? 3.723 27.516 8.836 1 96.06 11 GLY B N 1
ATOM 3020 C CA . GLY B 1 11 ? 2.711 26.484 8.977 1 96.06 11 GLY B CA 1
ATOM 3021 C C . GLY B 1 11 ? 3.297 25.109 9.219 1 96.06 11 GLY B C 1
ATOM 3022 O O . GLY B 1 11 ? 4.461 24.984 9.602 1 96.06 11 GLY B O 1
ATOM 3023 N N . LYS B 1 12 ? 2.428 24.141 9.172 1 95 12 LYS B N 1
ATOM 3024 C CA . LYS B 1 12 ? 2.854 22.766 9.367 1 95 12 LYS B CA 1
ATOM 3025 C C . LYS B 1 12 ? 2.104 21.812 8.43 1 95 12 LYS B C 1
ATOM 3027 O O . LYS B 1 12 ? 1.033 22.156 7.926 1 95 12 LYS B O 1
ATOM 3032 N N . LEU B 1 13 ? 2.633 20.672 8.141 1 94.69 13 LEU B N 1
ATOM 3033 C CA . LEU B 1 13 ? 1.896 19.609 7.461 1 94.69 13 LEU B CA 1
ATOM 3034 C C . LEU B 1 13 ? 2.217 18.25 8.07 1 94.69 13 LEU B C 1
ATOM 3036 O O . LEU B 1 13 ? 3.197 18.125 8.812 1 94.69 13 LEU B O 1
ATOM 3040 N N . ILE B 1 14 ? 1.352 17.359 7.879 1 95 14 ILE B N 1
ATOM 3041 C CA . ILE B 1 14 ? 1.566 15.977 8.273 1 95 14 ILE B CA 1
ATOM 3042 C C . ILE B 1 14 ? 2.355 15.242 7.191 1 95 14 ILE B C 1
ATOM 3044 O O . ILE B 1 14 ? 1.86 15.047 6.078 1 95 14 ILE B O 1
ATOM 3048 N N . LEU B 1 15 ? 3.535 14.891 7.551 1 96.06 15 LEU B N 1
ATOM 3049 C CA . LEU B 1 15 ? 4.402 14.219 6.59 1 96.06 15 LEU B CA 1
ATOM 3050 C C . LEU B 1 15 ? 4.004 12.75 6.434 1 96.06 15 LEU B C 1
ATOM 3052 O O . LEU B 1 15 ? 4.105 12.195 5.34 1 96.06 15 LEU B O 1
ATOM 3056 N N . SER B 1 16 ? 3.594 12.148 7.516 1 97.25 16 SER B N 1
ATOM 3057 C CA . SER B 1 16 ? 3.104 10.773 7.504 1 97.25 16 SER B CA 1
ATOM 3058 C C . SER B 1 16 ? 2.299 10.469 8.766 1 97.25 16 SER B C 1
ATOM 3060 O O . SER B 1 16 ? 2.434 11.156 9.773 1 97.25 16 SER B O 1
ATOM 3062 N N . GLY B 1 17 ? 1.456 9.438 8.656 1 96.88 17 GLY B N 1
ATOM 3063 C CA . GLY B 1 17 ? 0.699 9 9.82 1 96.88 17 GLY B CA 1
ATOM 3064 C C . GLY B 1 17 ? -0.729 9.516 9.828 1 96.88 17 GLY B C 1
ATOM 3065 O O . GLY B 1 17 ? -1.419 9.43 10.844 1 96.88 17 GLY B O 1
ATOM 3066 N N . GLU B 1 18 ? -1.18 10.094 8.688 1 93.88 18 GLU B N 1
ATOM 3067 C CA . GLU B 1 18 ? -2.574 10.516 8.57 1 93.88 18 GLU B CA 1
ATOM 3068 C C . GLU B 1 18 ? -3.523 9.391 8.977 1 93.88 18 GLU B C 1
ATOM 3070 O O . GLU B 1 18 ? -3.326 8.234 8.602 1 93.88 18 GLU B O 1
ATOM 3075 N N . HIS B 1 19 ? -4.516 9.688 9.789 1 94.5 19 HIS B N 1
ATOM 3076 C CA . HIS B 1 19 ? -5.527 8.758 10.273 1 94.5 19 HIS B CA 1
ATOM 3077 C C . HIS B 1 19 ? -4.918 7.738 11.234 1 94.5 19 HIS B C 1
ATOM 3079 O O . HIS B 1 19 ? -5.543 7.371 12.234 1 94.5 19 HIS B O 1
ATOM 3085 N N . ALA B 1 20 ? -3.697 7.293 11.023 1 96.19 20 ALA B N 1
ATOM 3086 C CA . ALA B 1 20 ? -3.061 6.32 11.906 1 96.19 20 ALA B CA 1
ATOM 3087 C C . ALA B 1 20 ? -2.875 6.891 13.312 1 96.19 20 ALA B C 1
ATOM 3089 O O . ALA B 1 20 ? -2.963 6.16 14.305 1 96.19 20 ALA B O 1
ATOM 3090 N N . ALA B 1 21 ? -2.633 8.148 13.422 1 92.56 21 ALA B N 1
ATOM 3091 C CA . ALA B 1 21 ? -2.457 8.82 14.711 1 92.56 21 ALA B CA 1
ATOM 3092 C C . ALA B 1 21 ? -3.711 8.688 15.57 1 92.56 21 ALA B C 1
ATOM 3094 O O . ALA B 1 21 ? -3.621 8.578 16.797 1 92.56 21 ALA B O 1
ATOM 3095 N N . VAL B 1 22 ? -4.852 8.727 14.938 1 90.5 22 VAL B N 1
ATOM 3096 C CA . VAL B 1 22 ? -6.129 8.586 15.633 1 90.5 22 VAL B CA 1
ATOM 3097 C C . VAL B 1 22 ? -6.211 7.219 16.297 1 90.5 22 VAL B C 1
ATOM 3099 O O . VAL B 1 22 ? -6.852 7.07 17.344 1 90.5 22 VAL B O 1
ATOM 3102 N N . TYR B 1 23 ? -5.531 6.285 15.703 1 94.19 23 TYR B N 1
ATOM 3103 C CA . TYR B 1 23 ? -5.555 4.926 16.234 1 94.19 23 TYR B CA 1
ATOM 3104 C C . TYR B 1 23 ? -4.297 4.641 17.047 1 94.19 23 TYR B C 1
ATOM 3106 O O . TYR B 1 23 ? -3.916 3.479 17.219 1 94.19 23 TYR B O 1
ATOM 3114 N N . GLY B 1 24 ? -3.6 5.68 17.406 1 95.06 24 GLY B N 1
ATOM 3115 C CA . GLY B 1 24 ? -2.512 5.574 18.359 1 95.06 24 GLY B CA 1
ATOM 3116 C C . GLY B 1 24 ? -1.179 5.242 17.719 1 95.06 24 GLY B C 1
ATOM 3117 O O . GLY B 1 24 ? -0.209 4.93 18.422 1 95.06 24 GLY B O 1
ATOM 3118 N N . LYS B 1 25 ? -1.089 5.27 16.406 1 97.38 25 LYS B N 1
ATOM 3119 C CA . LYS B 1 25 ? 0.159 4.941 15.727 1 97.38 25 LYS B CA 1
ATOM 3120 C C . LYS B 1 25 ? 1.009 6.191 15.508 1 97.38 25 LYS B C 1
ATOM 3122 O O . LYS B 1 25 ? 0.542 7.312 15.719 1 97.38 25 LYS B O 1
ATOM 3127 N N . LYS B 1 26 ? 2.215 6.008 15.141 1 97.62 26 LYS B N 1
ATOM 3128 C CA . LYS B 1 26 ? 3.172 7.094 14.961 1 97.62 26 LYS B CA 1
ATOM 3129 C C . LYS B 1 26 ? 2.789 7.98 13.781 1 97.62 26 LYS B C 1
ATOM 3131 O O . LYS B 1 26 ? 2.307 7.484 12.758 1 97.62 26 LYS B O 1
ATOM 3136 N N . ALA B 1 27 ? 3.041 9.25 13.938 1 97 27 ALA B N 1
ATOM 3137 C CA . ALA B 1 27 ? 2.887 10.25 12.883 1 97 27 ALA B CA 1
ATOM 3138 C C . ALA B 1 27 ? 3.996 11.297 12.945 1 97 27 ALA B C 1
ATOM 3140 O O . ALA B 1 27 ? 4.547 11.555 14.016 1 97 27 ALA B O 1
ATOM 3141 N N . VAL B 1 28 ? 4.344 11.844 11.797 1 96.94 28 VAL B N 1
ATOM 3142 C CA . VAL B 1 28 ? 5.387 12.859 11.719 1 96.94 28 VAL B CA 1
ATOM 3143 C C . VAL B 1 28 ? 4.793 14.164 11.195 1 96.94 28 VAL B C 1
ATOM 3145 O O . VAL B 1 28 ? 4.164 14.188 10.133 1 96.94 28 VAL B O 1
ATOM 3148 N N . ALA B 1 29 ? 4.922 15.203 11.938 1 96.38 29 ALA B N 1
ATOM 3149 C CA . ALA B 1 29 ? 4.57 16.547 11.5 1 96.38 29 ALA B CA 1
ATOM 3150 C C . ALA B 1 29 ? 5.816 17.406 11.297 1 96.38 29 ALA B C 1
ATOM 3152 O O . ALA B 1 29 ? 6.82 17.219 11.984 1 96.38 29 ALA B O 1
ATOM 3153 N N . ILE B 1 30 ? 5.738 18.312 10.336 1 96 30 ILE B N 1
ATOM 3154 C CA . ILE B 1 30 ? 6.91 19.125 9.992 1 96 30 ILE B CA 1
ATOM 3155 C C . ILE B 1 30 ? 6.473 20.531 9.602 1 96 30 ILE B C 1
ATOM 3157 O O . ILE B 1 30 ? 5.34 20.734 9.156 1 96 30 ILE B O 1
ATOM 3161 N N . THR B 1 31 ? 7.301 21.484 9.797 1 96.31 31 THR B N 1
ATOM 3162 C CA . THR B 1 31 ? 6.984 22.859 9.438 1 96.31 31 THR B CA 1
ATOM 3163 C C . THR B 1 31 ? 7.066 23.062 7.93 1 96.31 31 THR B C 1
ATOM 3165 O O . THR B 1 31 ? 7.852 22.406 7.254 1 96.31 31 THR B O 1
ATOM 3168 N N . VAL B 1 32 ? 6.273 23.922 7.488 1 96.06 32 VAL B N 1
ATOM 3169 C CA . VAL B 1 32 ? 6.289 24.359 6.098 1 96.06 32 VAL B CA 1
ATOM 3170 C C . VAL B 1 32 ? 6.594 25.844 6.023 1 96.06 32 VAL B C 1
ATOM 3172 O O . VAL B 1 32 ? 6.102 26.625 6.84 1 96.06 32 VAL B O 1
ATOM 3175 N N . ASP B 1 33 ? 7.379 26.266 5.047 1 95.62 33 ASP B N 1
ATOM 3176 C CA . ASP B 1 33 ? 7.852 27.656 5.012 1 95.62 33 ASP B CA 1
ATOM 3177 C C . ASP B 1 33 ? 6.797 28.578 4.414 1 95.62 33 ASP B C 1
ATOM 3179 O O . ASP B 1 33 ? 7.113 29.438 3.584 1 95.62 33 ASP B O 1
ATOM 3183 N N . LEU B 1 34 ? 5.617 28.406 4.637 1 96.31 34 LEU B N 1
ATOM 3184 C CA . LEU B 1 34 ? 4.523 29.359 4.504 1 96.31 34 LEU B CA 1
ATOM 3185 C C . LEU B 1 34 ? 4.254 30.062 5.832 1 96.31 34 LEU B C 1
ATOM 3187 O O . LEU B 1 34 ? 4.254 29.422 6.887 1 96.31 34 LEU B O 1
ATOM 3191 N N . GLN B 1 35 ? 4.031 31.359 5.754 1 95.75 35 GLN B N 1
ATOM 3192 C CA . GLN B 1 35 ? 4.145 32.125 6.992 1 95.75 35 GLN B CA 1
ATOM 3193 C C . GLN B 1 35 ? 2.887 32.969 7.246 1 95.75 35 GLN B C 1
ATOM 3195 O O . GLN B 1 35 ? 2.246 33.438 6.309 1 95.75 35 GLN B O 1
ATOM 3200 N N . THR B 1 36 ? 2.568 33.062 8.445 1 96.94 36 THR B N 1
ATOM 3201 C CA . THR B 1 36 ? 1.696 34.125 8.945 1 96.94 36 THR B CA 1
ATOM 3202 C C . THR B 1 36 ? 2.514 35.25 9.602 1 96.94 36 THR B C 1
ATOM 3204 O O . THR B 1 36 ? 3.361 34.969 10.453 1 96.94 36 THR B O 1
ATOM 3207 N N . LYS B 1 37 ? 2.264 36.438 9.164 1 97.69 37 LYS B N 1
ATOM 3208 C CA . LYS B 1 37 ? 3.006 37.594 9.672 1 97.69 37 LYS B CA 1
ATOM 3209 C C . LYS B 1 37 ? 2.092 38.562 10.438 1 97.69 37 LYS B C 1
ATOM 3211 O O . LYS B 1 37 ? 0.99 38.875 9.977 1 97.69 37 LYS B O 1
ATOM 3216 N N . ILE B 1 38 ? 2.545 38.938 11.562 1 98.19 38 ILE B N 1
ATOM 3217 C CA . ILE B 1 38 ? 1.851 39.906 12.406 1 98.19 38 ILE B CA 1
ATOM 3218 C C . ILE B 1 38 ? 2.689 41.156 12.531 1 98.19 38 ILE B C 1
ATOM 3220 O O . ILE B 1 38 ? 3.895 41.094 12.789 1 98.19 38 ILE B O 1
ATOM 3224 N N . SER B 1 39 ? 2.064 42.219 12.297 1 97.94 39 SER B N 1
ATOM 3225 C CA . SER B 1 39 ? 2.689 43.531 12.547 1 97.94 39 SER B CA 1
ATOM 3226 C C . SER B 1 39 ? 1.847 44.375 13.492 1 97.94 39 SER B C 1
ATOM 3228 O O . SER B 1 39 ? 0.64 44.531 13.297 1 97.94 39 SER B O 1
ATOM 3230 N N . ILE B 1 40 ? 2.5 44.906 14.453 1 97.62 40 ILE B N 1
ATOM 3231 C CA . ILE B 1 40 ? 1.798 45.719 15.469 1 97.62 40 ILE B CA 1
ATOM 3232 C C . ILE B 1 40 ? 2.316 47.156 15.453 1 97.62 40 ILE B C 1
ATOM 3234 O O . ILE B 1 40 ? 3.527 47.375 15.477 1 97.62 40 ILE B O 1
ATOM 3238 N N . TYR B 1 41 ? 1.342 48 15.477 1 96.5 41 TYR B N 1
ATOM 3239 C CA . TYR B 1 41 ? 1.641 49.438 15.484 1 96.5 41 TYR B CA 1
ATOM 3240 C C . TYR B 1 41 ? 0.955 50.125 16.656 1 96.5 41 TYR B C 1
ATOM 3242 O O . TYR B 1 41 ? -0.148 49.75 17.047 1 96.5 41 TYR B O 1
ATOM 3250 N N . GLU B 1 42 ? 1.611 51.125 17.188 1 95.69 42 GLU B N 1
ATOM 3251 C CA . GLU B 1 42 ? 0.992 51.969 18.203 1 95.69 42 GLU B CA 1
ATOM 3252 C C . GLU B 1 42 ? 0.121 53.062 17.547 1 95.69 42 GLU B C 1
ATOM 3254 O O . GLU B 1 42 ? 0.537 53.688 16.594 1 95.69 42 GLU B O 1
ATOM 3259 N N . ASN B 1 43 ? -1.029 53.125 18.109 1 94.38 43 ASN B N 1
ATOM 3260 C CA . ASN B 1 43 ? -1.94 54.125 17.578 1 94.38 43 ASN B CA 1
ATOM 3261 C C . ASN B 1 43 ? -1.61 55.5 18.109 1 94.38 43 ASN B C 1
ATOM 3263 O O . ASN B 1 43 ? -0.978 55.656 19.156 1 94.38 43 ASN B O 1
ATOM 3267 N N . SER B 1 44 ? -2.084 56.531 17.344 1 89.62 44 SER B N 1
ATOM 3268 C CA . SER B 1 44 ? -1.979 57.906 17.828 1 89.62 44 SER B CA 1
ATOM 3269 C C . SER B 1 44 ? -2.953 58.156 18.984 1 89.62 44 SER B C 1
ATOM 3271 O O . SER B 1 44 ? -3.891 57.406 19.188 1 89.62 44 SER B O 1
ATOM 3273 N N . LYS B 1 45 ? -2.729 59.312 19.625 1 85.69 45 LYS B N 1
ATOM 3274 C CA . LYS B 1 45 ? -3.574 59.688 20.766 1 85.69 45 LYS B CA 1
ATOM 3275 C C . LYS B 1 45 ? -5.02 59.906 20.328 1 85.69 45 LYS B C 1
ATOM 3277 O O . LYS B 1 45 ? -5.949 59.719 21.125 1 85.69 45 LYS B O 1
ATOM 3282 N N . GLU B 1 46 ? -5.219 60.188 19.125 1 86.56 46 GLU B N 1
ATOM 3283 C CA . GLU B 1 46 ? -6.551 60.469 18.578 1 86.56 46 GLU B CA 1
ATOM 3284 C C . GLU B 1 46 ? -7.32 59.156 18.344 1 86.56 46 GLU B C 1
ATOM 3286 O O . GLU B 1 46 ? -8.555 59.156 18.359 1 86.56 46 GLU B O 1
ATOM 3291 N N . ASN B 1 47 ? -6.586 58.156 18.203 1 88.5 47 ASN B N 1
ATOM 3292 C CA . ASN B 1 47 ? -7.188 56.844 17.984 1 88.5 47 ASN B CA 1
ATOM 3293 C C . ASN B 1 47 ? -6.988 55.906 19.188 1 88.5 47 ASN B C 1
ATOM 3295 O O . ASN B 1 47 ? -6.188 54.969 19.141 1 88.5 47 ASN B O 1
ATOM 3299 N N . ASP B 1 48 ? -7.781 56.062 20.203 1 92.38 48 ASP B N 1
ATOM 3300 C CA . ASP B 1 48 ? -7.656 55.344 21.453 1 92.38 48 ASP B CA 1
ATOM 3301 C C . ASP B 1 48 ? -8.469 54.031 21.422 1 92.38 48 ASP B C 1
ATOM 3303 O O . ASP B 1 48 ? -9.484 53.906 22.109 1 92.38 48 ASP B O 1
ATOM 3307 N N . ALA B 1 49 ? -7.992 53.062 20.594 1 95.69 49 ALA B N 1
ATOM 3308 C CA . ALA B 1 49 ? -8.656 51.781 20.406 1 95.69 49 ALA B CA 1
ATOM 3309 C C . ALA B 1 49 ? -7.648 50.688 20.078 1 95.69 49 ALA B C 1
ATOM 3311 O O . ALA B 1 49 ? -6.484 50.969 19.781 1 95.69 49 ALA B O 1
ATOM 3312 N N . VAL B 1 50 ? -8.055 49.562 20.219 1 96.31 50 VAL B N 1
ATOM 3313 C CA . VAL B 1 50 ? -7.309 48.406 19.719 1 96.31 50 VAL B CA 1
ATOM 3314 C C . VAL B 1 50 ? -7.965 47.875 18.453 1 96.31 50 VAL B C 1
ATOM 3316 O O . VAL B 1 50 ? -9.18 47.625 18.422 1 96.31 50 VAL B O 1
ATOM 3319 N N . GLN B 1 51 ? -7.156 47.719 17.438 1 97.38 51 GLN B N 1
ATOM 3320 C CA . GLN B 1 51 ? -7.688 47.344 16.141 1 97.38 51 GLN B CA 1
ATOM 3321 C C . GLN B 1 51 ? -7.02 46.062 15.641 1 97.38 51 GLN B C 1
ATOM 3323 O O . GLN B 1 51 ? -5.816 45.875 15.828 1 97.38 51 GLN B O 1
ATOM 3328 N N . LEU B 1 52 ? -7.781 45.188 15.047 1 98.12 52 LEU B N 1
ATOM 3329 C CA . LEU B 1 52 ? -7.316 43.969 14.406 1 98.12 52 LEU B CA 1
ATOM 3330 C C . LEU B 1 52 ? -7.699 43.938 12.93 1 98.12 52 LEU B C 1
ATOM 3332 O O . LEU B 1 52 ? -8.867 44.094 12.586 1 98.12 52 LEU B O 1
ATOM 3336 N N . HIS B 1 53 ? -6.688 43.812 12.109 1 98.19 53 HIS B N 1
ATOM 3337 C CA . HIS B 1 53 ? -6.902 43.688 10.672 1 98.19 53 HIS B CA 1
ATOM 3338 C C . HIS B 1 53 ? -6.492 42.281 10.188 1 98.19 53 HIS B C 1
ATOM 3340 O O . HIS B 1 53 ? -5.305 41.969 10.188 1 98.19 53 HIS B O 1
ATOM 3346 N N . LEU B 1 54 ? -7.488 41.562 9.82 1 96.62 54 LEU B N 1
ATOM 3347 C CA . LEU B 1 54 ? -7.25 40.25 9.219 1 96.62 54 LEU B CA 1
ATOM 3348 C C . LEU B 1 54 ? -7.215 40.344 7.695 1 96.62 54 LEU B C 1
ATOM 3350 O O . LEU B 1 54 ? -8.242 40.156 7.035 1 96.62 54 LEU B O 1
ATOM 3354 N N . GLY B 1 55 ? -6.023 40.531 7.16 1 94.19 55 GLY B N 1
ATOM 3355 C CA . GLY B 1 55 ? -5.852 40.812 5.746 1 94.19 55 GLY B CA 1
ATOM 3356 C C . GLY B 1 55 ? -6.43 39.75 4.84 1 94.19 55 GLY B C 1
ATOM 3357 O O . GLY B 1 55 ? -7.176 40.031 3.906 1 94.19 55 GLY B O 1
ATOM 3358 N N . ASN B 1 56 ? -6.164 38.5 5.035 1 91.06 56 ASN B N 1
ATOM 3359 C CA . ASN B 1 56 ? -6.57 37.406 4.176 1 91.06 56 ASN B CA 1
ATOM 3360 C C . ASN B 1 56 ? -8.07 37.156 4.262 1 91.06 56 ASN B C 1
ATOM 3362 O O . ASN B 1 56 ? -8.656 36.531 3.359 1 91.06 56 ASN B O 1
ATOM 3366 N N . LEU B 1 57 ? -8.727 37.594 5.324 1 91 57 LEU B N 1
ATOM 3367 C CA . LEU B 1 57 ? -10.164 37.406 5.512 1 91 57 LEU B CA 1
ATOM 3368 C C . LEU B 1 57 ? -10.938 38.656 5.207 1 91 57 LEU B C 1
ATOM 3370 O O . LEU B 1 57 ? -12.164 38.688 5.34 1 91 57 LEU B O 1
ATOM 3374 N N . ASN B 1 58 ? -10.273 39.688 4.832 1 92.5 58 ASN B N 1
ATOM 3375 C CA . ASN B 1 58 ? -10.875 41 4.551 1 92.5 58 ASN B CA 1
ATOM 3376 C C . ASN B 1 58 ? -11.797 41.438 5.68 1 92.5 58 ASN B C 1
ATOM 3378 O O . ASN B 1 58 ? -12.961 41.781 5.441 1 92.5 58 ASN B O 1
ATOM 3382 N N . PHE B 1 59 ? -11.305 41.375 6.871 1 95.81 59 PHE B N 1
ATOM 3383 C CA . PHE B 1 59 ? -12.062 41.719 8.07 1 95.81 59 PHE B CA 1
ATOM 3384 C C . PHE B 1 59 ? -11.258 42.656 8.977 1 95.81 59 PHE B C 1
ATOM 3386 O O . PHE B 1 59 ? -10.047 42.469 9.133 1 95.81 59 PHE B O 1
ATOM 3393 N N . SER B 1 60 ? -11.891 43.656 9.508 1 97.19 60 SER B N 1
ATOM 3394 C CA . SER B 1 60 ? -11.297 44.562 10.484 1 97.19 60 SER B CA 1
ATOM 3395 C C . SER B 1 60 ? -12.281 44.906 11.602 1 97.19 60 SER B C 1
ATOM 3397 O O . SER B 1 60 ? -13.477 45.031 11.367 1 97.19 60 SER B O 1
ATOM 3399 N N . LYS B 1 61 ? -11.734 45 12.719 1 96.44 61 LYS B N 1
ATOM 3400 C CA . LYS B 1 61 ? -12.555 45.344 13.875 1 96.44 61 LYS B CA 1
ATOM 3401 C C . LYS B 1 61 ? -11.773 46.188 14.867 1 96.44 61 LYS B C 1
ATOM 3403 O O . LYS B 1 61 ? -10.555 46.062 14.992 1 96.44 61 LYS B O 1
ATOM 3408 N N . SER B 1 62 ? -12.5 47.094 15.5 1 96.12 62 SER B N 1
ATOM 3409 C CA . SER B 1 62 ? -11.914 48 16.484 1 96.12 62 SER B CA 1
ATOM 3410 C C . SER B 1 62 ? -12.688 47.969 17.797 1 96.12 62 SER B C 1
ATOM 3412 O O . SER B 1 62 ? -13.922 47.875 17.797 1 96.12 62 SER B O 1
ATOM 3414 N N . TRP B 1 63 ? -12.008 47.969 18.875 1 95.38 63 TRP B N 1
ATOM 3415 C CA . TRP B 1 63 ? -12.594 48.062 20.203 1 95.38 63 TRP B CA 1
ATOM 3416 C C . TRP B 1 63 ? -12.055 49.25 20.969 1 95.38 63 TRP B C 1
ATOM 3418 O O . TRP B 1 63 ? -10.836 49.406 21.125 1 95.38 63 TRP B O 1
ATOM 3428 N N . PRO B 1 64 ? -12.922 50.031 21.5 1 94.31 64 PRO B N 1
ATOM 3429 C CA . PRO B 1 64 ? -12.461 51.188 22.25 1 94.31 64 PRO B CA 1
ATOM 3430 C C . PRO B 1 64 ? -11.695 50.812 23.516 1 94.31 64 PRO B C 1
ATOM 3432 O O . PRO B 1 64 ? -12.062 49.875 24.203 1 94.31 64 PRO B O 1
ATOM 3435 N N . MET B 1 65 ? -10.68 51.656 23.781 1 93.19 65 MET B N 1
ATOM 3436 C CA . MET B 1 65 ? -9.812 51.375 24.922 1 93.19 65 MET B CA 1
ATOM 3437 C C . MET B 1 65 ? -10.602 51.375 26.219 1 93.19 65 MET B C 1
ATOM 3439 O O . MET B 1 65 ? -10.32 50.594 27.125 1 93.19 65 MET B O 1
ATOM 3443 N N . ASN B 1 66 ? -11.508 52.25 26.328 1 91 66 ASN B N 1
ATOM 3444 C CA . ASN B 1 66 ? -12.305 52.344 27.547 1 91 66 ASN B CA 1
ATOM 3445 C C . ASN B 1 66 ? -13.07 51.062 27.828 1 91 66 ASN B C 1
ATOM 3447 O O . ASN B 1 66 ? -13.172 50.656 28.984 1 91 66 ASN B O 1
ATOM 3451 N N . MET B 1 67 ? -13.531 50.469 26.844 1 91.06 67 MET B N 1
ATOM 3452 C CA . MET B 1 67 ? -14.234 49.219 26.984 1 91.06 67 MET B CA 1
ATOM 3453 C C . MET B 1 67 ? -13.289 48.125 27.484 1 91.06 67 MET B C 1
ATOM 3455 O O . MET B 1 67 ? -13.648 47.344 28.359 1 91.06 67 MET B O 1
ATOM 3459 N N . LEU B 1 68 ? -12.094 48.062 26.984 1 91.62 68 LEU B N 1
ATOM 3460 C CA . LEU B 1 68 ? -11.133 47.031 27.297 1 91.62 68 LEU B CA 1
ATOM 3461 C C . LEU B 1 68 ? -10.562 47.188 28.703 1 91.62 68 LEU B C 1
ATOM 3463 O O . LEU B 1 68 ? -10.258 46.219 29.391 1 91.62 68 LEU B O 1
ATOM 3467 N N . LYS B 1 69 ? -10.406 48.406 29.109 1 88.62 69 LYS B N 1
ATOM 3468 C CA . LYS B 1 69 ? -9.875 48.719 30.438 1 88.62 69 LYS B CA 1
ATOM 3469 C C . LYS B 1 69 ? -10.789 48.156 31.531 1 88.62 69 LYS B C 1
ATOM 3471 O O . LYS B 1 69 ? -10.312 47.75 32.594 1 88.62 69 LYS B O 1
ATOM 3476 N N . GLU B 1 70 ? -12.008 48.062 31.203 1 87.31 70 GLU B N 1
ATOM 3477 C CA . GLU B 1 70 ? -12.977 47.562 32.156 1 87.31 70 GLU B CA 1
ATOM 3478 C C . GLU B 1 70 ? -12.812 46.031 32.344 1 87.31 70 GLU B C 1
ATOM 3480 O O . GLU B 1 70 ? -13.242 45.5 33.344 1 87.31 70 GLU B O 1
ATOM 3485 N N . LEU B 1 71 ? -12.219 45.469 31.453 1 87.56 71 LEU B N 1
ATOM 3486 C CA . LEU B 1 71 ? -12.062 44 31.469 1 87.56 71 LEU B CA 1
ATOM 3487 C C . LEU B 1 71 ? -10.734 43.625 32.094 1 87.56 71 LEU B C 1
ATOM 3489 O O . LEU B 1 71 ? -10.453 42.438 32.281 1 87.56 71 LEU B O 1
ATOM 3493 N N . MET B 1 72 ? -9.961 44.531 32.5 1 79.25 72 MET B N 1
ATOM 3494 C CA . MET B 1 72 ? -8.617 44.281 33.031 1 79.25 72 MET B CA 1
ATOM 3495 C C . MET B 1 72 ? -8.672 43.812 34.469 1 79.25 72 MET B C 1
ATOM 3497 O O . MET B 1 72 ? -9.555 44.188 35.219 1 79.25 72 MET B O 1
ATOM 3501 N N . ASN B 1 73 ? -7.746 42.938 34.75 1 79.31 73 ASN B N 1
ATOM 3502 C CA . ASN B 1 73 ? -7.516 42.438 36.094 1 79.31 73 ASN B CA 1
ATOM 3503 C C . ASN B 1 73 ? -6.023 42.281 36.406 1 79.31 73 ASN B C 1
ATOM 3505 O O . ASN B 1 73 ? -5.504 41.156 36.406 1 79.31 73 ASN B O 1
ATOM 3509 N N . PRO B 1 74 ? -5.332 43.406 36.781 1 68.81 74 PRO B N 1
ATOM 3510 C CA . PRO B 1 74 ? -3.877 43.406 36.938 1 68.81 74 PRO B CA 1
ATOM 3511 C C . PRO B 1 74 ? -3.416 42.688 38.188 1 68.81 74 PRO B C 1
ATOM 3513 O O . PRO B 1 74 ? -3.342 43.312 39.25 1 68.81 74 PRO B O 1
ATOM 3516 N N . LYS B 1 75 ? -3.525 41.438 38.344 1 73.62 75 LYS B N 1
ATOM 3517 C CA . LYS B 1 75 ? -3.09 40.75 39.562 1 73.62 75 LYS B CA 1
ATOM 3518 C C . LYS B 1 75 ? -1.828 39.938 39.312 1 73.62 75 LYS B C 1
ATOM 3520 O O . LYS B 1 75 ? -1.147 39.531 40.25 1 73.62 75 LYS B O 1
ATOM 3525 N N . ILE B 1 76 ? -1.459 39.875 38.125 1 77.19 76 ILE B N 1
ATOM 3526 C CA . ILE B 1 76 ? -0.391 38.906 37.812 1 77.19 76 ILE B CA 1
ATOM 3527 C C . ILE B 1 76 ? 0.882 39.688 37.438 1 77.19 76 ILE B C 1
ATOM 3529 O O . ILE B 1 76 ? 0.84 40.625 36.656 1 77.19 76 ILE B O 1
ATOM 3533 N N . SER B 1 77 ? 2.016 39.25 38.125 1 77.94 77 SER B N 1
ATOM 3534 C CA . SER B 1 77 ? 3.256 39.969 37.906 1 77.94 77 SER B CA 1
ATOM 3535 C C . SER B 1 77 ? 4.184 39.219 36.938 1 77.94 77 SER B C 1
ATOM 3537 O O . SER B 1 77 ? 5.051 39.844 36.312 1 77.94 77 SER B O 1
ATOM 3539 N N . TYR B 1 78 ? 3.975 37.969 36.938 1 85.12 78 TYR B N 1
ATOM 3540 C CA . TYR B 1 78 ? 4.895 37.156 36.125 1 85.12 78 TYR B CA 1
ATOM 3541 C C . TYR B 1 78 ? 4.145 36.375 35.062 1 85.12 78 TYR B C 1
ATOM 3543 O O . TYR B 1 78 ? 3.068 35.844 35.344 1 85.12 78 TYR B O 1
ATOM 3551 N N . VAL B 1 79 ? 4.711 36.375 33.906 1 88.75 79 VAL B N 1
ATOM 3552 C CA . VAL B 1 79 ? 4.109 35.719 32.719 1 88.75 79 VAL B CA 1
ATOM 3553 C C . VAL B 1 79 ? 3.873 34.25 33.031 1 88.75 79 VAL B C 1
ATOM 3555 O O . VAL B 1 79 ? 2.871 33.656 32.594 1 88.75 79 VAL B O 1
ATOM 3558 N N . GLU B 1 80 ? 4.723 33.531 33.844 1 88.25 80 GLU B N 1
ATOM 3559 C CA . GLU B 1 80 ? 4.648 32.125 34.156 1 88.25 80 GLU B CA 1
ATOM 3560 C C . GLU B 1 80 ? 3.471 31.812 35.062 1 88.25 80 GLU B C 1
ATOM 3562 O O . GLU B 1 80 ? 2.984 30.688 35.094 1 88.25 80 GLU B O 1
ATOM 3567 N N . ASP B 1 81 ? 3.031 32.844 35.75 1 84.75 81 ASP B N 1
ATOM 3568 C CA . ASP B 1 81 ? 2 32.656 36.781 1 84.75 81 ASP B CA 1
ATOM 3569 C C . ASP B 1 81 ? 0.604 32.781 36.156 1 84.75 81 ASP B C 1
ATOM 3571 O O . ASP B 1 81 ? -0.395 32.5 36.812 1 84.75 81 ASP B O 1
ATOM 3575 N N . PHE B 1 82 ? 0.648 33.156 34.969 1 86.81 82 PHE B N 1
ATOM 3576 C CA . PHE B 1 82 ? -0.658 33.438 34.375 1 86.81 82 PHE B CA 1
ATOM 3577 C C . PHE B 1 82 ? -1.437 32.125 34.188 1 86.81 82 PHE B C 1
ATOM 3579 O O . PHE B 1 82 ? -0.89 31.141 33.688 1 86.81 82 PHE B O 1
ATOM 3586 N N . ILE B 1 83 ? -2.721 32.188 34.531 1 81.75 83 ILE B N 1
ATOM 3587 C CA . ILE B 1 83 ? -3.586 31 34.438 1 81.75 83 ILE B CA 1
ATOM 3588 C C . ILE B 1 83 ? -4.832 31.359 33.625 1 81.75 83 ILE B C 1
ATOM 3590 O O . ILE B 1 83 ? -5.559 32.281 33.969 1 81.75 83 ILE B O 1
ATOM 3594 N N . PHE B 1 84 ? -4.949 30.625 32.531 1 88.12 84 PHE B N 1
ATOM 3595 C CA . PHE B 1 84 ? -6.172 30.75 31.766 1 88.12 84 PHE B CA 1
ATOM 3596 C C . PHE B 1 84 ? -7.297 29.922 32.375 1 88.12 84 PHE B C 1
ATOM 3598 O O . PHE B 1 84 ? -7.418 28.734 32.062 1 88.12 84 PHE B O 1
ATOM 3605 N N . ASN B 1 85 ? -8.109 30.5 33.156 1 87.19 85 ASN B N 1
ATOM 3606 C CA . ASN B 1 85 ? -9.242 29.812 33.75 1 87.19 85 ASN B CA 1
ATOM 3607 C C . ASN B 1 85 ? -10.57 30.281 33.156 1 87.19 85 ASN B C 1
ATOM 3609 O O . ASN B 1 85 ? -10.586 31.141 32.281 1 87.19 85 ASN B O 1
ATOM 3613 N N . GLU B 1 86 ? -11.594 29.703 33.625 1 87.56 86 GLU B N 1
ATOM 3614 C CA . GLU B 1 86 ? -12.922 30.016 33.094 1 87.56 86 GLU B CA 1
ATOM 3615 C C . GLU B 1 86 ? -13.258 31.5 33.281 1 87.56 86 GLU B C 1
ATOM 3617 O O . GLU B 1 86 ? -13.875 32.094 32.406 1 87.56 86 GLU B O 1
ATOM 3622 N N . ASN B 1 87 ? -12.883 31.984 34.344 1 86.75 87 ASN B N 1
ATOM 3623 C CA . ASN B 1 87 ? -13.156 33.406 34.625 1 86.75 87 ASN B CA 1
ATOM 3624 C C . ASN B 1 87 ? -12.445 34.312 33.625 1 86.75 87 ASN B C 1
ATOM 3626 O O . ASN B 1 87 ? -12.984 35.344 33.25 1 86.75 87 ASN B O 1
ATOM 3630 N N . PHE B 1 88 ? -11.297 33.938 33.344 1 87.06 88 PHE B N 1
ATOM 3631 C CA . PHE B 1 88 ? -10.531 34.75 32.375 1 87.06 88 PHE B CA 1
ATOM 3632 C C . PHE B 1 88 ? -11.219 34.75 31.031 1 87.06 88 PHE B C 1
ATOM 3634 O O . PHE B 1 88 ? -11.367 35.812 30.422 1 87.06 88 PHE B O 1
ATOM 3641 N N . PHE B 1 89 ? -11.734 33.656 30.578 1 89.44 89 PHE B N 1
ATOM 3642 C CA . PHE B 1 89 ? -12.344 33.531 29.25 1 89.44 89 PHE B CA 1
ATOM 3643 C C . PHE B 1 89 ? -13.68 34.281 29.219 1 89.44 89 PHE B C 1
ATOM 3645 O O . PHE B 1 89 ? -14.086 34.781 28.156 1 89.44 89 PHE B O 1
ATOM 3652 N N . GLN B 1 90 ? -14.266 34.375 30.344 1 89.81 90 GLN B N 1
ATOM 3653 C CA . GLN B 1 90 ? -15.578 35.031 30.422 1 89.81 90 GLN B CA 1
ATOM 3654 C C . GLN B 1 90 ? -15.469 36.531 30.25 1 89.81 90 GLN B C 1
ATOM 3656 O O . GLN B 1 90 ? -16.469 37.219 29.984 1 89.81 90 GLN B O 1
ATOM 3661 N N . ARG B 1 91 ? -14.242 37 30.328 1 88.12 91 ARG B N 1
ATOM 3662 C CA . ARG B 1 91 ? -14.016 38.438 30.219 1 88.12 91 ARG B CA 1
ATOM 3663 C C . ARG B 1 91 ? -14.508 38.969 28.875 1 88.12 91 ARG B C 1
ATOM 3665 O O . ARG B 1 91 ? -14.891 40.125 28.766 1 88.12 91 ARG B O 1
ATOM 3672 N N . ILE B 1 92 ? -14.562 38.031 27.938 1 89.69 92 ILE B N 1
ATOM 3673 C CA . ILE B 1 92 ? -14.891 38.562 26.609 1 89.69 92 ILE B CA 1
ATOM 3674 C C . ILE B 1 92 ? -16.266 38.062 26.188 1 89.69 92 ILE B C 1
ATOM 3676 O O . ILE B 1 92 ? -16.562 37.938 24.984 1 89.69 92 ILE B O 1
ATOM 3680 N N . ASP B 1 93 ? -17.109 37.719 27.047 1 90.5 93 ASP B N 1
ATOM 3681 C CA . ASP B 1 93 ? -18.422 37.156 26.734 1 90.5 93 ASP B CA 1
ATOM 3682 C C . ASP B 1 93 ? -19.266 38.156 25.922 1 90.5 93 ASP B C 1
ATOM 3684 O O . ASP B 1 93 ? -19.984 37.75 25 1 90.5 93 ASP B O 1
ATOM 3688 N N . ALA B 1 94 ? -19.188 39.344 26.391 1 87.44 94 ALA B N 1
ATOM 3689 C CA . ALA B 1 94 ? -19.953 40.375 25.688 1 87.44 94 ALA B CA 1
ATOM 3690 C C . ALA B 1 94 ? -19.484 40.469 24.234 1 87.44 94 ALA B C 1
ATOM 3692 O O . ALA B 1 94 ? -20.312 40.688 23.328 1 87.44 94 ALA B O 1
ATOM 3693 N N . ILE B 1 95 ? -18.234 40.406 24.062 1 88.81 95 ILE B N 1
ATOM 3694 C CA . ILE B 1 95 ? -17.656 40.5 22.719 1 88.81 95 ILE B CA 1
ATOM 3695 C C . ILE B 1 95 ? -18.031 39.25 21.906 1 88.81 95 ILE B C 1
ATOM 3697 O O . ILE B 1 95 ? -18.281 39.344 20.703 1 88.81 95 ILE B O 1
ATOM 3701 N N . LYS B 1 96 ? -18.078 38.125 22.516 1 91.62 96 LYS B N 1
ATOM 3702 C CA . LYS B 1 96 ? -18.484 36.906 21.844 1 91.62 96 LYS B CA 1
ATOM 3703 C C . LYS B 1 96 ? -19.891 37.031 21.266 1 91.62 96 LYS B C 1
ATOM 3705 O O . LYS B 1 96 ? -20.156 36.562 20.156 1 91.62 96 LYS B O 1
ATOM 3710 N N . LYS B 1 97 ? -20.688 37.688 21.984 1 91.62 97 LYS B N 1
ATOM 3711 C CA . LYS B 1 97 ? -22.047 37.906 21.531 1 91.62 97 LYS B CA 1
ATOM 3712 C C . LYS B 1 97 ? -22.078 38.812 20.312 1 91.62 97 LYS B C 1
ATOM 3714 O O . LYS B 1 97 ? -22.891 38.625 19.406 1 91.62 97 LYS B O 1
ATOM 3719 N N . GLU B 1 98 ? -21.234 39.75 20.359 1 91.69 98 GLU B N 1
ATOM 3720 C CA . GLU B 1 98 ? -21.141 40.688 19.25 1 91.69 98 GLU B CA 1
ATOM 3721 C C . GLU B 1 98 ? -20.703 40 17.969 1 91.69 98 GLU B C 1
ATOM 3723 O O . GLU B 1 98 ? -21.094 40.438 16.875 1 91.69 98 GLU B O 1
ATOM 3728 N N . LEU B 1 99 ? -19.859 39 18.047 1 93.31 99 LEU B N 1
ATOM 3729 C CA . LEU B 1 99 ? -19.25 38.406 16.875 1 93.31 99 LEU B CA 1
ATOM 3730 C C . LEU B 1 99 ? -19.906 37.062 16.547 1 93.31 99 LEU B C 1
ATOM 3732 O O . LEU B 1 99 ? -19.375 36.281 15.773 1 93.31 99 LEU B O 1
ATOM 3736 N N . GLU B 1 100 ? -21.016 36.781 17.094 1 90.69 100 GLU B N 1
ATOM 3737 C CA . GLU B 1 100 ? -21.688 35.469 16.984 1 90.69 100 GLU B CA 1
ATOM 3738 C C . GLU B 1 100 ? -22.094 35.188 15.539 1 90.69 100 GLU B C 1
ATOM 3740 O O . GLU B 1 100 ? -22.172 34.031 15.125 1 90.69 100 GLU B O 1
ATOM 3745 N N . ASN B 1 101 ? -22.297 36.25 14.734 1 92.19 101 ASN B N 1
ATOM 3746 C CA . ASN B 1 101 ? -22.781 36.062 13.367 1 92.19 101 ASN B CA 1
ATOM 3747 C C . ASN B 1 101 ? -21.641 36 12.367 1 92.19 101 ASN B C 1
ATOM 3749 O O . ASN B 1 101 ? -21.859 35.75 11.18 1 92.19 101 ASN B O 1
ATOM 3753 N N . GLU B 1 102 ? -20.438 36.188 12.852 1 92.06 102 GLU B N 1
ATOM 3754 C CA . GLU B 1 102 ? -19.266 36.125 11.977 1 92.06 102 GLU B CA 1
ATOM 3755 C C . GLU B 1 102 ? -18.844 34.656 11.766 1 92.06 102 GLU B C 1
ATOM 3757 O O . GLU B 1 102 ? -19.203 33.781 12.547 1 92.06 102 GLU B O 1
ATOM 3762 N N . HIS B 1 103 ? -18.188 34.469 10.609 1 91 103 HIS B N 1
ATOM 3763 C CA . HIS B 1 103 ? -17.594 33.156 10.375 1 91 103 HIS B CA 1
ATOM 3764 C C . HIS B 1 103 ? -16.703 32.719 11.531 1 91 103 HIS B C 1
ATOM 3766 O O . HIS B 1 103 ? -16.016 33.562 12.117 1 91 103 HIS B O 1
ATOM 3772 N N . CYS B 1 104 ? -16.641 31.469 11.781 1 87.69 104 CYS B N 1
ATOM 3773 C CA . CYS B 1 104 ? -15.961 30.922 12.945 1 87.69 104 CYS B CA 1
ATOM 3774 C C . CYS B 1 104 ? -14.492 31.328 12.953 1 87.69 104 CYS B C 1
ATOM 3776 O O . CYS B 1 104 ? -13.93 31.641 14 1 87.69 104 CYS B O 1
ATOM 3778 N N . ASN B 1 105 ? -13.875 31.297 11.797 1 89.12 105 ASN B N 1
ATOM 3779 C CA . ASN B 1 105 ? -12.469 31.672 11.727 1 89.12 105 ASN B CA 1
ATOM 3780 C C . ASN B 1 105 ? -12.242 33.125 12.156 1 89.12 105 ASN B C 1
ATOM 3782 O O . ASN B 1 105 ? -11.25 33.438 12.812 1 89.12 105 ASN B O 1
ATOM 3786 N N . ILE B 1 106 ? -13.141 33.969 11.805 1 93.44 106 ILE B N 1
ATOM 3787 C CA . ILE B 1 106 ? -13.047 35.406 12.141 1 93.44 106 ILE B CA 1
ATOM 3788 C C . ILE B 1 106 ? -13.305 35.594 13.633 1 93.44 106 ILE B C 1
ATOM 3790 O O . ILE B 1 106 ? -12.508 36.219 14.328 1 93.44 106 ILE B O 1
ATOM 3794 N N . SER B 1 107 ? -14.398 35.031 14.078 1 94.94 107 SER B N 1
ATOM 3795 C CA . SER B 1 107 ? -14.75 35.188 15.484 1 94.94 107 SER B CA 1
ATOM 3796 C C . SER B 1 107 ? -13.656 34.625 16.391 1 94.94 107 SER B C 1
ATOM 3798 O O . SER B 1 107 ? -13.234 35.312 17.344 1 94.94 107 SER B O 1
ATOM 3800 N N . ASN B 1 108 ? -13.156 33.469 16.062 1 93.81 108 ASN B N 1
ATOM 3801 C CA . ASN B 1 108 ? -12.117 32.844 16.891 1 93.81 108 ASN B CA 1
ATOM 3802 C C . ASN B 1 108 ? -10.828 33.688 16.859 1 93.81 108 ASN B C 1
ATOM 3804 O O . ASN B 1 108 ? -10.141 33.781 17.875 1 93.81 108 ASN B O 1
ATOM 3808 N N . SER B 1 109 ? -10.516 34.188 15.703 1 95.69 109 SER B N 1
ATOM 3809 C CA . SER B 1 109 ? -9.328 35.031 15.602 1 95.69 109 SER B CA 1
ATOM 3810 C C . SER B 1 109 ? -9.453 36.281 16.484 1 95.69 109 SER B C 1
ATOM 3812 O O . SER B 1 109 ? -8.492 36.688 17.141 1 95.69 109 SER B O 1
ATOM 3814 N N . CYS B 1 110 ? -10.578 36.844 16.531 1 96.62 110 CYS B N 1
ATOM 3815 C CA . CYS B 1 110 ? -10.836 38 17.359 1 96.62 110 CYS B CA 1
ATOM 3816 C C . CYS B 1 110 ? -10.742 37.625 18.844 1 96.62 110 CYS B C 1
ATOM 3818 O O . CYS B 1 110 ? -10.141 38.375 19.625 1 96.62 110 CYS B O 1
ATOM 3820 N N . TYR B 1 111 ? -11.328 36.5 19.156 1 95.56 111 TYR B N 1
ATOM 3821 C CA . TYR B 1 111 ? -11.312 36.062 20.547 1 95.56 111 TYR B CA 1
ATOM 3822 C C . TYR B 1 111 ? -9.883 35.875 21.047 1 95.56 111 TYR B C 1
ATOM 3824 O O . TYR B 1 111 ? -9.523 36.375 22.109 1 95.56 111 TYR B O 1
ATOM 3832 N N . VAL B 1 112 ? -9.133 35.188 20.25 1 96.5 112 VAL B N 1
ATOM 3833 C CA . VAL B 1 112 ? -7.75 34.906 20.609 1 96.5 112 VAL B CA 1
ATOM 3834 C C . VAL B 1 112 ? -6.977 36.219 20.766 1 96.5 112 VAL B C 1
ATOM 3836 O O . VAL B 1 112 ? -6.219 36.375 21.719 1 96.5 112 VAL B O 1
ATOM 3839 N N . PHE B 1 113 ? -7.176 37.125 19.891 1 97.69 113 PHE B N 1
ATOM 3840 C CA . PHE B 1 113 ? -6.488 38.406 19.938 1 97.69 113 PHE B CA 1
ATOM 3841 C C . PHE B 1 113 ? -6.812 39.156 21.219 1 97.69 113 PHE B C 1
ATOM 3843 O O . PHE B 1 113 ? -5.906 39.594 21.938 1 97.69 113 PHE B O 1
ATOM 3850 N N . LEU B 1 114 ? -8.031 39.281 21.484 1 95.88 114 LEU B N 1
ATOM 3851 C CA . LEU B 1 114 ? -8.461 40.062 22.641 1 95.88 114 LEU B CA 1
ATOM 3852 C C . LEU B 1 114 ? -7.996 39.406 23.938 1 95.88 114 LEU B C 1
ATOM 3854 O O . LEU B 1 114 ? -7.562 40.094 24.859 1 95.88 114 LEU B O 1
ATOM 3858 N N . LEU B 1 115 ? -8.117 38.125 24.016 1 95.25 115 LEU B N 1
ATOM 3859 C CA . LEU B 1 115 ? -7.699 37.406 25.234 1 95.25 115 LEU B CA 1
ATOM 3860 C C . LEU B 1 115 ? -6.199 37.562 25.453 1 95.25 115 LEU B C 1
ATOM 3862 O O . LEU B 1 115 ? -5.762 37.812 26.578 1 95.25 115 LEU B O 1
ATOM 3866 N N . LEU B 1 116 ? -5.457 37.406 24.406 1 96.38 116 LEU B N 1
ATOM 3867 C CA . LEU B 1 116 ? -4.012 37.594 24.531 1 96.38 116 LEU B CA 1
ATOM 3868 C C . LEU B 1 116 ? -3.674 39.031 24.906 1 96.38 116 LEU B C 1
ATOM 3870 O O . LEU B 1 116 ? -2.82 39.281 25.766 1 96.38 116 LEU B O 1
ATOM 3874 N N . TYR B 1 117 ? -4.297 39.969 24.25 1 96.25 117 TYR B N 1
ATOM 3875 C CA . TYR B 1 117 ? -4.078 41.375 24.562 1 96.25 117 TYR B CA 1
ATOM 3876 C C . TYR B 1 117 ? -4.359 41.688 26.031 1 96.25 117 TYR B C 1
ATOM 3878 O O . TYR B 1 117 ? -3.555 42.312 26.703 1 96.25 117 TYR B O 1
ATOM 3886 N N . LEU B 1 118 ? -5.48 41.188 26.5 1 93.94 118 LEU B N 1
ATOM 3887 C CA . LEU B 1 118 ? -5.879 41.438 27.875 1 93.94 118 LEU B CA 1
ATOM 3888 C C . LEU B 1 118 ? -4.914 40.781 28.844 1 93.94 118 LEU B C 1
ATOM 3890 O O . LEU B 1 118 ? -4.523 41.375 29.844 1 93.94 118 LEU B O 1
ATOM 3894 N N . ALA B 1 119 ? -4.594 39.562 28.562 1 93.19 119 ALA B N 1
ATOM 3895 C CA . ALA B 1 119 ? -3.668 38.844 29.438 1 93.19 119 ALA B CA 1
ATOM 3896 C C . ALA B 1 119 ? -2.318 39.562 29.5 1 93.19 119 ALA B C 1
ATOM 3898 O O . ALA B 1 119 ? -1.736 39.688 30.578 1 93.19 119 ALA B O 1
ATOM 3899 N N . ILE B 1 120 ? -1.838 40 28.406 1 93.69 120 ILE B N 1
ATOM 3900 C CA . ILE B 1 120 ? -0.52 40.625 28.328 1 93.69 120 ILE B CA 1
ATOM 3901 C C . ILE B 1 120 ? -0.563 42 28.969 1 93.69 120 ILE B C 1
ATOM 3903 O O . ILE B 1 120 ? 0.382 42.406 29.656 1 93.69 120 ILE B O 1
ATOM 3907 N N . THR B 1 121 ? -1.659 42.719 28.75 1 90.12 121 THR B N 1
ATOM 3908 C CA . THR B 1 121 ? -1.795 44.031 29.375 1 90.12 121 THR B CA 1
ATOM 3909 C C . THR B 1 121 ? -1.928 43.906 30.891 1 90.12 121 THR B C 1
ATOM 3911 O O . THR B 1 121 ? -1.562 44.812 31.625 1 90.12 121 THR B O 1
ATOM 3914 N N . ASP B 1 122 ? -2.48 42.75 31.281 1 87.06 122 ASP B N 1
ATOM 3915 C CA . ASP B 1 122 ? -2.521 42.5 32.719 1 87.06 122 ASP B CA 1
ATOM 3916 C C . ASP B 1 122 ? -1.114 42.438 33.312 1 87.06 122 ASP B C 1
ATOM 3918 O O . ASP B 1 122 ? -0.925 42.688 34.5 1 87.06 122 ASP B O 1
ATOM 3922 N N . LEU B 1 123 ? -0.18 42.188 32.5 1 84.88 123 LEU B N 1
ATOM 3923 C CA . LEU B 1 123 ? 1.211 42.062 32.906 1 84.88 123 LEU B CA 1
ATOM 3924 C C . LEU B 1 123 ? 1.975 43.344 32.688 1 84.88 123 LEU B C 1
ATOM 3926 O O . LEU B 1 123 ? 3.092 43.531 33.188 1 84.88 123 LEU B O 1
ATOM 3930 N N . SER B 1 124 ? 1.315 44.281 31.922 1 85.5 124 SER B N 1
ATOM 3931 C CA . SER B 1 124 ? 2 45.5 31.516 1 85.5 124 SER B CA 1
ATOM 3932 C C . SER B 1 124 ? 1.02 46.656 31.375 1 85.5 124 SER B C 1
ATOM 3934 O O . SER B 1 124 ? -0.091 46.594 31.906 1 85.5 124 SER B O 1
ATOM 3936 N N . GLU B 1 125 ? 1.462 47.656 30.609 1 85.25 125 GLU B N 1
ATOM 3937 C CA . GLU B 1 125 ? 0.629 48.844 30.422 1 85.25 125 GLU B CA 1
ATOM 3938 C C . GLU B 1 125 ? -0.262 48.688 29.188 1 85.25 125 GLU B C 1
ATOM 3940 O O . GLU B 1 125 ? 0.093 48 28.25 1 85.25 125 GLU B O 1
ATOM 3945 N N . PHE B 1 126 ? -1.302 49.344 29.25 1 85.94 126 PHE B N 1
ATOM 3946 C CA . PHE B 1 126 ? -2.213 49.406 28.109 1 85.94 126 PHE B CA 1
ATOM 3947 C C . PHE B 1 126 ? -1.631 50.219 26.969 1 85.94 126 PHE B C 1
ATOM 3949 O O . PHE B 1 126 ? -1.013 51.25 27.219 1 85.94 126 PHE B O 1
ATOM 3956 N N . LYS B 1 127 ? -1.784 49.625 25.828 1 90.25 127 LYS B N 1
ATOM 3957 C CA . LYS B 1 127 ? -1.4 50.375 24.609 1 90.25 127 LYS B CA 1
ATOM 3958 C C . LYS B 1 127 ? -2.5 50.281 23.562 1 90.25 127 LYS B C 1
ATOM 3960 O O . LYS B 1 127 ? -3.129 49.25 23.375 1 90.25 127 LYS B O 1
ATOM 3965 N N . SER B 1 128 ? -2.799 51.5 23.047 1 95.12 128 SER B N 1
ATOM 3966 C CA . SER B 1 128 ? -3.617 51.531 21.844 1 95.12 128 SER B CA 1
ATOM 3967 C C . SER B 1 128 ? -2.824 51.031 20.625 1 95.12 128 SER B C 1
ATOM 3969 O O . SER B 1 128 ? -1.833 51.656 20.25 1 95.12 128 SER B O 1
ATOM 3971 N N . ILE B 1 129 ? -3.279 49.906 20.062 1 96.75 129 ILE B N 1
ATOM 3972 C CA . ILE B 1 129 ? -2.451 49.312 19.016 1 96.75 129 ILE B CA 1
ATOM 3973 C C . ILE B 1 129 ? -3.33 48.906 17.844 1 96.75 129 ILE B C 1
ATOM 3975 O O . ILE B 1 129 ? -4.539 48.719 18 1 96.75 129 ILE B O 1
ATOM 3979 N N . THR B 1 130 ? -2.744 48.844 16.703 1 97.62 130 THR B N 1
ATOM 3980 C CA . THR B 1 130 ? -3.295 48.219 15.5 1 97.62 130 THR B CA 1
ATOM 3981 C C . THR B 1 130 ? -2.486 46.969 15.109 1 97.62 130 THR B C 1
ATOM 3983 O O . THR B 1 130 ? -1.262 47.031 14.984 1 97.62 130 THR B O 1
ATOM 3986 N N . VAL B 1 131 ? -3.158 45.906 14.977 1 98.25 131 VAL B N 1
ATOM 3987 C CA . VAL B 1 131 ? -2.529 44.625 14.594 1 98.25 131 VAL B CA 1
ATOM 3988 C C . VAL B 1 131 ? -2.918 44.281 13.156 1 98.25 131 VAL B C 1
ATOM 3990 O O . VAL B 1 131 ? -4.105 44.188 12.836 1 98.25 131 VAL B O 1
ATOM 3993 N N . ASN B 1 132 ? -1.938 44.094 12.328 1 98.19 132 ASN B N 1
ATOM 3994 C CA . ASN B 1 132 ? -2.139 43.625 10.961 1 98.19 132 ASN B CA 1
ATOM 3995 C C . ASN B 1 132 ? -1.688 42.188 10.773 1 98.19 132 ASN B C 1
ATOM 3997 O O . ASN B 1 132 ? -0.562 41.844 11.125 1 98.19 132 ASN B O 1
ATOM 4001 N N . VAL B 1 133 ? -2.568 41.406 10.211 1 97.94 133 VAL B N 1
ATOM 4002 C CA . VAL B 1 133 ? -2.287 40 9.977 1 97.94 133 VAL B CA 1
ATOM 4003 C C . VAL B 1 133 ? -2.254 39.719 8.477 1 97.94 133 VAL B C 1
ATOM 4005 O O . VAL B 1 133 ? -3.199 40.031 7.758 1 97.94 133 VAL B O 1
ATOM 4008 N N . THR B 1 134 ? -1.2 39.125 8.008 1 96.5 134 THR B N 1
ATOM 4009 C CA . THR B 1 134 ? -1.093 38.625 6.641 1 96.5 134 THR B CA 1
ATOM 4010 C C . THR B 1 134 ? -0.538 37.219 6.605 1 96.5 134 THR B C 1
ATOM 4012 O O . THR B 1 134 ? 0.241 36.844 7.48 1 96.5 134 THR B O 1
ATOM 4015 N N . SER B 1 135 ? -0.991 36.469 5.664 1 95.56 135 SER B N 1
ATOM 4016 C CA . SER B 1 135 ? -0.527 35.094 5.535 1 95.56 135 SER B CA 1
ATOM 4017 C C . SER B 1 135 ? -0.432 34.656 4.07 1 95.56 135 SER B C 1
ATOM 4019 O O . SER B 1 135 ? -1.258 35.062 3.25 1 95.56 135 SER B O 1
ATOM 4021 N N . ASN B 1 136 ? 0.564 33.875 3.703 1 94 136 ASN B N 1
ATOM 4022 C CA . ASN B 1 136 ? 0.65 33.312 2.359 1 94 136 ASN B CA 1
ATOM 4023 C C . ASN B 1 136 ? 0.203 31.844 2.334 1 94 136 ASN B C 1
ATOM 4025 O O . ASN B 1 136 ? 0.399 31.156 1.337 1 94 136 ASN B O 1
ATOM 4029 N N . MET B 1 137 ? -0.392 31.391 3.361 1 90.81 137 MET B N 1
ATOM 4030 C CA . MET B 1 137 ? -0.969 30.047 3.414 1 90.81 137 MET B CA 1
ATOM 4031 C C . MET B 1 137 ? -2.373 30.047 2.82 1 90.81 137 MET B C 1
ATOM 4033 O O . MET B 1 137 ? -3.162 30.953 3.062 1 90.81 137 MET B O 1
ATOM 4037 N N . PRO B 1 138 ? -2.631 29 2.025 1 84.19 138 PRO B N 1
ATOM 4038 C CA . PRO B 1 138 ? -4.016 28.906 1.561 1 84.19 138 PRO B CA 1
ATOM 4039 C C . PRO B 1 138 ? -5.004 28.656 2.699 1 84.19 138 PRO B C 1
ATOM 4041 O O . PRO B 1 138 ? -4.699 27.922 3.637 1 84.19 138 PRO B O 1
ATOM 4044 N N . ASN B 1 139 ? -6.164 29.281 2.637 1 73.81 139 ASN B N 1
ATOM 4045 C CA . ASN B 1 139 ? -7.172 29.156 3.689 1 73.81 139 ASN B CA 1
ATOM 4046 C C . ASN B 1 139 ? -7.766 27.75 3.738 1 73.81 139 ASN B C 1
ATOM 4048 O O . ASN B 1 139 ? -8.117 27.188 2.703 1 73.81 139 ASN B O 1
ATOM 4052 N N . GLY B 1 140 ? -7.801 27.219 4.914 1 72.31 140 GLY B N 1
ATOM 4053 C CA . GLY B 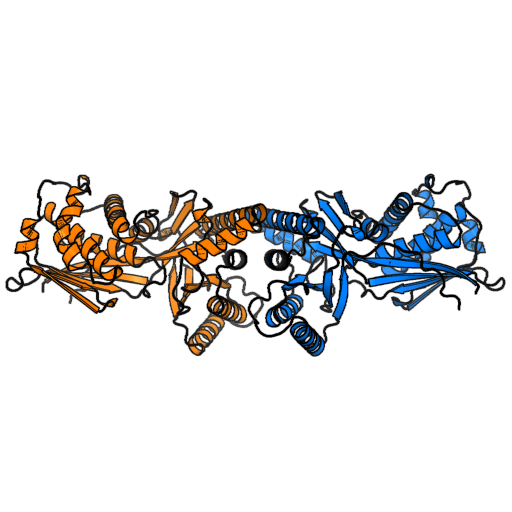1 140 ? -8.516 25.969 5.121 1 72.31 140 GLY B CA 1
ATOM 4054 C C . GLY B 1 140 ? -7.809 24.781 4.523 1 72.31 140 GLY B C 1
ATOM 4055 O O . GLY B 1 140 ? -8.438 23.766 4.23 1 72.31 140 GLY B O 1
ATOM 4056 N N . ALA B 1 141 ? -6.551 24.828 4.316 1 77.56 141 ALA B N 1
ATOM 4057 C CA . ALA B 1 141 ? -5.836 23.766 3.613 1 77.56 141 ALA B CA 1
ATOM 4058 C C . ALA B 1 141 ? -5.266 22.75 4.598 1 77.56 141 ALA B C 1
ATOM 4060 O O . ALA B 1 141 ? -4.668 21.75 4.188 1 77.56 141 ALA B O 1
ATOM 4061 N N . GLY B 1 142 ? -5.445 22.984 5.848 1 81.5 142 GLY B N 1
ATOM 4062 C CA . GLY B 1 142 ? -4.945 22.031 6.84 1 81.5 142 GLY B CA 1
ATOM 4063 C C . GLY B 1 142 ? -3.459 22.188 7.105 1 81.5 142 GLY B C 1
ATOM 4064 O O . GLY B 1 142 ? -2.805 21.234 7.547 1 81.5 142 GLY B O 1
ATOM 4065 N N . LEU B 1 143 ? -2.932 23.328 6.914 1 91.44 143 LEU B N 1
ATOM 4066 C CA . LEU B 1 143 ? -1.5 23.562 7.059 1 91.44 143 LEU B CA 1
ATOM 4067 C C . LEU B 1 143 ? -1.201 24.281 8.375 1 91.44 143 LEU B C 1
ATOM 4069 O O . LEU B 1 143 ? -0.143 24.891 8.531 1 91.44 143 LEU B O 1
ATOM 4073 N N . GLY B 1 144 ? -2.209 24.312 9.281 1 90.88 144 GLY B N 1
ATOM 4074 C CA . GLY B 1 144 ? -1.983 24.875 10.609 1 90.88 144 GLY B CA 1
ATOM 4075 C C . GLY B 1 144 ? -2.064 26.391 10.648 1 90.88 144 GLY B C 1
ATOM 4076 O O . GLY B 1 144 ? -1.33 27.031 11.391 1 90.88 144 GLY B O 1
ATOM 4077 N N . SER B 1 145 ? -2.885 27 9.844 1 91.75 145 SER B N 1
ATOM 4078 C CA . SER B 1 145 ? -3 28.453 9.75 1 91.75 145 SER B CA 1
ATOM 4079 C C . SER B 1 145 ? -3.438 29.062 11.078 1 91.75 145 SER B C 1
ATOM 4081 O O . SER B 1 145 ? -2.945 30.109 11.477 1 91.75 145 SER B O 1
ATOM 4083 N N . SER B 1 146 ? -4.398 28.391 11.766 1 92.69 146 SER B N 1
ATOM 4084 C CA . SER B 1 146 ? -4.895 28.922 13.031 1 92.69 146 SER B CA 1
ATOM 4085 C C . SER B 1 146 ? -3.793 28.969 14.086 1 92.69 146 SER B C 1
ATOM 4087 O O . SER B 1 146 ? -3.621 29.969 14.781 1 92.69 146 SER B O 1
ATOM 4089 N N . SER B 1 147 ? -3.08 27.828 14.148 1 95 147 SER B N 1
ATOM 4090 C CA . SER B 1 147 ? -2.002 27.781 15.133 1 95 147 SER B CA 1
ATOM 4091 C C . SER B 1 147 ? -0.874 28.734 14.766 1 95 147 SER B C 1
ATOM 4093 O O . SER B 1 147 ? -0.269 29.359 15.648 1 95 147 SER B O 1
ATOM 4095 N N . SER B 1 148 ? -0.571 28.828 13.516 1 96.69 148 SER B N 1
ATOM 4096 C CA . SER B 1 148 ? 0.426 29.781 13.047 1 96.69 148 SER B CA 1
ATOM 4097 C C . SER B 1 148 ? 0.034 31.203 13.414 1 96.69 148 SER B C 1
ATOM 4099 O O . SER B 1 148 ? 0.883 32 13.805 1 96.69 148 SER B O 1
ATOM 4101 N N . TYR B 1 149 ? -1.208 31.547 13.305 1 96.75 149 TYR B N 1
ATOM 4102 C CA . TYR B 1 149 ? -1.748 32.844 13.688 1 96.75 149 TYR B CA 1
ATOM 4103 C C . TYR B 1 149 ? -1.581 33.094 15.188 1 96.75 149 TYR B C 1
ATOM 4105 O O . TYR B 1 149 ? -1.082 34.125 15.609 1 96.75 149 TYR B O 1
ATOM 4113 N N . ILE B 1 150 ? -1.962 32.094 15.914 1 97.62 150 ILE B N 1
ATOM 4114 C CA . ILE B 1 150 ? -1.939 32.219 17.375 1 97.62 150 ILE B CA 1
ATOM 4115 C C . ILE B 1 150 ? -0.51 32.469 17.844 1 97.62 150 ILE B C 1
ATOM 4117 O O . ILE B 1 150 ? -0.258 33.406 18.609 1 97.62 150 ILE B O 1
ATOM 4121 N N . VAL B 1 151 ? 0.389 31.688 17.359 1 98.38 151 VAL B N 1
ATOM 4122 C CA . VAL B 1 151 ? 1.768 31.719 17.844 1 98.38 151 VAL B CA 1
ATOM 4123 C C . VAL B 1 151 ? 2.428 33.031 17.391 1 98.38 151 VAL B C 1
ATOM 4125 O O . VAL B 1 151 ? 3.139 33.656 18.172 1 98.38 151 VAL B O 1
ATOM 4128 N N . SER B 1 152 ? 2.225 33.438 16.203 1 98.38 152 SER B N 1
ATOM 4129 C CA . SER B 1 152 ? 2.807 34.656 15.711 1 98.38 152 SER B CA 1
ATOM 4130 C C . SER B 1 152 ? 2.217 35.875 16.438 1 98.38 152 SER B C 1
ATOM 4132 O O . SER B 1 152 ? 2.934 36.812 16.75 1 98.38 152 SER B O 1
ATOM 4134 N N . LEU B 1 153 ? 0.977 35.875 16.641 1 98.44 153 LEU B N 1
ATOM 4135 C CA . LEU B 1 153 ? 0.308 36.938 17.375 1 98.44 153 LEU B CA 1
ATOM 4136 C C . LEU B 1 153 ? 0.853 37.062 18.797 1 98.44 153 LEU B C 1
ATOM 4138 O O . LEU B 1 153 ? 1.181 38.156 19.25 1 98.44 153 LEU B O 1
ATOM 4142 N N . ALA B 1 154 ? 0.853 35.938 19.484 1 98.31 154 ALA B N 1
ATOM 4143 C CA . ALA B 1 154 ? 1.365 35.938 20.844 1 98.31 154 ALA B CA 1
ATOM 4144 C C . ALA B 1 154 ? 2.789 36.5 20.906 1 98.31 154 ALA B C 1
ATOM 4146 O O . ALA B 1 154 ? 3.092 37.375 21.719 1 98.31 154 ALA B O 1
ATOM 4147 N N . LYS B 1 155 ? 3.609 36 20.031 1 98.25 155 LYS B N 1
ATOM 4148 C CA . LYS B 1 155 ? 5 36.438 20 1 98.25 155 LYS B CA 1
ATOM 4149 C C . LYS B 1 155 ? 5.09 37.938 19.75 1 98.25 155 LYS B C 1
ATOM 4151 O O . LYS B 1 155 ? 5.828 38.656 20.438 1 98.25 155 LYS B O 1
ATOM 4156 N N . ALA B 1 156 ? 4.398 38.438 18.75 1 98 156 ALA B N 1
ATOM 4157 C CA . ALA B 1 156 ? 4.418 39.844 18.406 1 98 156 ALA B CA 1
ATOM 4158 C C . ALA B 1 156 ? 3.908 40.688 19.562 1 98 156 ALA B C 1
ATOM 4160 O O . ALA B 1 156 ? 4.449 41.781 19.828 1 98 156 ALA B O 1
ATOM 4161 N N . LEU B 1 157 ? 2.848 40.281 20.203 1 97.69 157 LEU B N 1
ATOM 4162 C CA . LEU B 1 157 ? 2.283 41.031 21.312 1 97.69 157 LEU B CA 1
ATOM 4163 C C . LEU B 1 157 ? 3.266 41.094 22.484 1 97.69 157 LEU B C 1
ATOM 4165 O O . LEU B 1 157 ? 3.488 42.156 23.047 1 97.69 157 LEU B O 1
ATOM 4169 N N . PHE B 1 158 ? 3.809 39.969 22.844 1 97.19 158 PHE B N 1
ATOM 4170 C CA . PHE B 1 158 ? 4.789 39.969 23.922 1 97.19 158 PHE B CA 1
ATOM 4171 C C . PHE B 1 158 ? 5.945 40.906 23.609 1 97.19 158 PHE B C 1
ATOM 4173 O O . PHE B 1 158 ? 6.398 41.656 24.469 1 97.19 158 PHE B O 1
ATOM 4180 N N . ASP B 1 159 ? 6.422 40.844 22.391 1 96.56 159 ASP B N 1
ATOM 4181 C CA . ASP B 1 159 ? 7.512 41.719 21.984 1 96.56 159 ASP B CA 1
ATOM 4182 C C . ASP B 1 159 ? 7.082 43.188 22 1 96.56 159 ASP B C 1
ATOM 4184 O O . ASP B 1 159 ? 7.848 44.062 22.438 1 96.56 159 ASP B O 1
ATOM 4188 N N . ALA B 1 160 ? 5.895 43.469 21.516 1 96.06 160 ALA B N 1
ATOM 4189 C CA . ALA B 1 160 ? 5.387 44.812 21.469 1 96.06 160 ALA B CA 1
ATOM 4190 C C . ALA B 1 160 ? 5.289 45.438 22.859 1 96.06 160 ALA B C 1
ATOM 4192 O O . ALA B 1 160 ? 5.492 46.625 23.047 1 96.06 160 ALA B O 1
ATOM 4193 N N . PHE B 1 161 ? 5.004 44.625 23.812 1 95.25 161 PHE B N 1
ATOM 4194 C CA . PHE B 1 161 ? 4.816 45.125 25.172 1 95.25 161 PHE B CA 1
ATOM 4195 C C . PHE B 1 161 ? 6.082 44.906 26 1 95.25 161 PHE B C 1
ATOM 4197 O O . PHE B 1 161 ? 6.074 45.062 27.219 1 95.25 161 PHE B O 1
ATOM 4204 N N . LYS B 1 162 ? 7.145 44.375 25.391 1 94.12 162 LYS B N 1
ATOM 4205 C CA . LYS B 1 162 ? 8.477 44.25 25.984 1 94.12 162 LYS B CA 1
ATOM 4206 C C . LYS B 1 162 ? 8.469 43.281 27.156 1 94.12 162 LYS B C 1
ATOM 4208 O O . LYS B 1 162 ? 9.055 43.531 28.203 1 94.12 162 LYS B O 1
ATOM 4213 N N . ILE B 1 163 ? 7.715 42.281 26.969 1 94.06 163 ILE B N 1
ATOM 4214 C CA . ILE B 1 163 ? 7.707 41.188 27.953 1 94.06 163 ILE B CA 1
ATOM 4215 C C . ILE B 1 163 ? 8.531 40.031 27.438 1 94.06 163 ILE B C 1
ATOM 4217 O O . ILE B 1 163 ? 8.234 39.469 26.375 1 94.06 163 ILE B O 1
ATOM 4221 N N . THR B 1 164 ? 9.531 39.688 28.141 1 92 164 THR B N 1
ATOM 4222 C CA . THR B 1 164 ? 10.375 38.562 27.766 1 92 164 THR B CA 1
ATOM 4223 C C . THR B 1 164 ? 9.711 37.219 28.141 1 92 164 THR B C 1
ATOM 4225 O O . THR B 1 164 ? 9.219 37.062 29.266 1 92 164 THR B O 1
ATOM 4228 N N . ILE B 1 165 ? 9.656 36.375 27.172 1 93 165 ILE B N 1
ATOM 4229 C CA . ILE B 1 165 ? 9.039 35.062 27.406 1 93 165 ILE B CA 1
ATOM 4230 C C . ILE B 1 165 ? 9.867 34 26.703 1 93 165 ILE B C 1
ATOM 4232 O O . ILE B 1 165 ? 10.375 34.188 25.594 1 93 165 ILE B O 1
ATOM 4236 N N . ASP B 1 166 ? 10.117 32.938 27.422 1 94.38 166 ASP B N 1
ATOM 4237 C CA . ASP B 1 166 ? 10.812 31.859 26.75 1 94.38 166 ASP B CA 1
ATOM 4238 C C . ASP B 1 166 ? 9.844 31.031 25.906 1 94.38 166 ASP B C 1
ATOM 4240 O O . ASP B 1 166 ? 8.625 31.203 26 1 94.38 166 ASP B O 1
ATOM 4244 N N . GLN B 1 167 ? 10.32 30.141 25.109 1 95.12 167 GLN B N 1
ATOM 4245 C CA . GLN B 1 167 ? 9.523 29.406 24.125 1 95.12 167 GLN B CA 1
ATOM 4246 C C . GLN B 1 167 ? 8.578 28.422 24.812 1 95.12 167 GLN B C 1
ATOM 4248 O O . GLN B 1 167 ? 7.469 28.188 24.328 1 95.12 167 GLN B O 1
ATOM 4253 N N . GLU B 1 168 ? 9 27.875 25.875 1 95.56 168 GLU B N 1
ATOM 4254 C CA . GLU B 1 168 ? 8.164 26.906 26.578 1 95.56 168 GLU B CA 1
ATOM 4255 C C . GLU B 1 168 ? 6.879 27.547 27.094 1 95.56 168 GLU B C 1
ATOM 4257 O O . GLU B 1 168 ? 5.789 27 26.953 1 95.56 168 GLU B O 1
ATOM 4262 N N . ILE B 1 169 ? 7.086 28.688 27.734 1 95.88 169 ILE B N 1
ATOM 4263 C CA . ILE B 1 169 ? 5.938 29.406 28.266 1 95.88 169 ILE B CA 1
ATOM 4264 C C . ILE B 1 169 ? 5.062 29.906 27.125 1 95.88 169 ILE B C 1
ATOM 4266 O O . ILE B 1 169 ? 3.834 29.844 27.188 1 95.88 169 ILE B O 1
ATOM 4270 N N . LEU B 1 170 ? 5.703 30.453 26.094 1 97.12 170 LEU B N 1
ATOM 4271 C CA . LEU B 1 170 ? 4.957 30.875 24.906 1 97.12 170 LEU B CA 1
ATOM 4272 C C . LEU B 1 170 ? 4.098 29.734 24.375 1 97.12 170 LEU B C 1
ATOM 4274 O O . LEU B 1 170 ? 2.916 29.922 24.078 1 97.12 170 LEU B O 1
ATOM 4278 N N . ASN B 1 171 ? 4.699 28.578 24.281 1 96.69 171 ASN B N 1
ATOM 4279 C CA . ASN B 1 171 ? 4 27.406 23.766 1 96.69 171 ASN B CA 1
ATOM 4280 C C . ASN B 1 171 ? 2.805 27.031 24.641 1 96.69 171 ASN B C 1
ATOM 4282 O O . ASN B 1 171 ? 1.755 26.641 24.141 1 96.69 171 ASN B O 1
ATOM 4286 N N . ARG B 1 172 ? 2.982 27.125 25.891 1 95.25 172 ARG B N 1
ATOM 4287 C CA . ARG B 1 172 ? 1.896 26.828 26.812 1 95.25 172 ARG B CA 1
ATOM 4288 C C . ARG B 1 172 ? 0.735 27.797 26.625 1 95.25 172 ARG B C 1
ATOM 4290 O O . ARG B 1 172 ? -0.429 27.406 26.656 1 95.25 172 ARG B O 1
ATOM 4297 N N . TRP B 1 173 ? 1.07 29.094 26.5 1 95.88 173 TRP B N 1
ATOM 4298 C CA . TRP B 1 173 ? 0.045 30.094 26.25 1 95.88 173 TRP B CA 1
ATOM 4299 C C . TRP B 1 173 ? -0.712 29.797 24.953 1 95.88 173 TRP B C 1
ATOM 4301 O O . TRP B 1 173 ? -1.942 29.875 24.922 1 95.88 173 TRP B O 1
ATOM 4311 N N . CYS B 1 174 ? 0.043 29.453 23.953 1 96.94 174 CYS B N 1
ATOM 4312 C CA . CYS B 1 174 ? -0.543 29.188 22.641 1 96.94 174 CYS B CA 1
ATOM 4313 C C . CYS B 1 174 ? -1.405 27.938 22.672 1 96.94 174 CYS B C 1
ATOM 4315 O O . CYS B 1 174 ? -2.42 27.859 21.969 1 96.94 174 CYS B O 1
ATOM 4317 N N . PHE B 1 175 ? -1.014 26.953 23.438 1 95.06 175 PHE B N 1
ATOM 4318 C CA . PHE B 1 175 ? -1.811 25.75 23.594 1 95.06 175 PHE B CA 1
ATOM 4319 C C . PHE B 1 175 ? -3.193 26.078 24.141 1 95.06 175 PHE B C 1
ATOM 4321 O O . PHE B 1 175 ? -4.199 25.547 23.656 1 95.06 175 PHE B O 1
ATOM 4328 N N . GLU B 1 176 ? -3.211 26.953 25.094 1 94.12 176 GLU B N 1
ATOM 4329 C CA . GLU B 1 176 ? -4.477 27.359 25.703 1 94.12 176 GLU B CA 1
ATOM 4330 C C . GLU B 1 176 ? -5.363 28.094 24.703 1 94.12 176 GLU B C 1
ATOM 4332 O O . GLU B 1 176 ? -6.586 27.922 24.703 1 94.12 176 GLU B O 1
ATOM 4337 N N . MET B 1 177 ? -4.773 28.938 23.906 1 94.75 177 MET B N 1
ATOM 4338 C CA . MET B 1 177 ? -5.527 29.672 22.891 1 94.75 177 MET B CA 1
ATOM 4339 C C . MET B 1 177 ? -6.047 28.719 21.812 1 94.75 177 MET B C 1
ATOM 4341 O O . MET B 1 177 ? -7.121 28.938 21.25 1 94.75 177 MET B O 1
ATOM 4345 N N . ASP B 1 178 ? -5.254 27.688 21.5 1 92.69 178 ASP B N 1
ATOM 4346 C CA . ASP B 1 178 ? -5.621 26.719 20.469 1 92.69 178 ASP B CA 1
ATOM 4347 C C . ASP B 1 178 ? -6.914 25.984 20.828 1 92.69 178 ASP B C 1
ATOM 4349 O O . ASP B 1 178 ? -7.645 25.531 19.953 1 92.69 178 ASP B O 1
ATOM 4353 N N . LYS B 1 179 ? -7.199 25.859 22.062 1 88.88 179 LYS B N 1
ATOM 4354 C CA . LYS B 1 179 ? -8.422 25.219 22.531 1 88.88 179 LYS B CA 1
ATOM 4355 C C . LYS B 1 179 ? -9.656 25.953 22.031 1 88.88 179 LYS B C 1
ATOM 4357 O O . LYS B 1 179 ? -10.719 25.359 21.859 1 88.88 179 LYS B O 1
ATOM 4362 N N . LEU B 1 180 ? -9.508 27.203 21.797 1 83.69 180 LEU B N 1
ATOM 4363 C CA . LEU B 1 180 ? -10.625 28.016 21.328 1 83.69 180 LEU B CA 1
ATOM 4364 C C . LEU B 1 180 ? -10.969 27.688 19.875 1 83.69 180 LEU B C 1
ATOM 4366 O O . LEU B 1 180 ? -12.125 27.797 19.469 1 83.69 180 LEU B O 1
ATOM 4370 N N . PHE B 1 181 ? -9.945 27.375 19.094 1 77.81 181 PHE B N 1
ATOM 4371 C CA . PHE B 1 181 ? -10.156 27.031 17.703 1 77.81 181 PHE B CA 1
ATOM 4372 C C . PHE B 1 181 ? -10.57 25.562 17.578 1 77.81 181 PHE B C 1
ATOM 4374 O O . PHE B 1 181 ? -11.391 25.219 16.719 1 77.81 181 PHE B O 1
ATOM 4381 N N . HIS B 1 182 ? -10.016 24.719 18.375 1 77.12 182 HIS B N 1
ATOM 4382 C CA . HIS B 1 182 ? -10.102 23.297 18.078 1 77.12 182 HIS B CA 1
ATOM 4383 C C . HIS B 1 182 ? -10.797 22.531 19.188 1 77.12 182 HIS B C 1
ATOM 4385 O O . HIS B 1 182 ? -11.156 21.359 19.031 1 77.12 182 HIS B O 1
ATOM 4391 N N . GLY B 1 183 ? -11.023 23.094 20.25 1 77.5 183 GLY B N 1
ATOM 4392 C CA . GLY B 1 183 ? -11.602 22.422 21.406 1 77.5 183 GLY B CA 1
ATOM 4393 C C . GLY B 1 183 ? -10.602 21.578 22.156 1 77.5 183 GLY B C 1
ATOM 4394 O O . GLY B 1 183 ? -10.18 21.938 23.266 1 77.5 183 GLY B O 1
ATOM 4395 N N . LYS B 1 184 ? -10.172 20.344 21.578 1 76.38 184 LYS B N 1
ATOM 4396 C CA . LYS B 1 184 ? -9.18 19.453 22.188 1 76.38 184 LYS B CA 1
ATOM 4397 C C . LYS B 1 184 ? -7.98 19.266 21.266 1 76.38 184 LYS B C 1
ATOM 4399 O O . LYS B 1 184 ? -7.84 18.234 20.609 1 76.38 184 LYS B O 1
ATOM 4404 N N . PRO B 1 185 ? -7.219 20.297 21.344 1 79 185 PRO B N 1
ATOM 4405 C CA . PRO B 1 185 ? -6.051 20.172 20.469 1 79 185 PRO B CA 1
ATOM 4406 C C . PRO B 1 185 ? -5.039 19.141 20.969 1 79 185 PRO B C 1
ATOM 4408 O O . PRO B 1 185 ? -5.02 18.828 22.172 1 79 185 PRO B O 1
ATOM 4411 N N . SER B 1 186 ? -4.23 18.594 20.094 1 78.38 186 SER B N 1
ATOM 4412 C CA . SER B 1 186 ? -3.219 17.594 20.422 1 78.38 186 SER B CA 1
ATOM 4413 C C . SER B 1 186 ? -1.93 18.25 20.906 1 78.38 186 SER B C 1
ATOM 4415 O O . SER B 1 186 ? -1.067 17.594 21.484 1 78.38 186 SER B O 1
ATOM 4417 N N . GLY B 1 187 ? -1.813 19.562 20.641 1 86.5 187 GLY B N 1
ATOM 4418 C CA . GLY B 1 187 ? -0.577 20.25 20.984 1 86.5 187 GLY B CA 1
ATOM 4419 C C . GLY B 1 187 ? 0.462 20.172 19.875 1 86.5 187 GLY B C 1
ATOM 4420 O O . GLY B 1 187 ? 1.521 20.797 19.969 1 86.5 187 GLY B O 1
ATOM 4421 N N . ILE B 1 188 ? 0.189 19.516 18.859 1 88.81 188 ILE B N 1
ATOM 4422 C CA . ILE B 1 188 ? 1.127 19.297 17.766 1 88.81 188 ILE B CA 1
ATOM 4423 C C . ILE B 1 188 ? 1.346 20.609 17.016 1 88.81 188 ILE B C 1
ATOM 4425 O O . ILE B 1 188 ? 2.486 21.031 16.797 1 88.81 188 ILE B O 1
ATOM 4429 N N . ASP B 1 189 ? 0.281 21.266 16.688 1 91.62 189 ASP B N 1
ATOM 4430 C CA . ASP B 1 189 ? 0.361 22.422 15.805 1 91.62 189 ASP B CA 1
ATOM 4431 C C . ASP B 1 189 ? 1.091 23.594 16.469 1 91.62 189 ASP B C 1
ATOM 4433 O O . ASP B 1 189 ? 2.025 24.156 15.906 1 91.62 189 ASP B O 1
ATOM 4437 N N . ASN B 1 190 ? 0.662 23.922 17.734 1 93.81 190 ASN B N 1
ATOM 4438 C CA . ASN B 1 190 ? 1.32 25.031 18.406 1 93.81 190 ASN B CA 1
ATOM 4439 C C . ASN B 1 190 ? 2.785 24.719 18.703 1 93.81 190 ASN B C 1
ATOM 4441 O O . ASN B 1 190 ? 3.639 25.609 18.625 1 93.81 190 ASN B O 1
ATOM 4445 N N . SER B 1 191 ? 3.053 23.469 19 1 94.62 191 SER B N 1
ATOM 4446 C CA . SER B 1 191 ? 4.43 23.094 19.312 1 94.62 191 SER B CA 1
ATOM 4447 C C . SER B 1 191 ? 5.324 23.234 18.078 1 94.62 191 SER B C 1
ATOM 4449 O O . SER B 1 191 ? 6.414 23.797 18.172 1 94.62 191 SER B O 1
ATOM 4451 N N . ILE B 1 192 ? 4.902 22.766 17.047 1 94.69 192 ILE B N 1
ATOM 4452 C CA . ILE B 1 192 ? 5.703 22.797 15.82 1 94.69 192 ILE B CA 1
ATOM 4453 C C . ILE B 1 192 ? 5.848 24.25 15.352 1 94.69 192 ILE B C 1
ATOM 4455 O O . ILE B 1 192 ? 6.895 24.625 14.828 1 94.69 192 ILE B O 1
ATOM 4459 N N . CYS B 1 193 ? 4.828 25.016 15.445 1 96.19 193 CYS B N 1
ATOM 4460 C CA . CYS B 1 193 ? 4.875 26.422 15.062 1 96.19 193 CYS B CA 1
ATOM 4461 C C . CYS B 1 193 ? 5.836 27.188 15.961 1 96.19 193 CYS B C 1
ATOM 4463 O O . CYS B 1 193 ? 6.547 28.078 15.484 1 96.19 193 CYS B O 1
ATOM 4465 N N . THR B 1 194 ? 5.852 26.859 17.219 1 97.12 194 THR B N 1
ATOM 4466 C CA . THR B 1 194 ? 6.684 27.562 18.172 1 97.12 194 THR B CA 1
ATOM 4467 C C . THR B 1 194 ? 8.156 27.188 18 1 97.12 194 THR B C 1
ATOM 4469 O O . THR B 1 194 ? 9.016 28.078 17.906 1 97.12 194 THR B O 1
ATOM 4472 N N . TYR B 1 195 ? 8.414 25.922 17.906 1 96.25 195 TYR B N 1
ATOM 4473 C CA . TYR B 1 195 ? 9.789 25.453 18 1 96.25 195 TYR B CA 1
ATOM 4474 C C . TYR B 1 195 ? 10.383 25.234 16.609 1 96.25 195 TYR B C 1
ATOM 4476 O O . TYR B 1 195 ? 11.609 25.219 16.453 1 96.25 195 TYR B O 1
ATOM 4484 N N . GLY B 1 196 ? 9.562 25.016 15.664 1 96.06 196 GLY B N 1
ATOM 4485 C CA . GLY B 1 196 ? 10.039 24.688 14.328 1 96.06 196 GLY B CA 1
ATOM 4486 C C . GLY B 1 196 ? 10.461 23.234 14.195 1 96.06 196 GLY B C 1
ATOM 4487 O O . GLY B 1 196 ? 10.188 22.406 15.07 1 96.06 196 GLY B O 1
ATOM 4488 N N . GLY B 1 197 ? 10.984 22.938 13.008 1 95.31 197 GLY B N 1
ATOM 4489 C CA . GLY B 1 197 ? 11.5 21.594 12.766 1 95.31 197 GLY B CA 1
ATOM 4490 C C . GLY B 1 197 ? 10.406 20.578 12.531 1 95.31 197 GLY B C 1
ATOM 4491 O O . GLY B 1 197 ? 9.531 20.766 11.688 1 95.31 197 GLY B O 1
ATOM 4492 N N . ALA B 1 198 ? 10.586 19.438 13.242 1 95.81 198 ALA B N 1
ATOM 4493 C CA . ALA B 1 198 ? 9.664 18.312 13.086 1 95.81 198 ALA B CA 1
ATOM 4494 C C . ALA B 1 198 ? 9.422 17.609 14.422 1 95.81 198 ALA B C 1
ATOM 4496 O O . ALA B 1 198 ? 10.18 17.797 15.375 1 95.81 198 ALA B O 1
ATOM 4497 N N . LEU B 1 199 ? 8.344 16.906 14.469 1 96.69 199 LEU B N 1
ATOM 4498 C CA . LEU B 1 199 ? 8.055 16.156 15.688 1 96.69 199 LEU B CA 1
ATOM 4499 C C . LEU B 1 199 ? 7.449 14.789 15.359 1 96.69 199 LEU B C 1
ATOM 4501 O O . LEU B 1 199 ? 6.828 14.625 14.312 1 96.69 199 LEU B O 1
ATOM 4505 N N . LEU B 1 200 ? 7.684 13.844 16.219 1 97.12 200 LEU B N 1
ATOM 4506 C CA . LEU B 1 200 ? 7.098 12.508 16.203 1 97.12 200 LEU B CA 1
ATOM 4507 C C . LEU B 1 200 ? 6.004 12.375 17.25 1 97.12 200 LEU B C 1
ATOM 4509 O O . LEU B 1 200 ? 6.223 12.695 18.422 1 97.12 200 LEU B O 1
ATOM 4513 N N . PHE B 1 201 ? 4.926 12 16.797 1 95.75 201 PHE B N 1
ATOM 4514 C CA . PHE B 1 201 ? 3.748 11.867 17.641 1 95.75 201 PHE B CA 1
ATOM 4515 C C . PHE B 1 201 ? 3.287 10.414 17.703 1 95.75 201 PHE B C 1
ATOM 4517 O O . PHE B 1 201 ? 3.348 9.695 16.703 1 95.75 201 PHE B O 1
ATOM 4524 N N . GLU B 1 202 ? 2.811 9.93 18.875 1 96.31 202 GLU B N 1
ATOM 4525 C CA . GLU B 1 202 ? 2.287 8.578 19.062 1 96.31 202 GLU B CA 1
ATOM 4526 C C . GLU B 1 202 ? 1.369 8.508 20.281 1 96.31 202 GLU B C 1
ATOM 4528 O O . GLU B 1 202 ? 1.677 9.07 21.328 1 96.31 202 GLU B O 1
ATOM 4533 N N . GLY B 1 203 ? 0.289 7.82 20.141 1 93 203 GLY B N 1
ATOM 4534 C CA . GLY B 1 203 ? -0.605 7.613 21.281 1 93 203 GLY B CA 1
ATOM 4535 C C . GLY B 1 203 ? -1.132 8.906 21.859 1 93 203 GLY B C 1
ATOM 4536 O O . GLY B 1 203 ? -1.224 9.047 23.078 1 93 203 GLY B O 1
ATOM 4537 N N . GLY B 1 204 ? -1.187 9.891 21.125 1 87.25 204 GLY B N 1
ATOM 4538 C CA . GLY B 1 204 ? -1.76 11.148 21.578 1 87.25 204 GLY B CA 1
ATOM 4539 C C . GLY B 1 204 ? -0.743 12.07 22.234 1 87.25 204 GLY B C 1
ATOM 4540 O O . GLY B 1 204 ? -1.106 13.086 22.812 1 87.25 204 GLY B O 1
ATOM 4541 N N . LYS B 1 205 ? 0.497 11.664 22.047 1 92.12 205 LYS B N 1
ATOM 4542 C CA . LYS B 1 205 ? 1.533 12.469 22.688 1 92.12 205 LYS B CA 1
ATOM 4543 C C . LYS B 1 205 ? 2.699 12.719 21.734 1 92.12 205 LYS B C 1
ATOM 4545 O O . LYS B 1 205 ? 2.959 11.914 20.844 1 92.12 205 LYS B O 1
ATOM 4550 N N . ILE B 1 206 ? 3.342 13.805 21.984 1 94.38 206 ILE B N 1
ATOM 4551 C CA . ILE B 1 206 ? 4.598 14.078 21.281 1 94.38 206 ILE B CA 1
ATOM 4552 C C . ILE B 1 206 ? 5.715 13.234 21.906 1 94.38 206 ILE B C 1
ATOM 4554 O O . ILE B 1 206 ? 6.027 13.383 23.078 1 94.38 206 ILE B O 1
ATOM 4558 N N . ILE B 1 207 ? 6.32 12.438 21.125 1 95.12 207 ILE B N 1
ATOM 4559 C CA . ILE B 1 207 ? 7.332 11.523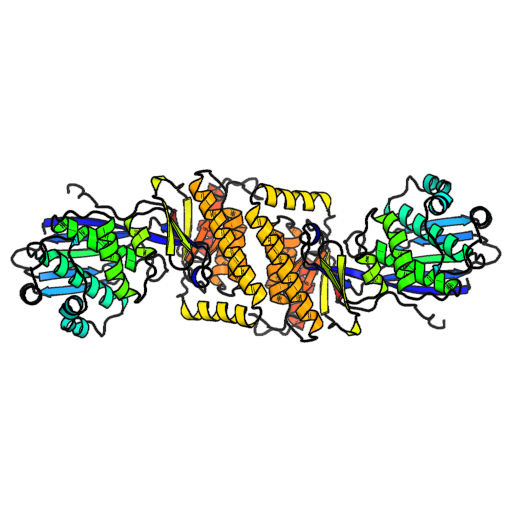 21.656 1 95.12 207 ILE B CA 1
ATOM 4560 C C . ILE B 1 207 ? 8.719 12.133 21.484 1 95.12 207 ILE B C 1
ATOM 4562 O O . ILE B 1 207 ? 9.617 11.891 22.281 1 95.12 207 ILE B O 1
ATOM 4566 N N . GLU B 1 208 ? 8.875 12.805 20.453 1 95.69 208 GLU B N 1
ATOM 4567 C CA . GLU B 1 208 ? 10.156 13.438 20.141 1 95.69 208 GLU B CA 1
ATOM 4568 C C . GLU B 1 208 ? 9.961 14.656 19.25 1 95.69 208 GLU B C 1
ATOM 4570 O O . GLU B 1 208 ? 9.07 14.672 18.391 1 95.69 208 GLU B O 1
ATOM 4575 N N . GLN B 1 209 ? 10.758 15.695 19.5 1 94.94 209 GLN B N 1
ATOM 4576 C CA . GLN B 1 209 ? 10.75 16.906 18.688 1 94.94 209 GLN B CA 1
ATOM 4577 C C . GLN B 1 209 ? 12.172 17.359 18.359 1 94.94 209 GLN B C 1
ATOM 4579 O O . GLN B 1 209 ? 13.047 17.328 19.234 1 94.94 209 GLN B O 1
ATOM 4584 N N . VAL B 1 210 ? 12.391 17.672 17.109 1 93.5 210 VAL B N 1
ATOM 4585 C CA . VAL B 1 210 ? 13.719 18.125 16.703 1 93.5 210 VAL B CA 1
ATOM 4586 C C . VAL B 1 210 ? 13.617 19.5 16.062 1 93.5 210 VAL B C 1
ATOM 4588 O O . VAL B 1 210 ? 12.656 19.797 15.344 1 93.5 210 VAL B O 1
ATOM 4591 N N . LYS B 1 211 ? 14.625 20.312 16.312 1 91 211 LYS B N 1
ATOM 4592 C CA . LYS B 1 211 ? 14.656 21.656 15.758 1 91 211 LYS B CA 1
ATOM 4593 C C . LYS B 1 211 ? 15.055 21.641 14.281 1 91 211 LYS B C 1
ATOM 4595 O O . LYS B 1 211 ? 15.539 20.609 13.781 1 91 211 LYS B O 1
ATOM 4600 N N . HIS B 1 212 ? 14.859 22.75 13.656 1 91.12 212 HIS B N 1
ATOM 4601 C CA . HIS B 1 212 ? 15.062 22.844 12.219 1 91.12 212 HIS B CA 1
ATOM 4602 C C . HIS B 1 212 ? 16.531 22.594 11.852 1 91.12 212 HIS B C 1
ATOM 4604 O O . HIS B 1 212 ? 16.812 22.109 10.758 1 91.12 212 HIS B O 1
ATOM 4610 N N . GLU B 1 213 ? 17.406 22.828 12.781 1 88.25 213 GLU B N 1
ATOM 4611 C CA . GLU B 1 213 ? 18.828 22.656 12.516 1 88.25 213 GLU B CA 1
ATOM 4612 C C . GLU B 1 213 ? 19.203 21.172 12.438 1 88.25 213 GLU B C 1
ATOM 4614 O O . GLU B 1 213 ? 20.234 20.828 11.852 1 88.25 213 GLU B O 1
ATOM 4619 N N . SER B 1 214 ? 18.391 20.406 12.953 1 86.06 214 SER B N 1
ATOM 4620 C CA . SER B 1 214 ? 18.719 19 13.086 1 86.06 214 SER B CA 1
ATOM 4621 C C . SER B 1 214 ? 18.094 18.172 11.977 1 86.06 214 SER B C 1
ATOM 4623 O O . SER B 1 214 ? 18.188 16.938 11.969 1 86.06 214 SER B O 1
ATOM 4625 N N . ILE B 1 215 ? 17.406 18.781 11.086 1 83.31 215 ILE B N 1
ATOM 4626 C CA . ILE B 1 215 ? 16.797 18.031 9.992 1 83.31 215 ILE B CA 1
ATOM 4627 C C . ILE B 1 215 ? 17.172 18.672 8.656 1 83.31 215 ILE B C 1
ATOM 4629 O O . ILE B 1 215 ? 17.453 19.875 8.594 1 83.31 215 ILE B O 1
ATOM 4633 N N . PRO B 1 216 ? 17.281 17.75 7.656 1 80.06 216 PRO B N 1
ATOM 4634 C CA . PRO B 1 216 ? 17.562 18.328 6.34 1 80.06 216 PRO B CA 1
ATOM 4635 C C . PRO B 1 216 ? 16.406 19.156 5.789 1 80.06 216 PRO B C 1
ATOM 4637 O O . PRO B 1 216 ? 15.258 18.969 6.203 1 80.06 216 PRO B O 1
ATOM 4640 N N . ASN B 1 217 ? 16.828 20.141 4.965 1 75.38 217 ASN B N 1
ATOM 4641 C CA . ASN B 1 217 ? 15.773 20.859 4.242 1 75.38 217 ASN B CA 1
ATOM 4642 C C . ASN B 1 217 ? 15.281 20.062 3.035 1 75.38 217 ASN B C 1
ATOM 4644 O O . ASN B 1 217 ? 16.078 19.469 2.311 1 75.38 217 ASN B O 1
ATOM 4648 N N . PHE B 1 218 ? 13.953 19.953 3.01 1 81.62 218 PHE B N 1
ATOM 4649 C CA . PHE B 1 218 ? 13.336 19.266 1.886 1 81.62 218 PHE B CA 1
ATOM 4650 C C . PHE B 1 218 ? 12.5 20.219 1.053 1 81.62 218 PHE B C 1
ATOM 4652 O O . PHE B 1 218 ? 11.781 21.062 1.599 1 81.62 218 PHE B O 1
ATOM 4659 N N . LYS B 1 219 ? 12.727 20.062 -0.214 1 89.06 219 LYS B N 1
ATOM 4660 C CA . LYS B 1 219 ? 11.883 20.844 -1.111 1 89.06 219 LYS B CA 1
ATOM 4661 C C . LYS B 1 219 ? 10.695 20.031 -1.607 1 89.06 219 LYS B C 1
ATOM 4663 O O . LYS B 1 219 ? 10.844 18.859 -1.967 1 89.06 219 LYS B O 1
ATOM 4668 N N . VAL B 1 220 ? 9.562 20.656 -1.49 1 94.94 220 VAL B N 1
ATOM 4669 C CA . VAL B 1 220 ? 8.352 20.016 -1.988 1 94.94 220 VAL B CA 1
ATOM 4670 C C . VAL B 1 220 ? 7.48 21.031 -2.717 1 94.94 220 VAL B C 1
ATOM 4672 O O . VAL B 1 220 ? 7.688 22.25 -2.58 1 94.94 220 VAL B O 1
ATOM 4675 N N . ILE B 1 221 ? 6.648 20.516 -3.523 1 96.88 221 ILE B N 1
ATOM 4676 C CA . ILE B 1 221 ? 5.574 21.312 -4.098 1 96.88 221 ILE B CA 1
ATOM 4677 C C . ILE B 1 221 ? 4.238 20.922 -3.471 1 96.88 221 ILE B C 1
ATOM 4679 O O . ILE B 1 221 ? 3.883 19.734 -3.455 1 96.88 221 ILE B O 1
ATOM 4683 N N . LEU B 1 222 ? 3.611 21.891 -2.873 1 97.44 222 LEU B N 1
ATOM 4684 C CA . LEU B 1 222 ? 2.248 21.672 -2.398 1 97.44 222 LEU B CA 1
ATOM 4685 C C . LEU B 1 222 ? 1.233 22.078 -3.465 1 97.44 222 LEU B C 1
ATOM 4687 O O . LEU B 1 222 ? 1.332 23.156 -4.047 1 97.44 222 LEU B O 1
ATOM 4691 N N . VAL B 1 223 ? 0.342 21.172 -3.725 1 97.81 223 VAL B N 1
ATOM 4692 C CA . VAL B 1 223 ? -0.695 21.422 -4.719 1 97.81 223 VAL B CA 1
ATOM 4693 C C . VAL B 1 223 ? -2.064 21.453 -4.043 1 97.81 223 VAL B C 1
ATOM 4695 O O . VAL B 1 223 ? -2.459 20.484 -3.393 1 97.81 223 VAL B O 1
ATOM 4698 N N . ASN B 1 224 ? -2.721 22.562 -4.207 1 95.75 224 ASN B N 1
ATOM 4699 C CA . ASN B 1 224 ? -4.09 22.672 -3.711 1 95.75 224 ASN B CA 1
ATOM 4700 C C . ASN B 1 224 ? -5.094 22.094 -4.699 1 95.75 224 ASN B C 1
ATOM 4702 O O . ASN B 1 224 ? -5.215 22.578 -5.828 1 95.75 224 ASN B O 1
ATOM 4706 N N . THR B 1 225 ? -5.863 21.094 -4.266 1 94.75 225 THR B N 1
ATOM 4707 C CA . THR B 1 225 ? -6.797 20.406 -5.145 1 94.75 225 THR B CA 1
ATOM 4708 C C . THR B 1 225 ? -7.98 21.312 -5.492 1 94.75 225 THR B C 1
ATOM 4710 O O . THR B 1 225 ? -8.695 21.047 -6.461 1 94.75 225 THR B O 1
ATOM 4713 N N . GLY B 1 226 ? -8.219 22.297 -4.609 1 92.25 226 GLY B N 1
ATOM 4714 C CA . GLY B 1 226 ? -9.383 23.156 -4.77 1 92.25 226 GLY B CA 1
ATOM 4715 C C . GLY B 1 226 ? -10.656 22.547 -4.211 1 92.25 226 GLY B C 1
ATOM 4716 O O . GLY B 1 226 ? -11.719 23.172 -4.262 1 92.25 226 GLY B O 1
ATOM 4717 N N . ILE B 1 227 ? -10.547 21.359 -3.721 1 92.44 227 ILE B N 1
ATOM 4718 C CA . ILE B 1 227 ? -11.688 20.672 -3.135 1 92.44 227 ILE B CA 1
ATOM 4719 C C . ILE B 1 227 ? -11.672 20.828 -1.617 1 92.44 227 ILE B C 1
ATOM 4721 O O . ILE B 1 227 ? -10.68 20.484 -0.964 1 92.44 227 ILE B O 1
ATOM 4725 N N . GLN B 1 228 ? -12.758 21.344 -1.031 1 87.25 228 GLN B N 1
ATOM 4726 C CA . GLN B 1 228 ? -12.852 21.547 0.41 1 87.25 228 GLN B CA 1
ATOM 4727 C C . GLN B 1 228 ? -12.859 20.219 1.152 1 87.25 228 GLN B C 1
ATOM 4729 O O . GLN B 1 228 ? -13.57 19.281 0.766 1 87.25 228 GLN B O 1
ATOM 4734 N N . ARG B 1 229 ? -12.164 20.125 2.277 1 86.75 229 ARG B N 1
ATOM 4735 C CA . ARG B 1 229 ? -12.023 18.906 3.055 1 86.75 229 ARG B CA 1
ATOM 4736 C C . ARG B 1 229 ? -13.203 18.719 4.008 1 86.75 229 ARG B C 1
ATOM 4738 O O . ARG B 1 229 ? -13.773 19.703 4.496 1 86.75 229 ARG B O 1
ATOM 4745 N N . ASN B 1 230 ? -13.57 17.578 4.078 1 90.19 230 ASN B N 1
ATOM 4746 C CA . ASN B 1 230 ? -14.492 17.141 5.121 1 90.19 230 ASN B CA 1
ATOM 4747 C C . ASN B 1 230 ? -13.875 16.078 6.016 1 90.19 230 ASN B C 1
ATOM 4749 O O . ASN B 1 230 ? -14.031 14.875 5.762 1 90.19 230 ASN B O 1
ATOM 4753 N N . THR B 1 231 ? -13.266 16.516 7.066 1 88.12 231 THR B N 1
ATOM 4754 C CA . THR B 1 231 ? -12.484 15.641 7.93 1 88.12 231 THR B CA 1
ATOM 4755 C C . THR B 1 231 ? -13.367 14.555 8.539 1 88.12 231 THR B C 1
ATOM 4757 O O . THR B 1 231 ? -12.984 13.383 8.57 1 88.12 231 THR B O 1
ATOM 4760 N N . LYS B 1 232 ? -14.531 14.953 8.984 1 90.81 232 LYS B N 1
ATOM 4761 C CA . LYS B 1 232 ? -15.453 14 9.594 1 90.81 232 LYS B CA 1
ATOM 4762 C C . LYS B 1 232 ? -15.812 12.883 8.617 1 90.81 232 LYS B C 1
ATOM 4764 O O . LYS B 1 232 ? -15.859 11.711 9 1 90.81 232 LYS B O 1
ATOM 4769 N N . ALA B 1 233 ? -16.016 13.273 7.402 1 95.06 233 ALA B N 1
ATOM 4770 C CA . ALA B 1 233 ? -16.375 12.281 6.383 1 95.06 233 ALA B CA 1
ATOM 4771 C C . ALA B 1 233 ? -15.227 11.305 6.145 1 95.06 233 ALA B C 1
ATOM 4773 O O . ALA B 1 233 ? -15.453 10.117 5.918 1 95.06 233 ALA B O 1
ATOM 4774 N N . MET B 1 234 ? -14.023 11.805 6.164 1 94.94 234 MET B N 1
ATOM 4775 C CA . MET B 1 234 ? -12.859 10.953 5.941 1 94.94 234 MET B CA 1
ATOM 4776 C C . MET B 1 234 ? -12.664 9.977 7.098 1 94.94 234 MET B C 1
ATOM 4778 O O . MET B 1 234 ? -12.312 8.82 6.883 1 94.94 234 MET B O 1
ATOM 4782 N N . ILE B 1 235 ? -12.898 10.414 8.305 1 94.19 235 ILE B N 1
ATOM 4783 C CA . ILE B 1 235 ? -12.797 9.555 9.484 1 94.19 235 ILE B CA 1
ATOM 4784 C C . ILE B 1 235 ? -13.836 8.438 9.398 1 94.19 235 ILE B C 1
ATOM 4786 O O . ILE B 1 235 ? -13.555 7.285 9.727 1 94.19 235 ILE B O 1
ATOM 4790 N N . GLU B 1 236 ? -14.977 8.82 8.938 1 95.75 236 GLU B N 1
ATOM 4791 C CA . GLU B 1 236 ? -16.047 7.832 8.789 1 95.75 236 GLU B CA 1
ATOM 4792 C C . GLU B 1 236 ? -15.688 6.797 7.723 1 95.75 236 GLU B C 1
ATOM 4794 O O . GLU B 1 236 ? -15.992 5.609 7.875 1 95.75 236 GLU B O 1
ATOM 4799 N N . ARG B 1 237 ? -15.109 7.254 6.688 1 95.25 237 ARG B N 1
ATOM 4800 C CA . ARG B 1 237 ? -14.688 6.336 5.633 1 95.25 237 ARG B CA 1
ATOM 4801 C C . ARG B 1 237 ? -13.648 5.352 6.152 1 95.25 237 ARG B C 1
ATOM 4803 O O . ARG B 1 237 ? -13.695 4.16 5.84 1 95.25 237 ARG B O 1
ATOM 4810 N N . CYS B 1 238 ? -12.703 5.848 6.852 1 94.81 238 CYS B N 1
ATOM 4811 C CA . CYS B 1 238 ? -11.695 4.988 7.473 1 94.81 238 CYS B CA 1
ATOM 4812 C C . CYS B 1 238 ? -12.352 3.963 8.391 1 94.81 238 CYS B C 1
ATOM 4814 O O . CYS B 1 238 ? -11.984 2.787 8.375 1 94.81 238 CYS B O 1
ATOM 4816 N N . ARG B 1 239 ? -13.328 4.434 9.164 1 95.44 239 ARG B N 1
ATOM 4817 C CA . ARG B 1 239 ? -14.023 3.543 10.078 1 95.44 239 ARG B CA 1
ATOM 4818 C C . ARG B 1 239 ? -14.742 2.426 9.32 1 95.44 239 ARG B C 1
ATOM 4820 O O . ARG B 1 239 ? -14.805 1.29 9.797 1 95.44 239 ARG B O 1
ATOM 4827 N N . LYS B 1 240 ? -15.273 2.768 8.203 1 95.69 240 LYS B N 1
ATOM 4828 C CA . LYS B 1 240 ? -15.961 1.771 7.387 1 95.69 240 LYS B CA 1
ATOM 4829 C C . LYS B 1 240 ? -15.008 0.652 6.973 1 95.69 240 LYS B C 1
ATOM 4831 O O . LYS B 1 240 ? -15.422 -0.504 6.852 1 95.69 240 LYS B O 1
ATOM 4836 N N . ARG B 1 241 ? -13.742 1 6.695 1 94.69 241 ARG B N 1
ATOM 4837 C CA . ARG B 1 241 ? -12.75 -0.024 6.379 1 94.69 241 ARG B CA 1
ATOM 4838 C C . ARG B 1 241 ? -12.562 -0.984 7.551 1 94.69 241 ARG B C 1
ATOM 4840 O O . ARG B 1 241 ? -12.422 -2.193 7.352 1 94.69 241 ARG B O 1
ATOM 4847 N N . PHE B 1 242 ? -12.578 -0.455 8.773 1 94.56 242 PHE B N 1
ATOM 4848 C CA . PHE B 1 242 ? -12.445 -1.269 9.977 1 94.56 242 PHE B CA 1
ATOM 4849 C C . PHE B 1 242 ? -13.656 -2.176 10.148 1 94.56 242 PHE B C 1
ATOM 4851 O O . PHE B 1 242 ? -13.531 -3.295 10.648 1 94.56 242 PHE B O 1
ATOM 4858 N N . ASP B 1 243 ? -14.789 -1.65 9.766 1 94.44 243 ASP B N 1
ATOM 4859 C CA . ASP B 1 243 ? -15.992 -2.473 9.844 1 94.44 243 ASP B CA 1
ATOM 4860 C C . ASP B 1 243 ? -15.914 -3.652 8.875 1 94.44 243 ASP B C 1
ATOM 4862 O O . ASP B 1 243 ? -16.297 -4.77 9.219 1 94.44 243 ASP B O 1
ATOM 4866 N N . LEU B 1 244 ? -15.414 -3.422 7.703 1 90.44 244 LEU B N 1
ATOM 4867 C CA . LEU B 1 244 ? -15.367 -4.434 6.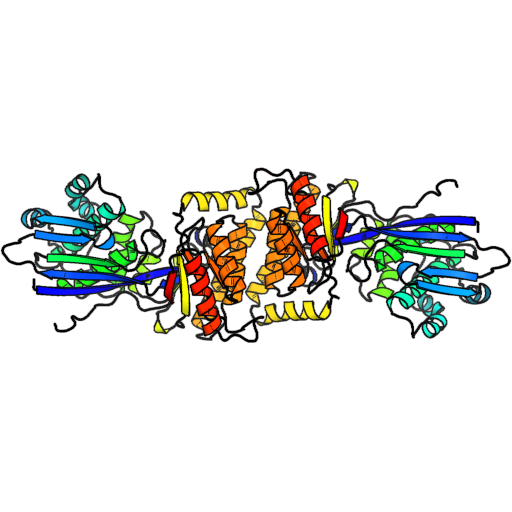652 1 90.44 244 LEU B CA 1
ATOM 4868 C C . LEU B 1 244 ? -14.227 -5.418 6.906 1 90.44 244 LEU B C 1
ATOM 4870 O O . LEU B 1 244 ? -14.391 -6.625 6.719 1 90.44 244 LEU B O 1
ATOM 4874 N N . TYR B 1 245 ? -13.016 -4.816 7.242 1 93.69 245 TYR B N 1
ATOM 4875 C CA . TYR B 1 245 ? -11.805 -5.613 7.406 1 93.69 245 TYR B CA 1
ATOM 4876 C C . TYR B 1 245 ? -11.078 -5.25 8.695 1 93.69 245 TYR B C 1
ATOM 4878 O O . TYR B 1 245 ? -9.992 -4.672 8.664 1 93.69 245 TYR B O 1
ATOM 4886 N N . PRO B 1 246 ? -11.539 -5.656 9.812 1 95.06 246 PRO B N 1
ATOM 4887 C CA . PRO B 1 246 ? -10.984 -5.184 11.086 1 95.06 246 PRO B CA 1
ATOM 4888 C C . PRO B 1 246 ? -9.5 -5.5 11.234 1 95.06 246 PRO B C 1
ATOM 4890 O O . PRO B 1 246 ? -8.695 -4.598 11.484 1 95.06 246 PRO B O 1
ATOM 4893 N N . GLU B 1 247 ? -9.133 -6.754 11 1 96 247 GLU B N 1
ATOM 4894 C CA . GLU B 1 247 ? -7.75 -7.16 11.234 1 96 247 GLU B CA 1
ATOM 4895 C C . GLU B 1 247 ? -6.816 -6.555 10.188 1 96 247 GLU B C 1
ATOM 4897 O O . GLU B 1 247 ? -5.723 -6.086 10.523 1 96 247 GLU B O 1
ATOM 4902 N N . LEU B 1 248 ? -7.258 -6.578 8.969 1 96.06 248 LEU B N 1
ATOM 4903 C CA . LEU B 1 248 ? -6.438 -6.031 7.891 1 96.06 248 LEU B CA 1
ATOM 4904 C C . LEU B 1 248 ? -6.262 -4.527 8.055 1 96.06 248 LEU B C 1
ATOM 4906 O O . LEU B 1 248 ? -5.168 -4 7.848 1 96.06 248 LEU B O 1
ATOM 4910 N N . SER B 1 249 ? -7.379 -3.844 8.414 1 97.19 249 SER B N 1
ATOM 4911 C CA . SER B 1 249 ? -7.309 -2.396 8.594 1 97.19 249 SER B CA 1
ATOM 4912 C C . SER B 1 249 ? -6.383 -2.025 9.742 1 97.19 249 SER B C 1
ATOM 4914 O O . SER B 1 249 ? -5.645 -1.043 9.664 1 97.19 249 SER B O 1
ATOM 4916 N N . GLU B 1 250 ? -6.434 -2.799 10.789 1 97.56 250 GLU B N 1
ATOM 4917 C CA . GLU B 1 250 ? -5.496 -2.59 11.891 1 97.56 250 GLU B CA 1
ATOM 4918 C C . GLU B 1 250 ? -4.051 -2.758 11.422 1 97.56 250 GLU B C 1
ATOM 4920 O O . GLU B 1 250 ? -3.178 -1.971 11.797 1 97.56 250 GLU B O 1
ATOM 4925 N N . GLN B 1 251 ? -3.861 -3.758 10.656 1 97.56 251 GLN B N 1
ATOM 4926 C CA . GLN B 1 251 ? -2.52 -4.008 10.141 1 97.56 251 GLN B CA 1
ATOM 4927 C C . GLN B 1 251 ? -2.055 -2.865 9.242 1 97.56 251 GLN B C 1
ATOM 4929 O O . GLN B 1 251 ? -0.873 -2.514 9.234 1 97.56 251 GLN B O 1
ATOM 4934 N N . VAL B 1 252 ? -2.938 -2.348 8.477 1 98.12 252 VAL B N 1
ATOM 4935 C CA . VAL B 1 252 ? -2.625 -1.213 7.613 1 98.12 252 VAL B CA 1
ATOM 4936 C C . VAL B 1 252 ? -2.207 -0.016 8.461 1 98.12 252 VAL B C 1
ATOM 4938 O O . VAL B 1 252 ? -1.217 0.653 8.164 1 98.12 252 VAL B O 1
ATOM 4941 N N . MET B 1 253 ? -2.914 0.234 9.586 1 98.19 253 MET B N 1
ATOM 4942 C CA . MET B 1 253 ? -2.562 1.329 10.484 1 98.19 253 MET B CA 1
ATOM 4943 C C . MET B 1 253 ? -1.175 1.119 11.078 1 98.19 253 MET B C 1
ATOM 4945 O O . MET B 1 253 ? -0.397 2.066 11.203 1 98.19 253 MET B O 1
ATOM 4949 N N . ILE B 1 254 ? -0.913 -0.086 11.445 1 98.25 254 ILE B N 1
ATOM 4950 C CA . ILE B 1 254 ? 0.397 -0.423 11.992 1 98.25 254 ILE B CA 1
ATOM 4951 C C . ILE B 1 254 ? 1.479 -0.137 10.953 1 98.25 254 ILE B C 1
ATOM 4953 O O . ILE B 1 254 ? 2.533 0.41 11.281 1 98.25 254 ILE B O 1
ATOM 4957 N N . THR B 1 255 ? 1.202 -0.48 9.727 1 98.5 255 THR B N 1
ATOM 4958 C CA . THR B 1 255 ? 2.166 -0.268 8.648 1 98.5 255 THR B CA 1
ATOM 4959 C C . THR B 1 255 ? 2.41 1.223 8.43 1 98.5 255 THR B C 1
ATOM 4961 O O . THR B 1 255 ? 3.549 1.648 8.227 1 98.5 255 THR B O 1
ATOM 4964 N N . ILE B 1 256 ? 1.372 2.008 8.445 1 98.5 256 ILE B N 1
ATOM 4965 C CA . ILE B 1 256 ? 1.521 3.453 8.312 1 98.5 256 ILE B CA 1
ATOM 4966 C C . ILE B 1 256 ? 2.385 3.984 9.453 1 98.5 256 ILE B C 1
ATOM 4968 O O . ILE B 1 256 ? 3.254 4.832 9.242 1 98.5 256 ILE B O 1
ATOM 4972 N N . GLY B 1 257 ? 2.137 3.496 10.688 1 98.25 257 GLY B N 1
ATOM 4973 C CA . GLY B 1 257 ? 2.982 3.861 11.812 1 98.25 257 GLY B CA 1
ATOM 4974 C C . GLY B 1 257 ? 4.445 3.525 11.594 1 98.25 257 GLY B C 1
ATOM 4975 O O . GLY B 1 257 ? 5.328 4.301 11.969 1 98.25 257 GLY B O 1
ATOM 4976 N N . MET B 1 258 ? 4.668 2.41 10.984 1 97.94 258 MET B N 1
ATOM 4977 C CA . MET B 1 258 ? 6.039 1.982 10.727 1 97.94 258 MET B CA 1
ATOM 4978 C C . MET B 1 258 ? 6.688 2.857 9.664 1 97.94 258 MET B C 1
ATOM 4980 O O . MET B 1 258 ? 7.895 3.111 9.711 1 97.94 258 MET B O 1
ATOM 4984 N N . ILE B 1 259 ? 5.91 3.254 8.672 1 98.12 259 ILE B N 1
ATOM 4985 C CA . ILE B 1 259 ? 6.395 4.207 7.676 1 98.12 259 ILE B CA 1
ATOM 4986 C C . ILE B 1 259 ? 6.84 5.492 8.367 1 98.12 259 ILE B C 1
ATOM 4988 O O . ILE B 1 259 ? 7.91 6.023 8.078 1 98.12 259 ILE B O 1
ATOM 4992 N N . SER B 1 260 ? 6.012 5.949 9.289 1 97.81 260 SER B N 1
ATOM 4993 C CA . SER B 1 260 ? 6.328 7.16 10.039 1 97.81 260 SER B CA 1
ATOM 4994 C C . SER B 1 260 ? 7.629 7 10.828 1 97.81 260 SER B C 1
ATOM 4996 O O . SER B 1 260 ? 8.445 7.922 10.883 1 97.81 260 SER B O 1
ATOM 4998 N N . LYS B 1 261 ? 7.75 5.852 11.43 1 97.06 261 LYS B N 1
ATOM 4999 C CA . LYS B 1 261 ? 8.992 5.566 12.141 1 97.06 261 LYS B CA 1
ATOM 5000 C C . LYS B 1 261 ? 10.195 5.633 11.211 1 97.06 261 LYS B C 1
ATOM 5002 O O . LYS B 1 261 ? 11.219 6.219 11.547 1 97.06 261 LYS B O 1
ATOM 5007 N N . GLN B 1 262 ? 10.055 5.039 10.07 1 95 262 GLN B N 1
ATOM 5008 C CA . GLN B 1 262 ? 11.141 5.027 9.094 1 95 262 GLN B CA 1
ATOM 5009 C C . GLN B 1 262 ? 11.461 6.441 8.609 1 95 262 GLN B C 1
ATOM 5011 O O . GLN B 1 262 ? 12.633 6.805 8.477 1 95 262 GLN B O 1
ATOM 5016 N N . ILE B 1 263 ? 10.461 7.203 8.32 1 94.44 263 ILE B N 1
ATOM 5017 C CA . ILE B 1 263 ? 10.648 8.586 7.887 1 94.44 263 ILE B CA 1
ATOM 5018 C C . ILE B 1 263 ? 11.359 9.375 8.984 1 94.44 263 ILE B C 1
ATOM 5020 O O . ILE B 1 263 ? 12.305 10.117 8.711 1 94.44 263 ILE B O 1
ATOM 5024 N N . TRP B 1 264 ? 10.938 9.195 10.188 1 94.75 264 TRP B N 1
ATOM 5025 C CA . TRP B 1 264 ? 11.523 9.898 11.32 1 94.75 264 TRP B CA 1
ATOM 5026 C C . TRP B 1 264 ? 13.008 9.578 11.445 1 94.75 264 TRP B C 1
ATOM 5028 O O . TRP B 1 264 ? 13.836 10.477 11.625 1 94.75 264 TRP B O 1
ATOM 5038 N N . GLN B 1 265 ? 13.32 8.305 11.344 1 92.25 265 GLN B N 1
ATOM 5039 C CA . GLN B 1 265 ? 14.711 7.883 11.422 1 92.25 265 GLN B CA 1
ATOM 5040 C C . GLN B 1 265 ? 15.539 8.492 10.297 1 92.25 265 GLN B C 1
ATOM 5042 O O . GLN B 1 265 ? 16.688 8.898 10.5 1 92.25 265 GLN B O 1
ATOM 5047 N N . SER B 1 266 ? 14.945 8.539 9.156 1 88.94 266 SER B N 1
ATOM 5048 C CA . SER B 1 266 ? 15.633 9.117 8.016 1 88.94 266 SER B CA 1
ATOM 5049 C C . SER B 1 266 ? 15.891 10.609 8.219 1 88.94 266 SER B C 1
ATOM 5051 O O . SER B 1 266 ? 16.938 11.125 7.84 1 88.94 266 SER B O 1
ATOM 5053 N N . LEU B 1 267 ? 14.953 11.328 8.781 1 88.44 267 LEU B N 1
ATOM 5054 C CA . LEU B 1 267 ? 15.086 12.758 9.039 1 88.44 267 LEU B CA 1
ATOM 5055 C C . LEU B 1 267 ? 16.219 13.023 10.031 1 88.44 267 LEU B C 1
ATOM 5057 O O . LEU B 1 267 ? 16.953 14 9.883 1 88.44 267 LEU B O 1
ATOM 5061 N N . LYS B 1 268 ? 16.328 12.227 10.984 1 86.75 268 LYS B N 1
ATOM 5062 C CA . LYS B 1 268 ? 17.312 12.438 12.047 1 86.75 268 LYS B CA 1
ATOM 5063 C C . LYS B 1 268 ? 18.719 12.125 11.57 1 86.75 268 LYS B C 1
ATOM 5065 O O . LYS B 1 268 ? 19.703 12.672 12.094 1 86.75 268 LYS B O 1
ATOM 5070 N N . GLN B 1 269 ? 18.906 11.172 10.75 1 79.69 269 GLN B N 1
ATOM 5071 C CA . GLN B 1 269 ? 20.234 10.781 10.281 1 79.69 269 GLN B CA 1
ATOM 5072 C C . GLN B 1 269 ? 20.75 11.75 9.234 1 79.69 269 GLN B C 1
ATOM 5074 O O . GLN B 1 269 ? 21.906 11.641 8.789 1 79.69 269 GLN B O 1
ATOM 5079 N N . LYS B 1 270 ? 20.266 12.922 9.094 1 65.75 270 LYS B N 1
ATOM 5080 C CA . LYS B 1 270 ? 20.672 13.984 8.172 1 65.75 270 LYS B CA 1
ATOM 5081 C C . LYS B 1 270 ? 21.062 13.406 6.816 1 65.75 270 LYS B C 1
ATOM 5083 O O . LYS B 1 270 ? 21.562 14.125 5.949 1 65.75 270 LYS B O 1
ATOM 5088 N N . ASP B 1 271 ? 21.078 12.062 6.723 1 59.91 271 ASP B N 1
ATOM 5089 C CA . ASP B 1 271 ? 21.5 11.398 5.496 1 59.91 271 ASP B CA 1
ATOM 5090 C C . ASP B 1 271 ? 20.469 11.586 4.383 1 59.91 271 ASP B C 1
ATOM 5092 O O . ASP B 1 271 ? 19.266 11.641 4.645 1 59.91 271 ASP B O 1
ATOM 5096 N N . ASN B 1 272 ? 20.906 12.188 3.367 1 59.78 272 ASN B N 1
ATOM 5097 C CA . ASN B 1 272 ? 20.156 12.398 2.135 1 59.78 272 ASN B CA 1
ATOM 5098 C C . ASN B 1 272 ? 19.391 11.141 1.721 1 59.78 272 ASN B C 1
ATOM 5100 O O . ASN B 1 272 ? 19.547 10.656 0.6 1 59.78 272 ASN B O 1
ATOM 5104 N N . ALA B 1 273 ? 18.734 10.672 2.812 1 65.81 273 ALA B N 1
ATOM 5105 C CA . ALA B 1 273 ? 18.016 9.469 2.412 1 65.81 273 ALA B CA 1
ATOM 5106 C C . ALA B 1 273 ? 16.781 9.805 1.588 1 65.81 273 ALA B C 1
ATOM 5108 O O . ALA B 1 273 ? 16.141 10.836 1.813 1 65.81 273 ALA B O 1
ATOM 5109 N N . ASP B 1 274 ? 16.469 9.148 0.609 1 81.25 274 ASP B N 1
ATOM 5110 C CA . ASP B 1 274 ? 15.344 9.25 -0.311 1 81.25 274 ASP B CA 1
ATOM 5111 C C . ASP B 1 274 ? 14.062 8.734 0.334 1 81.25 274 ASP B C 1
ATOM 5113 O O . ASP B 1 274 ? 13.969 7.566 0.708 1 81.25 274 ASP B O 1
ATOM 5117 N N . LEU B 1 275 ? 13.133 9.688 0.611 1 89.69 275 LEU B N 1
ATOM 5118 C CA . LEU B 1 275 ? 11.867 9.344 1.255 1 89.69 275 LEU B CA 1
ATOM 5119 C C . LEU B 1 275 ? 10.859 8.844 0.232 1 89.69 275 LEU B C 1
ATOM 5121 O O . LEU B 1 275 ? 9.711 8.555 0.578 1 89.69 275 LEU B O 1
ATOM 5125 N N . SER B 1 276 ? 11.258 8.711 -0.974 1 92 276 SER B N 1
ATOM 5126 C CA . SER B 1 276 ? 10.344 8.445 -2.08 1 92 276 SER B CA 1
ATOM 5127 C C . SER B 1 276 ? 9.539 7.168 -1.841 1 92 276 SER B C 1
ATOM 5129 O O . SER B 1 276 ? 8.312 7.164 -1.986 1 92 276 SER B O 1
ATOM 5131 N N . ASP B 1 277 ? 10.195 6.141 -1.408 1 92.88 277 ASP B N 1
ATOM 5132 C CA . ASP B 1 277 ? 9.531 4.852 -1.209 1 92.88 277 ASP B CA 1
ATOM 5133 C C . ASP B 1 277 ? 8.5 4.934 -0.089 1 92.88 277 ASP B C 1
ATOM 5135 O O . ASP B 1 277 ? 7.395 4.398 -0.218 1 92.88 277 ASP B O 1
ATOM 5139 N N . CYS B 1 278 ? 8.875 5.617 0.961 1 95.12 278 CYS B N 1
ATOM 5140 C CA . CYS B 1 278 ? 7.98 5.758 2.105 1 95.12 278 CYS B CA 1
ATOM 5141 C C . CYS B 1 278 ? 6.754 6.586 1.74 1 95.12 278 CYS B C 1
ATOM 5143 O O . CYS B 1 278 ? 5.629 6.234 2.104 1 95.12 278 CYS B O 1
ATOM 5145 N N . ILE B 1 279 ? 6.988 7.633 0.982 1 96.12 279 ILE B N 1
ATOM 5146 C CA . ILE B 1 279 ? 5.902 8.531 0.595 1 96.12 279 ILE B CA 1
ATOM 5147 C C . ILE B 1 279 ? 4.934 7.793 -0.329 1 96.12 279 ILE B C 1
ATOM 5149 O O . ILE B 1 279 ? 3.717 7.855 -0.139 1 96.12 279 ILE B O 1
ATOM 5153 N N . LYS B 1 280 ? 5.473 7.117 -1.254 1 95.81 280 LYS B N 1
ATOM 5154 C CA . LYS B 1 280 ? 4.656 6.363 -2.201 1 95.81 280 LYS B CA 1
ATOM 5155 C C . LYS B 1 280 ? 3.838 5.289 -1.489 1 95.81 280 LYS B C 1
ATOM 5157 O O . LYS B 1 280 ? 2.641 5.145 -1.743 1 95.81 280 LYS B O 1
ATOM 5162 N N . LEU B 1 281 ? 4.492 4.531 -0.644 1 97.44 281 LEU B N 1
ATOM 5163 C CA . LEU B 1 281 ? 3.811 3.475 0.094 1 97.44 281 LEU B CA 1
ATOM 5164 C C . LEU B 1 281 ? 2.713 4.051 0.982 1 97.44 281 LEU B C 1
ATOM 5166 O O . LEU B 1 281 ? 1.617 3.488 1.064 1 97.44 281 LEU B O 1
ATOM 5170 N N . ASN B 1 282 ? 3.031 5.129 1.622 1 98.38 282 ASN B N 1
ATOM 5171 C CA . ASN B 1 282 ? 2.037 5.762 2.482 1 98.38 282 ASN B CA 1
ATOM 5172 C C . ASN B 1 282 ? 0.806 6.195 1.692 1 98.38 282 ASN B C 1
ATOM 5174 O O . ASN B 1 282 ? -0.324 6.004 2.143 1 98.38 282 ASN B O 1
ATOM 5178 N N . GLN B 1 283 ? 1.001 6.785 0.555 1 98.19 283 GLN B N 1
ATOM 5179 C CA . GLN B 1 283 ? -0.118 7.207 -0.28 1 98.19 283 GLN B CA 1
ATOM 5180 C C . GLN B 1 283 ? -0.993 6.02 -0.671 1 98.19 283 GLN B C 1
ATOM 5182 O O . GLN B 1 283 ? -2.223 6.117 -0.663 1 98.19 283 GLN B O 1
ATOM 5187 N N . ASN B 1 284 ? -0.375 4.965 -1.007 1 97 284 ASN B N 1
ATOM 5188 C CA . ASN B 1 284 ? -1.113 3.766 -1.393 1 97 284 ASN B CA 1
ATOM 5189 C C . ASN B 1 284 ? -1.968 3.24 -0.242 1 97 284 ASN B C 1
ATOM 5191 O O . ASN B 1 284 ? -3.098 2.797 -0.455 1 97 284 ASN B O 1
ATOM 5195 N N . LEU B 1 285 ? -1.434 3.223 0.932 1 98.25 285 LEU B N 1
ATOM 5196 C CA . LEU B 1 285 ? -2.18 2.756 2.094 1 98.25 285 LEU B CA 1
ATOM 5197 C C . LEU B 1 285 ? -3.342 3.693 2.408 1 98.25 285 LEU B C 1
ATOM 5199 O O . LEU B 1 285 ? -4.41 3.244 2.826 1 98.25 285 LEU B O 1
ATOM 5203 N N . LEU B 1 286 ? -3.076 4.988 2.154 1 98 286 LEU B N 1
ATOM 5204 C CA . LEU B 1 286 ? -4.152 5.953 2.359 1 98 286 LEU B CA 1
ATOM 5205 C C . LEU B 1 286 ? -5.277 5.734 1.354 1 98 286 LEU B C 1
ATOM 5207 O O . LEU B 1 286 ? -6.449 5.945 1.671 1 98 286 LEU B O 1
ATOM 5211 N N . GLU B 1 287 ? -4.957 5.332 0.181 1 95.75 287 GLU B N 1
ATOM 5212 C CA . GLU B 1 287 ? -5.969 4.996 -0.816 1 95.75 287 GLU B CA 1
ATOM 5213 C C . GLU B 1 287 ? -6.816 3.811 -0.365 1 95.75 287 GLU B C 1
ATOM 5215 O O . GLU B 1 287 ? -8.031 3.791 -0.581 1 95.75 287 GLU B O 1
ATOM 5220 N N . TYR B 1 288 ? -6.172 2.855 0.241 1 96 288 TYR B N 1
ATOM 5221 C CA . TYR B 1 288 ? -6.914 1.73 0.792 1 96 288 TYR B CA 1
ATOM 5222 C C . TYR B 1 288 ? -7.941 2.203 1.816 1 96 288 TYR B C 1
ATOM 5224 O O . TYR B 1 288 ? -9.047 1.669 1.886 1 96 288 TYR B O 1
ATOM 5232 N N . LEU B 1 289 ? -7.574 3.178 2.564 1 96.94 289 LEU B N 1
ATOM 5233 C CA . LEU B 1 289 ? -8.461 3.691 3.604 1 96.94 289 LEU B CA 1
ATOM 5234 C C . LEU B 1 289 ? -9.602 4.496 2.996 1 96.94 289 LEU B C 1
ATOM 5236 O O . LEU B 1 289 ? -10.492 4.957 3.715 1 96.94 289 LEU B O 1
ATOM 5240 N N . ASP B 1 290 ? -9.539 4.703 1.705 1 95.81 290 ASP B N 1
ATOM 5241 C CA . ASP B 1 290 ? -10.586 5.352 0.93 1 95.81 290 ASP B CA 1
ATOM 5242 C C . ASP B 1 290 ? -10.695 6.832 1.284 1 95.81 290 ASP B C 1
ATOM 5244 O O . ASP B 1 290 ? -11.805 7.367 1.404 1 95.81 290 ASP B O 1
ATOM 5248 N N . VAL B 1 291 ? -9.555 7.457 1.435 1 96.88 291 VAL B N 1
ATOM 5249 C CA . VAL B 1 291 ? -9.562 8.875 1.782 1 96.88 291 VAL B CA 1
ATOM 5250 C C . VAL B 1 291 ? -9.008 9.695 0.624 1 96.88 291 VAL B C 1
ATOM 5252 O O . VAL B 1 291 ? -8.586 10.844 0.812 1 96.88 291 VAL B O 1
ATOM 5255 N N . GLY B 1 292 ? -8.977 9.133 -0.49 1 95.31 292 GLY B N 1
ATOM 5256 C CA . GLY B 1 292 ? -8.531 9.82 -1.687 1 95.31 292 GLY B CA 1
ATOM 5257 C C . GLY B 1 292 ? -9.609 10.68 -2.32 1 95.31 292 GLY B C 1
ATOM 5258 O O . GLY B 1 292 ? -10.609 11.008 -1.673 1 95.31 292 GLY B O 1
ATOM 5259 N N . HIS B 1 293 ? -9.375 11.078 -3.404 1 95.62 293 HIS B N 1
ATOM 5260 C CA . HIS B 1 293 ? -10.258 11.859 -4.27 1 95.62 293 HIS B CA 1
ATOM 5261 C C . HIS B 1 293 ? -9.734 11.891 -5.703 1 95.62 293 HIS B C 1
ATOM 5263 O O . HIS B 1 293 ? -8.523 11.85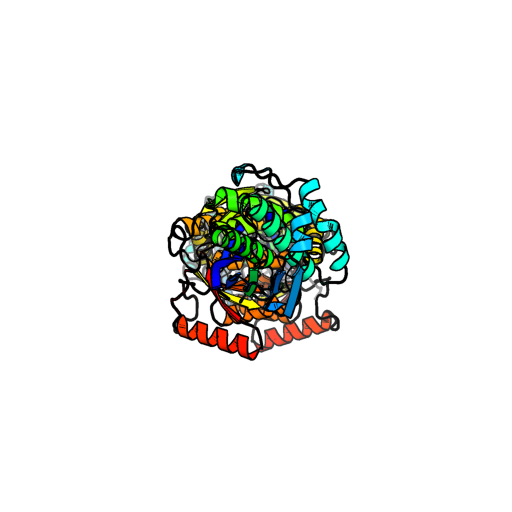2 -5.926 1 95.62 293 HIS B O 1
ATOM 5269 N N . PRO B 1 294 ? -10.641 11.953 -6.707 1 94.75 294 PRO B N 1
ATOM 5270 C CA . PRO B 1 294 ? -10.18 11.977 -8.094 1 94.75 294 PRO B CA 1
ATOM 5271 C C . PRO B 1 294 ? -9.164 13.078 -8.359 1 94.75 294 PRO B C 1
ATOM 5273 O O . PRO B 1 294 ? -8.203 12.875 -9.109 1 94.75 294 PRO B O 1
ATOM 5276 N N . LYS B 1 295 ? -9.344 14.266 -7.746 1 96.94 295 LYS B N 1
ATOM 5277 C CA . LYS B 1 295 ? -8.406 15.367 -7.941 1 96.94 295 LYS B CA 1
ATOM 5278 C C . LYS B 1 295 ? -7.055 15.055 -7.309 1 96.94 295 LYS B C 1
ATOM 5280 O O . LYS B 1 295 ? -6.016 15.469 -7.816 1 96.94 295 LYS B O 1
ATOM 5285 N N . ILE B 1 296 ? -7.094 14.367 -6.191 1 97.31 296 ILE B N 1
ATOM 5286 C CA . ILE B 1 296 ? -5.852 13.922 -5.57 1 97.31 296 ILE B CA 1
ATOM 5287 C C . ILE B 1 296 ? -5.137 12.938 -6.492 1 97.31 296 ILE B C 1
ATOM 5289 O O . ILE B 1 296 ? -3.938 13.086 -6.75 1 97.31 296 ILE B O 1
ATOM 5293 N N . SER B 1 297 ? -5.926 12 -7.055 1 95.81 297 SER B N 1
ATOM 5294 C CA . SER B 1 297 ? -5.371 11 -7.957 1 95.81 297 SER B CA 1
ATOM 5295 C C . SER B 1 297 ? -4.758 11.641 -9.195 1 95.81 297 SER B C 1
ATOM 5297 O O . SER B 1 297 ? -3.719 11.195 -9.688 1 95.81 297 SER B O 1
ATOM 5299 N N . GLU B 1 298 ? -5.434 12.617 -9.648 1 96.88 298 GLU B N 1
ATOM 5300 C CA . GLU B 1 298 ? -4.93 13.32 -10.82 1 96.88 298 GLU B CA 1
ATOM 5301 C C . GLU B 1 298 ? -3.561 13.938 -10.547 1 96.88 298 GLU B C 1
ATOM 5303 O O . GLU B 1 298 ? -2.648 13.836 -11.375 1 96.88 298 GLU B O 1
ATOM 5308 N N . ILE B 1 299 ? -3.41 14.555 -9.453 1 98.31 299 ILE B N 1
ATOM 5309 C CA . ILE B 1 299 ? -2.154 15.195 -9.086 1 98.31 299 ILE B CA 1
ATOM 5310 C C . ILE B 1 299 ? -1.062 14.148 -8.922 1 98.31 299 ILE B C 1
ATOM 5312 O O . ILE B 1 299 ? 0.068 14.336 -9.375 1 98.31 299 ILE B O 1
ATOM 5316 N N . ILE B 1 300 ? -1.401 13.062 -8.297 1 97.31 300 ILE B N 1
ATOM 5317 C CA . ILE B 1 300 ? -0.451 11.977 -8.062 1 97.31 300 ILE B CA 1
ATOM 5318 C C . ILE B 1 300 ? 0.021 11.414 -9.398 1 97.31 300 ILE B C 1
ATOM 5320 O O . ILE B 1 300 ? 1.209 11.133 -9.578 1 97.31 300 ILE B O 1
ATOM 5324 N N . GLU B 1 301 ? -0.9 11.242 -10.32 1 94.44 301 GLU B N 1
ATOM 5325 C CA . GLU B 1 301 ? -0.555 10.719 -11.633 1 94.44 301 GLU B CA 1
ATOM 5326 C C . GLU B 1 301 ? 0.36 11.68 -12.391 1 94.44 301 GLU B C 1
ATOM 5328 O O . GLU B 1 301 ? 1.289 11.258 -13.078 1 94.44 301 GLU B O 1
ATOM 5333 N N . ILE B 1 302 ? 0.095 12.922 -12.312 1 96.62 302 ILE B N 1
ATOM 5334 C CA . ILE B 1 302 ? 0.933 13.938 -12.953 1 96.62 302 ILE B CA 1
ATOM 5335 C C . ILE B 1 302 ? 2.344 13.875 -12.367 1 96.62 302 ILE B C 1
ATOM 5337 O O . ILE B 1 302 ? 3.33 13.914 -13.109 1 96.62 302 ILE B O 1
ATOM 5341 N N . ALA B 1 303 ? 2.426 13.82 -11.023 1 96.69 303 ALA B N 1
ATOM 5342 C CA . ALA B 1 303 ? 3.727 13.703 -10.375 1 96.69 303 ALA B CA 1
ATOM 5343 C C . ALA B 1 303 ? 4.48 12.477 -10.859 1 96.69 303 ALA B C 1
ATOM 5345 O O . ALA B 1 303 ? 5.66 12.562 -11.219 1 96.69 303 ALA B O 1
ATOM 5346 N N . LYS B 1 304 ? 3.77 11.398 -10.945 1 92.44 304 LYS B N 1
ATOM 5347 C CA . LYS B 1 304 ? 4.367 10.133 -11.352 1 92.44 304 LYS B CA 1
ATOM 5348 C C . LYS B 1 304 ? 4.902 10.211 -12.781 1 92.44 304 LYS B C 1
ATOM 5350 O O . LYS B 1 304 ? 6.02 9.766 -13.055 1 92.44 304 LYS B O 1
ATOM 5355 N N . ARG B 1 305 ? 4.121 10.734 -13.672 1 90.81 305 ARG B N 1
ATOM 5356 C CA . ARG B 1 305 ? 4.512 10.844 -15.07 1 90.81 305 ARG B CA 1
ATOM 5357 C C . ARG B 1 305 ? 5.77 11.695 -15.227 1 90.81 305 ARG B C 1
ATOM 5359 O O . ARG B 1 305 ? 6.535 11.516 -16.172 1 90.81 305 ARG B O 1
ATOM 5366 N N . ASN B 1 306 ? 5.973 12.562 -14.32 1 93 306 ASN B N 1
ATOM 5367 C CA . ASN B 1 306 ? 7.137 13.445 -14.391 1 93 306 ASN B CA 1
ATOM 5368 C C . ASN B 1 306 ? 8.266 12.945 -13.492 1 93 306 ASN B C 1
ATOM 5370 O O . ASN B 1 306 ? 9.242 13.664 -13.266 1 93 306 ASN B O 1
ATOM 5374 N N . GLY B 1 307 ? 8.07 11.805 -12.93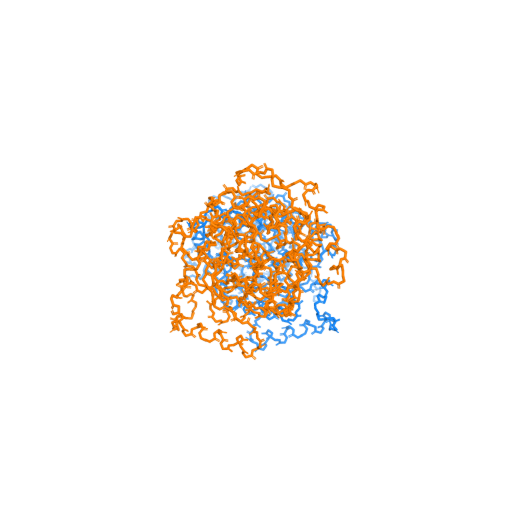 1 90 307 GLY B N 1
ATOM 5375 C CA . GLY B 1 307 ? 9.148 11.141 -12.227 1 90 307 GLY B CA 1
ATOM 5376 C C . GLY B 1 307 ? 9.203 11.492 -10.75 1 90 307 GLY B C 1
ATOM 5377 O O . GLY B 1 307 ? 10.25 11.352 -10.109 1 90 307 GLY B O 1
ATOM 5378 N N . PHE B 1 308 ? 8.156 12 -10.164 1 94.25 308 PHE B N 1
ATOM 5379 C CA . PHE B 1 308 ? 8.125 12.359 -8.75 1 94.25 308 PHE B CA 1
ATOM 5380 C C . PHE B 1 308 ? 7.086 11.523 -8.008 1 94.25 308 PHE B C 1
ATOM 5382 O O . PHE B 1 308 ? 6.309 10.797 -8.625 1 94.25 308 PHE B O 1
ATOM 5389 N N . VAL B 1 309 ? 7.156 11.539 -6.707 1 94.88 309 VAL B N 1
ATOM 5390 C CA . VAL B 1 309 ? 6.16 10.875 -5.871 1 94.88 309 VAL B CA 1
ATOM 5391 C C . VAL B 1 309 ? 5.359 11.922 -5.102 1 94.88 309 VAL B C 1
ATOM 5393 O O . VAL B 1 309 ? 5.859 13.016 -4.82 1 94.88 309 VAL B O 1
ATOM 5396 N N . ALA B 1 310 ? 4.129 11.578 -4.82 1 97.69 310 ALA B N 1
ATOM 5397 C CA . ALA B 1 310 ? 3.232 12.523 -4.168 1 97.69 310 ALA B CA 1
ATOM 5398 C C . ALA B 1 310 ? 2.307 11.812 -3.182 1 97.69 310 ALA B C 1
ATOM 5400 O O . ALA B 1 310 ? 2.092 10.602 -3.285 1 97.69 310 ALA B O 1
ATOM 5401 N N . LYS B 1 311 ? 1.818 12.492 -2.273 1 97.81 311 LYS B N 1
ATOM 5402 C CA . LYS B 1 311 ? 0.844 11.984 -1.313 1 97.81 311 LYS B CA 1
ATOM 5403 C C . LYS B 1 311 ? -0.034 13.109 -0.772 1 97.81 311 LYS B C 1
ATOM 5405 O O . LYS B 1 311 ? 0.4 14.258 -0.699 1 97.81 311 LYS B O 1
ATOM 5410 N N . LEU B 1 312 ? -1.168 12.75 -0.439 1 97.56 312 LEU B N 1
ATOM 5411 C CA . LEU B 1 312 ? -2 13.734 0.238 1 97.56 312 LEU B CA 1
ATOM 5412 C C . LEU B 1 312 ? -1.479 14.016 1.644 1 97.56 312 LEU B C 1
ATOM 5414 O O . LEU B 1 312 ? -0.78 13.188 2.229 1 97.56 312 LEU B O 1
ATOM 5418 N N . THR B 1 313 ? -1.695 15.109 2.219 1 96.12 313 THR B N 1
ATOM 5419 C CA . THR B 1 313 ? -1.423 15.461 3.607 1 96.12 313 THR B CA 1
ATOM 5420 C C . THR B 1 313 ? -2.691 15.945 4.301 1 96.12 313 THR B C 1
ATOM 5422 O O . THR B 1 313 ? -3.469 16.703 3.717 1 96.12 313 THR B O 1
ATOM 5425 N N . GLY B 1 314 ? -2.902 15.438 5.5 1 92.69 314 GLY B N 1
ATOM 5426 C CA . GLY B 1 314 ? -4.129 15.742 6.219 1 92.69 314 GLY B CA 1
ATOM 5427 C C . GLY B 1 314 ? -5.176 14.648 6.105 1 92.69 314 GLY B C 1
ATOM 5428 O O . GLY B 1 314 ? -4.836 13.469 5.961 1 92.69 314 GLY B O 1
ATOM 5429 N N . ALA B 1 315 ? -6.402 15.047 6.152 1 91.12 315 ALA B N 1
ATOM 5430 C CA . ALA B 1 315 ? -7.492 14.078 6.25 1 91.12 315 ALA B CA 1
ATOM 5431 C C . ALA B 1 315 ? -7.77 13.43 4.898 1 91.12 315 ALA B C 1
ATOM 5433 O O . ALA B 1 315 ? -8.227 12.281 4.836 1 91.12 315 ALA B O 1
ATOM 5434 N N . GLY B 1 316 ? -7.547 14.125 3.82 1 94.31 316 GLY B N 1
ATOM 5435 C CA . GLY B 1 316 ? -7.875 13.609 2.5 1 94.31 316 GLY B CA 1
ATOM 5436 C C . GLY B 1 316 ? -9.227 14.078 1.996 1 94.31 316 GLY B C 1
ATOM 5437 O O . GLY B 1 316 ? -9.82 15.008 2.557 1 94.31 316 GLY B O 1
ATOM 5438 N N . GLY B 1 317 ? -9.648 13.484 0.895 1 94.69 317 GLY B N 1
ATOM 5439 C CA . GLY B 1 317 ? -10.898 13.883 0.278 1 94.69 317 GLY B CA 1
ATOM 5440 C C . GLY B 1 317 ? -10.805 15.195 -0.474 1 94.69 317 GLY B C 1
ATOM 5441 O O . GLY B 1 317 ? -11.805 15.695 -0.99 1 94.69 317 GLY B O 1
ATOM 5442 N N . GLY B 1 318 ? -9.727 15.734 -0.654 1 94.19 318 GLY B N 1
ATOM 5443 C CA . GLY B 1 318 ? -9.383 17.031 -1.227 1 94.19 318 GLY B CA 1
ATOM 5444 C C . GLY B 1 318 ? -8.18 17.672 -0.566 1 94.19 318 GLY B C 1
ATOM 5445 O O . GLY B 1 318 ? -7.195 17 -0.259 1 94.19 318 GLY B O 1
ATOM 5446 N N . GLY B 1 319 ? -8.172 18.938 -0.461 1 93 319 GLY B N 1
ATOM 5447 C CA . GLY B 1 319 ? -7.125 19.641 0.263 1 93 319 GLY B CA 1
ATOM 5448 C C . GLY B 1 319 ? -5.805 19.672 -0.484 1 93 319 GLY B C 1
ATOM 5449 O O . GLY B 1 319 ? -5.766 20 -1.669 1 93 319 GLY B O 1
ATOM 5450 N N . ILE B 1 320 ? -4.746 19.266 0.214 1 96.5 320 ILE B N 1
ATOM 5451 C CA . ILE B 1 320 ? -3.402 19.5 -0.3 1 96.5 320 ILE B CA 1
ATOM 5452 C C . ILE B 1 320 ? -2.727 18.172 -0.613 1 96.5 320 ILE B C 1
ATOM 5454 O O . ILE B 1 320 ? -2.846 17.219 0.153 1 96.5 320 ILE B O 1
ATOM 5458 N N . VAL B 1 321 ? -2.043 18.156 -1.744 1 97.94 321 VAL B N 1
ATOM 5459 C CA . VAL B 1 321 ? -1.156 17.062 -2.121 1 97.94 321 VAL B CA 1
ATOM 5460 C C . VAL B 1 321 ? 0.293 17.547 -2.113 1 97.94 321 VAL B C 1
ATOM 5462 O O . VAL B 1 321 ? 0.598 18.625 -2.621 1 97.94 321 VAL B O 1
ATOM 5465 N N . MET B 1 322 ? 1.134 16.844 -1.489 1 97.56 322 MET B N 1
ATOM 5466 C CA . MET B 1 322 ? 2.557 17.156 -1.438 1 97.56 322 MET B CA 1
ATOM 5467 C C . MET B 1 322 ? 3.334 16.344 -2.473 1 97.56 322 MET B C 1
ATOM 5469 O O . MET B 1 322 ? 3.225 15.125 -2.518 1 97.56 322 MET B O 1
ATOM 5473 N N . ILE B 1 323 ? 4.094 16.953 -3.314 1 97.38 323 ILE B N 1
ATOM 5474 C CA . ILE B 1 323 ? 4.984 16.312 -4.266 1 97.38 323 ILE B CA 1
ATOM 5475 C C . ILE B 1 323 ? 6.426 16.422 -3.779 1 97.38 323 ILE B C 1
ATOM 5477 O O . ILE B 1 323 ? 6.945 17.516 -3.592 1 97.38 323 ILE B O 1
ATOM 5481 N N . TYR B 1 324 ? 7.043 15.273 -3.551 1 94.38 324 TYR B N 1
ATOM 5482 C CA . TYR B 1 324 ? 8.414 15.195 -3.066 1 94.38 324 TYR B CA 1
ATOM 5483 C C . TYR B 1 324 ? 9.406 15.375 -4.207 1 94.38 324 TYR B C 1
ATOM 5485 O O . TYR B 1 324 ? 9.398 14.617 -5.176 1 94.38 324 TYR B O 1
ATOM 5493 N N . LEU B 1 325 ? 10.336 16.375 -4.133 1 88.25 325 LEU B N 1
ATOM 5494 C CA . LEU B 1 325 ? 11.188 16.75 -5.262 1 88.25 325 LEU B CA 1
ATOM 5495 C C . LEU B 1 325 ? 12.586 16.172 -5.105 1 88.25 325 LEU B C 1
ATOM 5497 O O . LEU B 1 325 ? 13.352 16.125 -6.066 1 88.25 325 LEU B O 1
ATOM 5501 N N . ASP B 1 326 ? 13.008 15.844 -3.951 1 73.31 326 ASP B N 1
ATOM 5502 C CA . ASP B 1 326 ? 14.391 15.438 -3.709 1 73.31 326 ASP B CA 1
ATOM 5503 C C . ASP B 1 326 ? 14.586 13.953 -3.992 1 73.31 326 ASP B C 1
ATOM 5505 O O . ASP B 1 326 ? 15.273 13.25 -3.244 1 73.31 326 ASP B O 1
ATOM 5509 N N . CYS B 1 327 ? 14.047 13.508 -4.91 1 59.81 327 CYS B N 1
ATOM 5510 C CA . CYS B 1 327 ? 14.156 12.102 -5.289 1 59.81 327 CYS B CA 1
ATOM 5511 C C . CYS B 1 327 ? 15.539 11.789 -5.848 1 59.81 327 CYS B C 1
ATOM 5513 O O . CYS B 1 327 ? 16.047 12.516 -6.703 1 59.81 327 CYS B O 1
ATOM 5515 N N . LYS B 1 328 ? 16.422 11.289 -5.082 1 57.47 328 LYS B N 1
ATOM 5516 C CA . LYS B 1 328 ? 17.75 10.953 -5.582 1 57.47 328 LYS B CA 1
ATOM 5517 C C . LYS B 1 328 ? 17.672 9.938 -6.723 1 57.47 328 LYS B C 1
ATOM 5519 O O . LYS B 1 328 ? 18.562 9.891 -7.582 1 57.47 328 LYS B O 1
ATOM 5524 N N . ASN B 1 329 ? 17.062 8.844 -6.465 1 51.03 329 ASN B N 1
ATOM 5525 C CA . ASN B 1 329 ? 17.141 7.758 -7.438 1 51.03 329 ASN B CA 1
ATOM 5526 C C . ASN B 1 329 ? 16.328 8.07 -8.688 1 51.03 329 ASN B C 1
ATOM 5528 O O . ASN B 1 329 ? 15.094 7.965 -8.672 1 51.03 329 ASN B O 1
ATOM 5532 N N . PRO B 1 330 ? 17.031 8.883 -9.477 1 44.12 330 PRO B N 1
ATOM 5533 C CA . PRO B 1 330 ? 16.406 9.172 -10.773 1 44.12 330 PRO B CA 1
ATOM 5534 C C . PRO B 1 330 ? 15.789 7.934 -11.422 1 44.12 330 PRO B C 1
ATOM 5536 O O . PRO B 1 330 ? 16.5 6.961 -11.695 1 44.12 330 PRO B O 1
ATOM 5539 N N . SER B 1 331 ? 14.883 7.426 -10.836 1 42.34 331 SER B N 1
ATOM 5540 C CA . SER B 1 331 ? 14.32 6.324 -11.609 1 42.34 331 SER B CA 1
ATOM 5541 C C . SER B 1 331 ? 14.688 6.441 -13.086 1 42.34 331 SER B C 1
ATOM 5543 O O . SER B 1 331 ? 15.438 7.34 -13.477 1 42.34 331 SER B O 1
ATOM 5545 N N . THR B 1 332 ? 13.477 5.965 -13.789 1 43.78 332 THR B N 1
ATOM 5546 C CA . THR B 1 332 ? 13.453 5.555 -15.188 1 43.78 332 THR B CA 1
ATOM 5547 C C . THR B 1 332 ? 14 6.656 -16.078 1 43.78 332 THR B C 1
ATOM 5549 O O . THR B 1 332 ? 14.125 6.477 -17.297 1 43.78 332 THR B O 1
ATOM 5552 N N . ILE B 1 333 ? 13.609 7.957 -15.859 1 45.25 333 ILE B N 1
ATOM 5553 C CA . ILE B 1 333 ? 13.867 8.828 -17 1 45.25 333 ILE B CA 1
ATOM 5554 C C . ILE B 1 333 ? 15.32 9.297 -16.984 1 45.25 333 ILE B C 1
ATOM 5556 O O . ILE B 1 333 ? 15.688 10.156 -16.172 1 45.25 333 ILE B O 1
ATOM 5560 N N . GLU B 1 334 ? 16.125 8.367 -17.188 1 47.25 334 GLU B N 1
ATOM 5561 C CA . GLU B 1 334 ? 17.578 8.445 -17.344 1 47.25 334 GLU B CA 1
ATOM 5562 C C . GLU B 1 334 ? 18.031 9.867 -17.656 1 47.25 334 GLU B C 1
ATOM 5564 O O . GLU B 1 334 ? 19.109 10.297 -17.219 1 47.25 334 GLU B O 1
ATOM 5569 N N . HIS B 1 335 ? 17.234 10.531 -18.625 1 49.53 335 HIS B N 1
ATOM 5570 C CA . HIS B 1 335 ? 17.969 11.547 -19.359 1 49.53 335 HIS B CA 1
ATOM 5571 C C . HIS B 1 335 ? 17.656 12.945 -18.844 1 49.53 335 HIS B C 1
ATOM 5573 O O . HIS B 1 335 ? 18.312 13.922 -19.203 1 49.53 335 HIS B O 1
ATOM 5579 N N . GLN B 1 336 ? 16.547 13.102 -18.188 1 59.38 336 GLN B N 1
ATOM 5580 C CA . GLN B 1 336 ? 16.266 14.5 -17.891 1 59.38 336 GLN B CA 1
ATOM 5581 C C . GLN B 1 336 ? 16.703 14.867 -16.484 1 59.38 336 GLN B C 1
ATOM 5583 O O . GLN B 1 336 ? 16.547 14.078 -15.547 1 59.38 336 GLN B O 1
ATOM 5588 N N . ASN B 1 337 ? 17.406 15.898 -16.359 1 73.44 337 ASN B N 1
ATOM 5589 C CA . ASN B 1 337 ? 17.844 16.406 -15.055 1 73.44 337 ASN B CA 1
ATOM 5590 C C . ASN B 1 337 ? 16.656 16.812 -14.188 1 73.44 337 ASN B C 1
ATOM 5592 O O . ASN B 1 337 ? 15.539 17 -14.695 1 73.44 337 ASN B O 1
ATOM 5596 N N . ASN B 1 338 ? 16.734 16.734 -12.969 1 80.81 338 ASN B N 1
ATOM 5597 C CA . ASN B 1 338 ? 15.719 17.016 -11.961 1 80.81 338 ASN B CA 1
ATOM 5598 C C . ASN B 1 338 ? 15.047 18.359 -12.227 1 80.81 338 ASN B C 1
ATOM 5600 O O . ASN B 1 338 ? 13.836 18.5 -12.047 1 80.81 338 ASN B O 1
ATOM 5604 N N . GLN B 1 339 ? 15.742 19.266 -12.773 1 83.81 339 GLN B N 1
ATOM 5605 C CA . GLN B 1 339 ? 15.203 20.594 -13.008 1 83.81 339 GLN B CA 1
ATOM 5606 C C . GLN B 1 339 ? 14.219 20.594 -14.172 1 83.81 339 GLN B C 1
ATOM 5608 O O . GLN B 1 339 ? 13.164 21.219 -14.102 1 83.81 339 GLN B O 1
ATOM 5613 N N . GLU B 1 340 ? 14.594 19.875 -15.172 1 87.81 340 GLU B N 1
ATOM 5614 C CA . GLU B 1 340 ? 13.711 19.781 -16.328 1 87.81 340 GLU B CA 1
ATOM 5615 C C . GLU B 1 340 ? 12.414 19.062 -15.984 1 87.81 340 GLU B C 1
ATOM 5617 O O . GLU B 1 340 ? 11.336 19.453 -16.438 1 87.81 340 GLU B O 1
ATOM 5622 N N . ARG B 1 341 ? 12.555 18.094 -15.18 1 90.88 341 ARG B N 1
ATOM 5623 C CA . ARG B 1 341 ? 11.375 17.344 -14.758 1 90.88 341 ARG B CA 1
ATOM 5624 C C . ARG B 1 341 ? 10.469 18.203 -13.883 1 90.88 341 ARG B C 1
ATOM 5626 O O . ARG B 1 341 ? 9.242 18.125 -13.992 1 90.88 341 ARG B O 1
ATOM 5633 N N . GLU B 1 342 ? 11.102 19 -13.086 1 92.56 342 GLU B N 1
ATOM 5634 C CA . GLU B 1 342 ? 10.328 19.875 -12.219 1 92.56 342 GLU B CA 1
ATOM 5635 C C . GLU B 1 342 ? 9.57 20.922 -13.031 1 92.56 342 GLU B C 1
ATOM 5637 O O . GLU B 1 342 ? 8.414 21.234 -12.734 1 92.56 342 GLU B O 1
ATOM 5642 N N . PHE B 1 343 ? 10.234 21.453 -14.008 1 93.69 343 PHE B N 1
ATOM 5643 C CA . PHE B 1 343 ? 9.602 22.438 -14.867 1 93.69 343 PHE B CA 1
ATOM 5644 C C . PHE B 1 343 ? 8.398 21.828 -15.594 1 93.69 343 PHE B C 1
ATOM 5646 O O . PHE B 1 343 ? 7.34 22.453 -15.672 1 93.69 343 PHE B O 1
ATOM 5653 N N . SER B 1 344 ? 8.633 20.656 -16.094 1 94.88 344 SER B N 1
ATOM 5654 C CA . SER B 1 344 ? 7.551 19.953 -16.766 1 94.88 344 SER B CA 1
ATOM 5655 C C . SER B 1 344 ? 6.387 19.672 -15.828 1 94.88 344 SER B C 1
ATOM 5657 O O . SER B 1 344 ? 5.223 19.797 -16.219 1 94.88 344 SER B O 1
ATOM 5659 N N . LEU B 1 345 ? 6.719 19.281 -14.648 1 96.12 345 LEU B N 1
ATOM 5660 C CA . LEU B 1 345 ? 5.719 19.016 -13.625 1 96.12 345 LEU B CA 1
ATOM 5661 C C . LEU B 1 345 ? 4.887 20.266 -13.352 1 96.12 345 LEU B C 1
ATOM 5663 O O . LEU B 1 345 ? 3.652 20.219 -13.375 1 96.12 345 LEU B O 1
ATOM 5667 N N . ILE B 1 346 ? 5.527 21.391 -13.133 1 96.88 346 ILE B N 1
ATOM 5668 C CA . ILE B 1 346 ? 4.867 22.641 -12.797 1 96.88 346 ILE B CA 1
ATOM 5669 C C . ILE B 1 346 ? 3.994 23.094 -13.961 1 96.88 346 ILE B C 1
ATOM 5671 O O . ILE B 1 346 ? 2.848 23.5 -13.766 1 96.88 346 ILE B O 1
ATOM 5675 N N . ASP B 1 347 ? 4.543 22.953 -15.125 1 97.44 347 ASP B N 1
ATOM 5676 C CA . ASP B 1 347 ? 3.811 23.344 -16.328 1 97.44 347 ASP B CA 1
ATOM 5677 C C . ASP B 1 347 ? 2.52 22.547 -16.469 1 97.44 347 ASP B C 1
ATOM 5679 O O . ASP B 1 347 ? 1.47 23.094 -16.797 1 97.44 347 ASP B O 1
ATOM 5683 N N . GLU B 1 348 ? 2.615 21.312 -16.219 1 97.5 348 GLU B N 1
ATOM 5684 C CA . GLU B 1 348 ? 1.438 20.469 -16.344 1 97.5 348 GLU B CA 1
ATOM 5685 C C . GLU B 1 348 ? 0.411 20.781 -15.258 1 97.5 348 GLU B C 1
ATOM 5687 O O . GLU B 1 348 ? -0.791 20.812 -15.531 1 97.5 348 GLU B O 1
ATOM 5692 N N . LEU B 1 349 ? 0.861 20.953 -14.086 1 98.12 349 LEU B N 1
ATOM 5693 C CA . LEU B 1 349 ? -0.045 21.297 -12.992 1 98.12 349 LEU B CA 1
ATOM 5694 C C . LEU B 1 349 ? -0.758 22.625 -13.266 1 98.12 349 LEU B C 1
ATOM 5696 O O . LEU B 1 349 ? -1.97 22.734 -13.062 1 98.12 349 LEU B O 1
ATOM 5700 N N . LEU B 1 350 ? -0.036 23.562 -13.766 1 97.25 350 LEU B N 1
ATOM 5701 C CA . LEU B 1 350 ? -0.599 24.875 -14.055 1 97.25 350 LEU B CA 1
ATOM 5702 C C . LEU B 1 350 ? -1.573 24.812 -15.227 1 97.25 350 LEU B C 1
ATOM 5704 O O . LEU B 1 350 ? -2.584 25.516 -15.242 1 97.25 350 LEU B O 1
ATOM 5708 N N . SER B 1 351 ? -1.241 23.984 -16.188 1 97.5 351 SER B N 1
ATOM 5709 C CA . SER B 1 351 ? -2.127 23.828 -17.328 1 97.5 351 SER B CA 1
ATOM 5710 C C . SER B 1 351 ? -3.482 23.266 -16.906 1 97.5 351 SER B C 1
ATOM 5712 O O . SER B 1 351 ? -4.496 23.531 -17.562 1 97.5 351 SER B O 1
ATOM 5714 N N . LYS B 1 352 ? -3.488 22.562 -15.844 1 96.81 352 LYS B N 1
ATOM 5715 C CA . LYS B 1 352 ? -4.727 22 -15.32 1 96.81 352 LYS B CA 1
ATOM 5716 C C . LYS B 1 352 ? -5.359 22.922 -14.281 1 96.81 352 LYS B C 1
ATOM 5718 O O . LYS B 1 352 ? -6.336 22.547 -13.625 1 96.81 352 LYS B O 1
ATOM 5723 N N . LYS B 1 353 ? -4.742 24.078 -14.023 1 96 353 LYS B N 1
ATOM 5724 C CA . LYS B 1 353 ? -5.262 25.172 -13.203 1 96 353 LYS B CA 1
ATOM 5725 C C . LYS B 1 353 ? -5.18 24.828 -11.719 1 96 353 LYS B C 1
ATOM 5727 O O . LYS B 1 353 ? -6.035 25.234 -10.93 1 96 353 LYS B O 1
ATOM 5732 N N . PHE B 1 354 ? -4.273 23.984 -11.406 1 96.75 354 PHE B N 1
ATOM 5733 C CA . PHE B 1 354 ? -4.016 23.766 -9.992 1 96.75 354 PHE B CA 1
ATOM 5734 C C . PHE B 1 354 ? -3.223 24.922 -9.391 1 96.75 354 PHE B C 1
ATOM 5736 O O . PHE B 1 354 ? -2.377 25.516 -10.07 1 96.75 354 PHE B O 1
ATOM 5743 N N . GLU B 1 355 ? -3.523 25.25 -8.125 1 95.5 355 GLU B N 1
ATOM 5744 C CA . GLU B 1 355 ? -2.697 26.188 -7.375 1 95.5 355 GLU B CA 1
ATOM 5745 C C . GLU B 1 355 ? -1.502 25.484 -6.738 1 95.5 355 GLU B C 1
ATOM 5747 O O . GLU B 1 355 ? -1.66 24.453 -6.074 1 95.5 355 GLU B O 1
ATOM 5752 N N . ILE B 1 356 ? -0.318 26.031 -6.984 1 96.94 356 ILE B N 1
ATOM 5753 C CA . ILE B 1 356 ? 0.884 25.344 -6.527 1 96.94 356 ILE B CA 1
ATOM 5754 C C . ILE B 1 356 ? 1.694 26.266 -5.617 1 96.94 356 ILE B C 1
ATOM 5756 O O . ILE B 1 356 ? 1.694 27.484 -5.801 1 96.94 356 ILE B O 1
ATOM 5760 N N . TYR B 1 357 ? 2.357 25.703 -4.59 1 95.75 357 TYR B N 1
ATOM 5761 C CA . TYR B 1 357 ? 3.273 26.375 -3.682 1 95.75 357 TYR B CA 1
ATOM 5762 C C . TYR B 1 357 ? 4.605 25.641 -3.594 1 95.75 357 TYR B C 1
ATOM 5764 O O . TYR B 1 357 ? 4.66 24.5 -3.119 1 95.75 357 TYR B O 1
ATOM 5772 N N . ARG B 1 358 ? 5.625 26.266 -4.082 1 94.5 358 ARG B N 1
ATOM 5773 C CA . ARG B 1 358 ? 6.961 25.719 -3.865 1 94.5 358 ARG B CA 1
ATOM 5774 C C . ARG B 1 358 ? 7.477 26.062 -2.473 1 94.5 358 ARG B C 1
ATOM 5776 O O . ARG B 1 358 ? 7.645 27.25 -2.145 1 94.5 358 ARG B O 1
ATOM 5783 N N . VAL B 1 359 ? 7.754 25.031 -1.67 1 95.31 359 VAL B N 1
ATOM 5784 C CA . VAL B 1 359 ? 8.047 25.344 -0.274 1 95.31 359 VAL B CA 1
ATOM 5785 C C . VAL B 1 359 ? 9.203 24.484 0.218 1 95.31 359 VAL B C 1
ATOM 5787 O O . VAL B 1 359 ? 9.57 23.5 -0.429 1 95.31 359 VAL B O 1
ATOM 5790 N N . THR B 1 360 ? 9.734 24.953 1.319 1 94 360 THR B N 1
ATOM 5791 C CA . THR B 1 360 ? 10.727 24.188 2.074 1 94 360 THR B CA 1
ATOM 5792 C C . THR B 1 360 ? 10.141 23.688 3.387 1 94 360 THR B C 1
ATOM 5794 O O . THR B 1 360 ? 9.398 24.406 4.062 1 94 360 THR B O 1
ATOM 5797 N N . LEU B 1 361 ? 10.445 22.406 3.711 1 94.31 361 LEU B N 1
ATOM 5798 C CA . LEU B 1 361 ? 10 21.828 4.973 1 94.31 361 LEU B CA 1
ATOM 5799 C C . LEU B 1 361 ? 11.125 21.844 6.004 1 94.31 361 LEU B C 1
ATOM 5801 O O . LEU B 1 361 ? 12.305 21.859 5.648 1 94.31 361 LEU B O 1
ATOM 5805 N N . GLY B 1 362 ? 10.711 21.797 7.266 1 93.44 362 GLY B N 1
ATOM 5806 C CA . GLY B 1 362 ? 11.68 21.719 8.352 1 93.44 362 GLY B CA 1
ATOM 5807 C C . GLY B 1 362 ? 12.352 23.047 8.641 1 93.44 362 GLY B C 1
ATOM 5808 O O . GLY B 1 362 ? 13.578 23.109 8.789 1 93.44 362 GLY B O 1
ATOM 5809 N N . VAL B 1 363 ? 11.625 24.094 8.688 1 94.88 363 VAL B N 1
ATOM 5810 C CA . VAL B 1 363 ? 12.172 25.438 8.875 1 94.88 363 VAL B CA 1
ATOM 5811 C C . VAL B 1 363 ? 12.039 25.844 10.344 1 94.88 363 VAL B C 1
ATOM 5813 O O . VAL B 1 363 ? 11.555 25.078 11.172 1 94.88 363 VAL B O 1
ATOM 5816 N N . LYS B 1 364 ? 12.477 27.047 10.648 1 95.56 364 LYS B N 1
ATOM 5817 C CA . LYS B 1 364 ? 12.438 27.578 12.008 1 95.56 364 LYS B CA 1
ATOM 5818 C C . LYS B 1 364 ? 11 27.891 12.43 1 95.56 364 LYS B C 1
ATOM 5820 O O . LYS B 1 364 ? 10.133 28.094 11.586 1 95.56 364 LYS B O 1
ATOM 5825 N N . GLY B 1 365 ? 10.773 27.859 13.734 1 96.94 365 GLY B N 1
ATOM 5826 C CA . GLY B 1 365 ? 9.469 28.234 14.273 1 96.94 365 GLY B CA 1
ATOM 5827 C C . GLY B 1 365 ? 9.242 29.734 14.266 1 96.94 365 GLY B C 1
ATOM 5828 O O . GLY B 1 365 ? 9.766 30.438 13.398 1 96.94 365 GLY B O 1
ATOM 5829 N N . VAL B 1 366 ? 8.469 30.188 15.125 1 97.94 366 VAL B N 1
ATOM 5830 C CA . VAL B 1 366 ? 8.109 31.609 15.18 1 97.94 366 VAL B CA 1
ATOM 5831 C C . VAL B 1 366 ? 9.367 32.438 15.336 1 97.94 366 VAL B C 1
ATOM 5833 O O . VAL B 1 366 ? 10.297 32.062 16.062 1 97.94 366 VAL B O 1
ATOM 5836 N N . THR B 1 367 ? 9.43 33.531 14.625 1 96.5 367 THR B N 1
ATOM 5837 C CA . THR B 1 367 ? 10.578 34.438 14.664 1 96.5 367 THR B CA 1
ATOM 5838 C C . THR B 1 367 ? 10.117 35.875 14.727 1 96.5 367 THR B C 1
ATOM 5840 O O . THR B 1 367 ? 9.141 36.281 14.078 1 96.5 367 THR B O 1
ATOM 5843 N N . ALA B 1 368 ? 10.844 36.656 15.508 1 96.25 368 ALA B N 1
ATOM 5844 C CA . ALA B 1 368 ? 10.641 38.094 15.477 1 96.25 368 ALA B CA 1
ATOM 5845 C C . ALA B 1 368 ? 11.203 38.719 14.195 1 96.25 368 ALA B C 1
ATOM 5847 O O . ALA B 1 368 ? 12.273 38.312 13.734 1 96.25 368 ALA B O 1
ATOM 5848 N N . ILE B 1 369 ? 10.445 39.5 13.625 1 91.31 369 ILE B N 1
ATOM 5849 C CA . ILE B 1 369 ? 10.914 40.188 12.43 1 91.31 369 ILE B CA 1
ATOM 5850 C C . ILE B 1 369 ? 11.453 41.562 12.812 1 91.31 369 ILE B C 1
ATOM 5852 O O . ILE B 1 369 ? 10.75 42.375 13.43 1 91.31 369 ILE B O 1
ATOM 5856 N N . GLU B 1 370 ? 12.789 41.781 12.781 1 76.38 370 GLU B N 1
ATOM 5857 C CA . GLU B 1 370 ? 13.391 43.062 13.102 1 76.38 370 GLU B CA 1
ATOM 5858 C C . GLU B 1 370 ? 13.094 44.094 12.016 1 76.38 370 GLU B C 1
ATOM 5860 O O . GLU B 1 370 ? 13 43.75 10.836 1 76.38 370 GLU B O 1
ATOM 5865 N N . ASN B 1 371 ? 12.383 45.156 12.312 1 57.91 371 ASN B N 1
ATOM 5866 C CA . ASN B 1 371 ? 12.07 46.281 11.43 1 57.91 371 ASN B CA 1
ATOM 5867 C C . ASN B 1 371 ? 13.211 46.562 10.461 1 57.91 371 ASN B C 1
ATOM 5869 O O . ASN B 1 371 ? 14.375 46.625 10.859 1 57.91 371 ASN B O 1
ATOM 5873 N N . GLU B 1 372 ? 13.117 46.156 9.297 1 45.19 372 GLU B N 1
ATOM 5874 C CA . GLU B 1 372 ? 13.906 46.938 8.344 1 45.19 372 GLU B CA 1
ATOM 5875 C C . GLU B 1 372 ? 13.773 48.438 8.586 1 45.19 372 GLU B C 1
ATOM 5877 O O . GLU B 1 372 ? 12.68 48.938 8.867 1 45.19 372 GLU B O 1
ATOM 5882 N N . THR B 1 373 ? 14.75 49.062 9.234 1 37.09 373 THR B N 1
ATOM 5883 C CA . THR B 1 373 ? 14.812 50.5 9.094 1 37.09 373 THR B CA 1
ATOM 5884 C C . THR B 1 373 ? 14.094 50.969 7.832 1 37.09 373 THR B C 1
ATOM 5886 O O . THR B 1 373 ? 14.43 50.531 6.727 1 37.09 373 THR B O 1
ATOM 5889 N N . ILE B 1 374 ? 12.844 51.438 7.988 1 28.86 374 ILE B N 1
ATOM 5890 C CA . ILE B 1 374 ? 12.562 52.406 6.938 1 28.86 374 ILE B CA 1
ATOM 5891 C C . ILE B 1 374 ? 13.641 53.469 6.934 1 28.86 374 ILE B C 1
ATOM 5893 O O . ILE B 1 374 ? 13.945 54.062 7.977 1 28.86 374 ILE B O 1
#

Radius of gyration: 35.03 Å; Cα contacts (8 Å, |Δi|>4): 1540; chains: 2; bounding box: 46×117×75 Å

pLDDT: mean 90.8, std 10.71, range [28.86, 98.5]

Secondary structure (DSSP, 8-state):
-EEEEEEEEEEEEEEE-TTGGGGT--EEEEEEEEEEEEEEEEPPTT--EEEEEEGGGTEEEEEEHHHHHTT-------GGG----HHHHHTTHHHHHHTTTS-HHHHHHHHHHHHHHHHHHTTS----EEEEEEE-SPTTSSS-HHHHHHHHHHHHHHHHTT----HHHHHHHHHHHHHHHHSS--SHHHHHHHHBSEEEEETTEEEEEE-GGGS--EEEEEEE--PPP-HHHHHHHHHHHHHH-HHHHHHHHHHHHHHHHHHHHHHHT------HHHHHHHHHHHHHTT---HHHHHHHHHHHHTT-EEEEESS-SSSEEEEE----S--S-TTS-HHHHHHHHHHHHHHTT-EEEEEEES-B--EE------/-EEEEEEEEEEEEEEE-TTGGGGT--EEEEEEEEEEEEEEEEPPTT--EEEEEEGGGTEEEEEEHHHHHTT-------GGG----HHHHGGGHHHHHHTTTS-HHHHHHHHHHHHHHHHHHHHS----EEEEEEE-SPTTSSS-HHHHHHHHHHHHHHHHTT----HHHHHHHHHHHHHHHHSS--SHHHHHHHHBSEEEEETTEEEEEE-GGGS--EEEEEEE--PPP-HHHHHHHHHHHHHH-HHHHHHHHHHHHHHHHHHHHHHHT------HHHHHHHHHHHHHTT---HHHHHHHHHHHHTT-EEEEESS-SSSEEEEE----S--S--SS-HHHHHHHHHHHHHHTT-EEEEEEES-B--EE------

Foldseek 3Di:
DAWQFKKKWFFKFWLFQFLLQVVFFKTKMWTWPWIKMKTKGFDDPVQQWAKEAEPVVRDIDIGHNVLLVVLADLPDAALLPDDDDPSLLCSCVVVLVVCVPPDLLVSLLVSLLSSLLRSLCSNHPDTHMYMYIDTPDDPQQRRLVVLSSNLRSNVGSCRSRVHDDDLVSSLVSSCVSVCSVPVDDLSQGNVCQSFHFMFMHGRSHTPDDDALVQFDKFKKKKWALVDHDDLVVLSVLLVVLCVVPVVVSVVLSNVSSVLNVVVVVVGRVNPLDANQVSQQSRQVSSVSSVQEEPSLVVLQVLLVVLQWGKHDIHSHPGRIIMIGQSGPCSPDPVPDDSVVSVVSSVVVCVVVPIDMDIIIIRHGHMDIDDDPPD/DAWQFKKKWFFKFWLFQFLLQVVFFKTKMWTWPWIKMKTKDFDDPVQQWAKEAEPVVRDIDIDHNVLLVVLADQPDAALLPDDDDPSLLCSCVVVLVVCVPPDLLVSLLVSLLSSLLRSLCSNAPDTHMYMYIDTPDDPQQRRLVVLSSNLRSNVGSCRSRVHDDDLVSSLVSSCVSVCSVPVDDLSQGNVCQSFHFMFMHGRSHTPDDDALVQFDKFKKKKWALPDHDDLVVLSVLLVVLCVVPVVVSVVLSNVSSVLNVVVVVVGRVNPLDANQVSQQSRQVSSVSSVQEEPSLVVLQVLLVVLQWGKHDIHSHPGRIIMITQSGPCSPDPVPDDSVVSVVSSVVVCVVVPIDMDIIMIRHGHMDIDDDPPD

Organism: Sarcoptes scabiei (NCBI:txid52283)

Nearest PDB structures (foldseek):
  8tfo-assembly1_A  TM=7.828E-01  e=7.203E-29  Ramazzottius varieornatus
  6mdf-assembly1_B  TM=8.835E-01  e=7.778E-21  Methanosarcina mazei
  1vis-assembly1_A  TM=8.375E-01  e=9.960E-22  Methanocaldococcus jannaschii
  1kkh-assembly1_A  TM=8.337E-01  e=6.887E-22  Methanocaldococcus jannaschii
  2x7i-assembly1_A  TM=7.135E-01  e=1.195E-13  Staphylococcus aureus subsp. aureus MRSA252

Solvent-accessible surface area (backbone atoms only — not comparable to full-atom values): 38361 Å² total; per-residue (Å²): 114,52,78,55,28,25,12,32,7,19,21,32,40,47,77,33,20,64,72,20,36,82,74,41,22,26,20,27,37,30,17,29,66,37,40,25,36,28,38,34,27,34,45,54,87,89,45,59,25,40,33,44,32,38,57,84,73,75,43,72,51,74,44,53,42,74,66,53,60,70,60,58,67,72,76,50,84,47,82,86,70,61,74,91,45,72,70,61,63,52,60,47,47,70,56,48,63,73,36,62,86,46,57,65,71,57,35,44,51,50,49,48,49,51,52,51,51,49,56,51,31,24,59,48,72,83,72,38,28,37,37,41,35,43,57,74,56,71,82,86,44,68,36,37,62,68,38,11,43,45,45,9,44,52,53,18,49,33,52,48,66,69,48,88,73,56,68,69,60,49,35,53,53,33,44,61,51,41,30,73,75,60,61,76,62,77,51,57,55,35,45,37,18,49,56,10,5,33,35,36,31,39,62,77,36,78,75,44,75,43,45,23,88,57,34,57,79,40,52,33,37,38,34,43,56,81,35,76,59,46,55,69,59,30,53,50,37,37,49,49,42,37,70,76,34,48,67,51,42,50,45,50,31,53,42,36,15,39,43,19,50,52,50,50,53,40,39,61,61,58,49,90,63,60,57,51,66,52,42,41,53,47,33,53,54,42,46,70,37,57,23,54,36,73,61,52,50,51,52,36,49,49,32,44,77,45,73,33,39,34,28,70,35,51,61,27,48,30,24,28,33,39,32,49,65,69,59,67,76,64,58,85,64,79,81,60,54,72,64,58,32,48,51,52,40,51,51,52,42,48,74,71,68,44,49,75,42,83,39,42,31,25,33,64,20,47,40,76,48,77,75,70,80,124,112,52,79,54,29,25,11,32,7,19,21,31,42,46,77,33,20,64,74,20,36,82,74,40,21,27,21,27,39,30,16,28,66,36,39,25,36,27,40,33,25,34,45,54,88,88,46,59,26,39,33,45,33,37,56,83,71,74,43,72,50,74,43,52,41,70,65,53,60,70,59,56,67,74,76,48,83,46,84,87,71,61,72,91,45,71,70,60,62,53,61,46,47,70,56,48,63,71,36,62,85,47,59,66,72,56,35,44,51,51,50,48,49,52,52,50,50,48,57,52,32,27,58,49,72,84,72,38,29,38,36,41,36,44,57,74,56,72,84,86,44,66,36,38,61,68,38,10,44,47,48,8,44,52,52,18,50,33,50,47,68,69,47,88,72,56,68,69,60,51,36,53,54,34,45,60,52,41,28,71,76,58,63,76,62,76,54,58,55,35,44,36,20,51,57,10,6,35,34,35,32,39,63,75,36,78,74,45,75,42,47,23,87,55,35,56,79,40,50,32,37,39,34,41,57,82,35,78,59,47,55,68,59,30,54,50,38,37,48,49,40,36,70,76,36,47,69,51,42,50,44,48,32,52,43,36,14,40,42,19,51,52,50,52,52,40,39,61,62,58,48,90,63,60,57,51,66,53,42,40,51,47,33,53,53,41,46,72,37,58,22,53,35,73,61,52,50,51,52,36,49,50,32,42,77,43,73,35,41,34,30,70,34,51,62,28,49,30,25,27,33,40,32,47,64,69,59,67,74,68,55,86,63,79,79,61,55,72,64,58,31,48,52,51,38,52,51,52,43,48,75,71,67,44,50,75,43,84,39,41,32,26,34,64,19,46,41,76,48,74,76,70,80,125

Sequence (748 aa):
MKHLASASCPGKLILSGEHAAVYGKKAVAITVDLQTKISIYENSKENDAVQLHLGNLNFSKSWPMNMLKELMNPKISYVEDFIFNENFFQRIDAIKKELENEHCNISNSCYVFLLLYLAITDLSEFKSITVNVTSNMPNGAGLGSSSSYIVSLAKALFDAFKITIDQEILNRWCFEMDKLFHGKPSGIDNSICTYGGALLFEGGKIIEQVKHESIPNFKVILVNTGIQRNTKAMIERCRKRFDLYPELSEQVMITIGMISKQIWQSLKQKDNADLSDCIKLNQNLLEYLDVGHPKISEIIEIAKRNGFVAKLTGAGGGGIVMIYLDCKNPSTIEHQNNQEREFSLIDELLSKKFEIYRVTLGVKGVTAIENETIMKHLASASCPGKLILSGEHAAVYGKKAVAITVDLQTKISIYENSKENDAVQLHLGNLNFSKSWPMNMLKELMNPKISYVEDFIFNENFFQRIDAIKKELENEHCNISNSCYVFLLLYLAITDLSEFKSITVNVTSNMPNGAGLGSSSSYIVSLAKALFDAFKITIDQEILNRWCFEMDKLFHGKPSGIDNSICTYGGALLFEGGKIIEQVKHESIPNFKVILVNTGIQRNTKAMIERCRKRFDLYPELSEQVMITIGMISKQIWQSLKQKDNADLSDCIKLNQNLLEYLDVGHPKISEIIEIAKRNGFVAKLTGAGGGGIVMIYLDCKNPSTIEHQNNQEREFSLIDELLSKKFEIYRVTLGVKGVTAIENETI

InterPro domains:
  IPR006203 GHMP kinase, ATP-binding, conserved site [PS00627] (137-148)
  IPR006204 GHMP kinase N-terminal domain [PF00288] (124-197)
  IPR006205 Mevalonate kinase [PTHR43290] (5-369)
  IPR006205 Mevalonate kinase [TIGR00549] (10-322)
  IPR013750 GHMP kinase, C-terminal domain [PF08544] (266-322)
  IPR014721 Small ribosomal subunit protein uS5 domain 2-type fold, subgroup [G3DSA:3.30.230.10] (7-366)
  IPR020568 Ribosomal protein uS5 domain 2-type superfamily [SSF54211] (3-205)
  IPR036554 GHMP kinase, C-terminal domain superfamily [G3DSA:3.30.70.890] (215-363)
  IPR036554 GHMP kinase, C-terminal domain superfamily [SSF55060] (216-368)